Protein AF-A0A0T6LPV0-F1 (afdb_monomer_lite)

Radius of gyration: 32.97 Å; chains: 1; bounding box: 71×62×91 Å

Sequence (638 aa):
MTDLGGGRIRIDYGTTTAPSDNGLVYTMRQTTRDTAAGFVWESSDVTVRRIAARYLHGFGIVGQFSENITFDHNEFRTDPTTGRTTSAFADMIQLSGVRGKVTITNNVFDGPQDDPINIHGTYLQVTQRLAPDTLVLSYMHNETAGFPQYHPGDQVEFVEKRTMAAVAGGTATVLSVDGPSGQDHDKSLTTMTVTFDRPVPDVVTAGGYVAENTTYTPSARIAGNVFRNVPTRGILVTTRRPVVIENNVFDAMSMASVYISSDAYQWYESGPVRDVRIRHNTFLRPSGPVIFVDPTNQVLDPATPVHQGIHIEQNEFRIGNVELVSAKSVRGLTFVGNDVRRLDRDQLLAVRADDPCPTVGATTRLSAFAIKAPHSSSLFSLHGASDVLIRDNQYDNGLNLRADLDATQADQVTVEGDDIRFGQDNVLPVVQEPRFRSSEPRVLKVAPDGTATALAAGSAEVTAVVRTETGKLVSRPLTMTVGGDPASPACSRTTFVSDMPFTAESNGWGPVERDMSNGEQGGGDGNPLQIRGTRYDKGLGVHAPSSVSVLLDGRYERFVSQVGLDDEGGGNGSVAFEVVADGKVIATTPVMTGSDPARTIDVDVASVQELTLRVTDGGDGNSYDHADWADAHLVPTG

InterPro domains:
  IPR006626 Parallel beta-helix repeat [SM00710] (99-121)
  IPR006626 Parallel beta-helix repeat [SM00710] (217-239)
  IPR006626 Parallel beta-helix repeat [SM00710] (240-262)
  IPR006626 Parallel beta-helix repeat [SM00710] (273-314)
  IPR008979 Galactose-binding-like domain superfamily [SSF49785] (493-636)
  IPR011050 Pectin lyase fold/virulence factor [SSF51126] (34-340)
  IPR012334 Pectin lyase fold [G3DSA:2.160.20.10] (9-142)
  IPR012334 Pectin lyase fold [G3DSA:2.160.20.10] (205-428)
  IPR013222 Glycosyl hydrolase family 98, putative carbohydrate-binding module [PF08305] (494-634)
  IPR013222 Glycosyl hydrolase family 98, putative carbohydrate-binding module [SM00776] (491-636)
  IPR038637 NPCBM domain superfamily [G3DSA:2.60.120.1060] (481-638)
  IPR056441 GLAA-B, beta-barrel domain II [PF23764] (134-207)

Foldseek 3Di:
DADPDPPDDDDDDPDPDDDPQVPHDDDDADPDQPDECAEAECEEQEEDEDEEQQATRHEYYEYALYEHYEYYQYEQHHDVVVVDQAREAEENYAYELAAEEYEHAQYEAGHYQYEPAAHFYFWWFFAADPDQFKTKTWDPDPVPWQDDSDDQQWKKWKAFQQARDTDDVQIWGWHDKDAHHSPDDPGDRTIIMTGTPDGGDPVRDGPGMIMTGLNRFYEYEHESYEHYPHLYEHYEHAGQHAYEAAHYEHEEHAEEPYEYEAEDDHNRTHHAYAAYAHEHYEYYEYNEANYEYYYPRNDFDLVQFSHEHAEAEHYEYAYALYAPYEHARYEQYEHEAYEHHHNCLQAFKAKDWPFLAAEAQDKIFMDMDTLDAARDHEREEYHSYAQYEYEDYFYAASYWLEHEYHNHDPVRYHYYHDPRDYPDTDHGHNDDQKAKDKPCCCQWNADSNRMIHGHDFDKIWMWIWDAGRNGIRIHDTDIGGYNDDCPDPSGDQKDAPLNFDWPDKDAPFAGKAWQFARQGHDHPNGHFFDQPNDGFRGWIKGFPFIKTKGFPSQFFFKKKFWKAAGCVLVFAFKKKKFKAFPNRTPDIDQIHTSPDGTDMDMDTRGSTGMIMIGMHGNPPDGRSRTMIRGPTITGTDD

pLDDT: mean 93.87, std 6.68, range [49.66, 99.0]

Structure (mmCIF, N/CA/C/O backbone):
data_AF-A0A0T6LPV0-F1
#
_entry.id   AF-A0A0T6LPV0-F1
#
loop_
_atom_site.group_PDB
_atom_site.id
_atom_site.type_symbol
_atom_site.label_atom_id
_atom_site.label_alt_id
_atom_site.label_comp_id
_atom_site.label_asym_id
_atom_site.label_entity_id
_atom_site.label_seq_id
_atom_site.pdbx_PDB_ins_code
_atom_site.Cartn_x
_atom_site.Cartn_y
_atom_site.Cartn_z
_atom_site.occupancy
_atom_site.B_iso_or_equiv
_atom_site.auth_seq_id
_atom_site.auth_comp_id
_atom_site.auth_asym_id
_atom_site.auth_atom_id
_atom_site.pdbx_PDB_model_num
ATOM 1 N N . MET A 1 1 ? -3.264 33.518 -2.268 1.00 85.81 1 MET A N 1
ATOM 2 C CA . MET A 1 1 ? -3.902 33.258 -3.575 1.00 85.81 1 MET A CA 1
ATOM 3 C C . MET A 1 1 ? -4.170 34.594 -4.248 1.00 85.81 1 MET A C 1
ATOM 5 O O . MET A 1 1 ? -4.637 35.504 -3.571 1.00 85.81 1 MET A O 1
ATOM 9 N N . THR A 1 2 ? -3.867 34.722 -5.535 1.00 92.31 2 THR A N 1
ATOM 10 C CA . THR A 1 2 ? -4.060 35.942 -6.334 1.00 92.31 2 THR A CA 1
ATOM 11 C C . THR A 1 2 ? -4.819 35.584 -7.608 1.00 92.31 2 THR A C 1
ATOM 13 O O . THR A 1 2 ? -4.405 34.676 -8.323 1.00 92.31 2 THR A O 1
ATOM 16 N N . ASP A 1 3 ? -5.918 36.277 -7.900 1.00 93.50 3 ASP A N 1
ATOM 17 C CA . ASP A 1 3 ? -6.601 36.164 -9.194 1.00 93.50 3 ASP A CA 1
ATOM 18 C C . ASP A 1 3 ? -5.746 36.843 -10.275 1.00 93.50 3 ASP A C 1
ATOM 20 O O . ASP A 1 3 ? -5.387 38.014 -10.145 1.00 93.50 3 ASP A O 1
ATOM 24 N N . LEU A 1 4 ? -5.379 36.093 -11.315 1.00 94.94 4 LEU A N 1
ATOM 25 C CA . LEU A 1 4 ? -4.587 36.589 -12.444 1.00 94.94 4 LEU A CA 1
ATOM 26 C C . LEU A 1 4 ? -5.459 36.945 -13.661 1.00 94.94 4 LEU A C 1
ATOM 28 O O . LEU A 1 4 ? -4.930 37.330 -14.707 1.00 94.94 4 LEU A O 1
ATOM 32 N N . GLY A 1 5 ? -6.781 36.785 -13.558 1.00 95.00 5 GLY A N 1
ATOM 33 C CA . GLY A 1 5 ? -7.719 36.917 -14.664 1.00 95.00 5 GLY A CA 1
ATOM 34 C C . GLY A 1 5 ? -7.670 35.741 -15.650 1.00 95.00 5 GLY A C 1
ATOM 35 O O . GLY A 1 5 ? -6.761 34.904 -15.657 1.00 95.00 5 GLY A O 1
ATOM 36 N N . GLY A 1 6 ? -8.690 35.662 -16.511 1.00 93.94 6 GLY A N 1
ATOM 37 C CA . GLY A 1 6 ? -8.801 34.605 -17.527 1.00 93.94 6 GLY A CA 1
ATOM 38 C C . GLY A 1 6 ? -8.997 33.200 -16.946 1.00 93.94 6 GLY A C 1
ATOM 39 O O . GLY A 1 6 ? -8.542 32.232 -17.544 1.00 93.94 6 GLY A O 1
ATOM 40 N N . GLY A 1 7 ? -9.622 33.087 -15.767 1.00 91.50 7 GLY A N 1
ATOM 41 C CA . GLY A 1 7 ? -9.850 31.802 -15.095 1.00 91.50 7 GLY A CA 1
ATOM 42 C C . GLY A 1 7 ? -8.602 31.197 -14.444 1.00 91.50 7 GLY A C 1
ATOM 43 O O . GLY A 1 7 ? -8.586 30.002 -14.167 1.00 91.50 7 GLY A O 1
ATOM 44 N N . ARG A 1 8 ? -7.554 31.996 -14.207 1.00 92.00 8 ARG A N 1
ATOM 45 C CA . ARG A 1 8 ? -6.301 31.554 -13.585 1.00 92.00 8 ARG A CA 1
ATOM 46 C C . ARG A 1 8 ? -6.146 32.154 -12.196 1.00 92.00 8 ARG A C 1
ATOM 48 O O . ARG A 1 8 ? -6.307 33.357 -12.011 1.00 92.00 8 ARG A O 1
ATOM 55 N N . ILE A 1 9 ? -5.752 31.320 -11.244 1.00 91.19 9 ILE A N 1
ATOM 56 C CA . ILE A 1 9 ? -5.432 31.724 -9.876 1.00 91.19 9 ILE A CA 1
ATOM 57 C C . ILE A 1 9 ? -3.976 31.342 -9.615 1.00 91.19 9 ILE A C 1
ATOM 59 O O . ILE A 1 9 ? -3.575 30.216 -9.895 1.00 91.19 9 ILE A O 1
ATOM 63 N N . ARG A 1 10 ? -3.189 32.266 -9.061 1.00 87.44 10 ARG A N 1
ATOM 64 C CA . ARG A 1 10 ? -1.877 31.962 -8.484 1.00 87.44 10 ARG A CA 1
ATOM 65 C C . ARG A 1 10 ? -2.048 31.562 -7.029 1.00 87.44 10 ARG A C 1
ATOM 67 O O . ARG A 1 10 ? -2.673 32.288 -6.251 1.00 87.44 10 ARG A O 1
ATOM 74 N N . ILE A 1 11 ? -1.462 30.440 -6.644 1.00 85.06 11 ILE A N 1
ATOM 75 C CA . ILE A 1 11 ? -1.332 30.038 -5.247 1.00 85.06 11 ILE A CA 1
ATOM 76 C C . ILE A 1 11 ? 0.134 30.239 -4.870 1.00 85.06 11 ILE A C 1
ATOM 78 O O . ILE A 1 11 ? 1.011 29.593 -5.426 1.00 85.06 11 ILE A O 1
ATOM 82 N N . ASP A 1 12 ? 0.394 31.180 -3.964 1.00 83.19 12 ASP A N 1
ATOM 83 C CA . ASP A 1 12 ? 1.730 31.409 -3.420 1.00 83.19 12 ASP A CA 1
ATOM 84 C C . ASP A 1 12 ? 1.924 30.472 -2.219 1.00 83.19 12 ASP A C 1
ATOM 86 O O . ASP A 1 12 ? 1.180 30.557 -1.237 1.00 83.19 12 ASP A O 1
ATOM 90 N N . TYR A 1 13 ? 2.888 29.557 -2.316 1.00 77.88 13 TYR A N 1
ATOM 91 C CA . TYR A 1 13 ? 3.264 28.664 -1.222 1.00 77.88 13 TYR A CA 1
ATOM 92 C C . TYR A 1 13 ? 4.193 29.386 -0.239 1.00 77.88 13 TYR A C 1
ATOM 94 O O . TYR A 1 13 ? 4.912 30.313 -0.601 1.00 77.88 13 TYR A O 1
ATOM 102 N N . GLY A 1 14 ? 4.217 28.935 1.017 1.00 81.94 14 GLY A N 1
ATOM 103 C CA . GLY A 1 14 ? 5.153 29.445 2.029 1.00 81.94 14 GLY A CA 1
ATOM 104 C C . GLY A 1 14 ? 6.611 29.011 1.817 1.00 81.94 14 GLY A C 1
ATOM 105 O O . GLY A 1 14 ? 7.452 29.284 2.670 1.00 81.94 14 GLY A O 1
ATOM 106 N N . THR A 1 15 ? 6.911 28.309 0.722 1.00 79.19 15 THR A N 1
ATOM 107 C CA . THR A 1 15 ? 8.231 27.770 0.378 1.00 79.19 15 THR A CA 1
ATOM 108 C C . THR A 1 15 ? 8.784 28.465 -0.863 1.00 79.19 15 THR A C 1
ATOM 110 O O . THR A 1 15 ? 8.037 28.801 -1.777 1.00 79.19 15 THR A O 1
ATOM 113 N N . THR A 1 16 ? 10.104 28.652 -0.925 1.00 76.31 16 THR A N 1
ATOM 114 C CA . THR A 1 16 ? 10.784 29.257 -2.087 1.00 76.31 16 THR A CA 1
ATOM 115 C C . THR A 1 16 ? 10.974 28.284 -3.252 1.00 76.31 16 THR A C 1
ATOM 117 O O . THR A 1 16 ? 11.218 28.718 -4.374 1.00 76.31 16 THR A O 1
ATOM 120 N N . THR A 1 17 ? 10.858 26.979 -3.004 1.00 77.31 17 THR A N 1
ATOM 121 C CA . THR A 1 17 ? 10.898 25.944 -4.042 1.00 77.31 17 THR A CA 1
ATOM 122 C C . THR A 1 17 ? 9.515 25.800 -4.665 1.00 77.31 17 THR A C 1
ATOM 124 O O . THR A 1 17 ? 8.554 25.496 -3.954 1.00 77.31 17 THR A O 1
ATOM 127 N N . ALA A 1 18 ? 9.422 26.006 -5.981 1.00 71.38 18 ALA A N 1
ATOM 128 C CA . ALA A 1 18 ? 8.222 25.670 -6.738 1.00 71.38 18 ALA A CA 1
ATOM 129 C C . ALA A 1 18 ? 7.990 24.150 -6.657 1.00 71.38 18 ALA A C 1
ATOM 131 O O . ALA A 1 18 ? 8.943 23.392 -6.867 1.00 71.38 18 ALA A O 1
ATOM 132 N N . PRO A 1 19 ? 6.776 23.680 -6.331 1.00 72.81 19 PRO A N 1
ATOM 133 C CA . PRO A 1 19 ? 6.520 22.252 -6.315 1.00 72.81 19 PRO A CA 1
ATOM 134 C C . PRO A 1 19 ? 6.530 21.700 -7.751 1.00 72.81 19 PRO A C 1
ATOM 136 O O . PRO A 1 19 ? 6.236 22.405 -8.714 1.00 72.81 19 PRO A O 1
ATOM 139 N N . SER A 1 20 ? 6.910 20.431 -7.910 1.00 79.88 20 SER A N 1
ATOM 140 C CA . SER A 1 20 ? 6.875 19.747 -9.210 1.00 79.88 20 SER A CA 1
ATOM 141 C C . SER A 1 20 ? 5.468 19.198 -9.465 1.00 79.88 20 SER A C 1
ATOM 143 O O . SER A 1 20 ? 5.219 18.002 -9.328 1.00 79.88 20 SER A O 1
ATOM 145 N N . ASP A 1 21 ? 4.518 20.092 -9.736 1.00 77.19 21 ASP A N 1
ATOM 146 C CA . ASP A 1 21 ? 3.080 19.789 -9.788 1.00 77.19 21 ASP A CA 1
ATOM 147 C C . ASP A 1 21 ? 2.371 20.304 -11.052 1.00 77.19 21 ASP A C 1
ATOM 149 O O . ASP A 1 21 ? 1.139 20.281 -11.152 1.00 77.19 21 ASP A O 1
ATOM 153 N N . ASN A 1 22 ? 3.146 20.690 -12.069 1.00 81.75 22 ASN A N 1
ATOM 154 C CA . ASN A 1 22 ? 2.619 21.016 -13.390 1.00 81.75 22 ASN A CA 1
ATOM 155 C C . ASN A 1 22 ? 1.784 19.852 -13.951 1.00 81.75 22 ASN A C 1
ATOM 157 O O . ASN A 1 22 ? 2.263 18.729 -14.095 1.00 81.75 22 ASN A O 1
ATOM 161 N N . GLY A 1 23 ? 0.530 20.144 -14.306 1.00 83.12 23 GLY A N 1
ATOM 162 C CA . GLY A 1 23 ? -0.411 19.165 -14.857 1.00 83.12 23 GLY A CA 1
ATOM 163 C C . GLY A 1 23 ? -1.202 18.363 -13.816 1.00 83.12 23 GLY A C 1
ATOM 164 O O . GLY A 1 23 ? -2.026 17.538 -14.211 1.00 83.12 23 GLY A O 1
ATOM 165 N N . LEU A 1 24 ? -1.005 18.604 -12.513 1.00 84.19 24 LEU A N 1
ATOM 166 C CA . LEU A 1 24 ? -1.781 17.955 -11.453 1.00 84.19 24 LEU A CA 1
ATOM 167 C C . LEU A 1 24 ? -3.121 18.660 -11.182 1.00 84.19 24 LEU A C 1
ATOM 169 O O . LEU A 1 24 ? -3.305 19.849 -11.447 1.00 84.19 24 LEU A O 1
ATOM 173 N N . VAL A 1 25 ? -4.068 17.907 -10.614 1.00 83.81 25 VAL A N 1
ATOM 174 C CA . VAL A 1 25 ? -5.363 18.415 -10.140 1.00 83.81 25 VAL A CA 1
ATOM 175 C C . VAL A 1 25 ? -5.323 18.519 -8.620 1.00 83.81 25 VAL A C 1
ATOM 177 O O . VAL A 1 25 ? -5.174 17.509 -7.936 1.00 83.81 25 VAL A O 1
ATOM 180 N N . TYR A 1 26 ? -5.507 19.725 -8.081 1.00 84.06 26 TYR A N 1
ATOM 181 C CA . TYR A 1 26 ? -5.610 19.917 -6.634 1.00 84.06 26 TYR A CA 1
ATOM 182 C C . TYR A 1 26 ? -7.032 19.679 -6.151 1.00 84.06 26 TYR A C 1
ATOM 184 O O . TYR A 1 26 ? -7.989 20.285 -6.636 1.00 84.06 26 TYR A O 1
ATOM 192 N N . THR A 1 27 ? -7.152 18.853 -5.121 1.00 83.69 27 THR A N 1
ATOM 193 C CA . THR A 1 27 ? -8.388 18.659 -4.369 1.00 83.69 27 THR A CA 1
ATOM 194 C C . THR A 1 27 ? -8.273 19.375 -3.030 1.00 83.69 27 THR A C 1
ATOM 196 O O . THR A 1 27 ? -7.319 19.157 -2.287 1.00 83.69 27 THR A O 1
ATOM 199 N N . MET A 1 28 ? -9.246 20.223 -2.705 1.00 80.88 28 MET A N 1
ATOM 200 C CA . MET A 1 28 ? -9.310 20.931 -1.424 1.00 80.88 28 MET A CA 1
ATOM 201 C C . MET A 1 28 ? -10.507 20.408 -0.626 1.00 80.88 28 MET A C 1
ATOM 203 O O . MET A 1 28 ? -11.591 20.259 -1.193 1.00 80.88 28 MET A O 1
ATOM 207 N N . ARG A 1 29 ? -10.330 20.146 0.674 1.00 83.06 29 ARG A N 1
ATOM 208 C CA . ARG A 1 29 ? -11.433 19.837 1.601 1.00 83.06 29 ARG A CA 1
ATOM 209 C C . ARG A 1 29 ? -11.449 20.778 2.790 1.00 83.06 29 ARG A C 1
ATOM 211 O O . ARG A 1 29 ? -10.408 21.275 3.216 1.00 83.06 29 ARG A O 1
ATOM 218 N N . GLN A 1 30 ? -12.637 20.961 3.353 1.00 80.19 30 GLN A N 1
ATOM 219 C CA . GLN A 1 30 ? -12.765 21.378 4.744 1.00 80.19 30 GLN A CA 1
ATOM 220 C C . GLN A 1 30 ? -12.536 20.160 5.639 1.00 80.19 30 GLN A C 1
ATOM 222 O O . GLN A 1 30 ? -12.912 19.047 5.282 1.00 80.19 30 GLN A O 1
ATOM 227 N N . THR A 1 31 ? -11.893 20.363 6.785 1.00 81.62 31 THR A N 1
ATOM 228 C CA . THR A 1 31 ? -11.620 19.281 7.742 1.00 81.62 31 THR A CA 1
ATOM 229 C C . THR A 1 31 ? -12.745 19.091 8.755 1.00 81.62 31 THR A C 1
ATOM 231 O O . THR A 1 31 ? -12.775 18.074 9.434 1.00 81.62 31 THR A O 1
ATOM 234 N N . THR A 1 32 ? -13.673 20.045 8.868 1.00 86.62 32 THR A N 1
ATOM 235 C CA . THR A 1 32 ? -14.852 19.914 9.730 1.00 86.62 32 THR A CA 1
ATOM 236 C C . THR A 1 32 ? -15.828 18.906 9.131 1.00 86.62 32 THR A C 1
ATOM 238 O O . THR A 1 32 ? -16.256 19.065 7.991 1.00 86.62 32 THR A O 1
ATOM 241 N N . ARG A 1 33 ? -16.202 17.890 9.913 1.00 87.69 33 ARG A N 1
ATOM 242 C CA . ARG A 1 33 ? -17.160 16.843 9.533 1.00 87.69 33 ARG A CA 1
ATOM 243 C C . ARG A 1 33 ? -18.479 17.075 10.270 1.00 87.69 33 ARG A C 1
ATOM 245 O O . ARG A 1 33 ? -18.713 16.511 11.331 1.00 87.69 33 ARG A O 1
ATOM 252 N N . ASP A 1 34 ? -19.315 17.963 9.745 1.00 87.25 34 ASP A N 1
ATOM 253 C CA . ASP A 1 34 ? -20.549 18.397 10.419 1.00 87.25 34 ASP A CA 1
ATOM 254 C C . ASP A 1 34 ? -21.781 17.536 10.096 1.00 87.25 34 ASP A C 1
ATOM 256 O O . ASP A 1 34 ? -22.795 17.612 10.791 1.00 87.25 34 ASP A O 1
ATOM 260 N N . THR A 1 35 ? -21.703 16.708 9.053 1.00 85.44 35 THR A N 1
ATOM 261 C CA . THR A 1 35 ? -22.826 15.916 8.550 1.00 85.44 35 THR A CA 1
ATOM 262 C C . THR A 1 35 ? -22.364 14.570 7.992 1.00 85.44 35 THR A C 1
ATOM 264 O O . THR A 1 35 ? -21.449 14.492 7.170 1.00 85.44 35 THR A O 1
ATOM 267 N N . ALA A 1 36 ? -23.027 13.494 8.423 1.00 91.81 36 ALA A N 1
ATOM 268 C CA . ALA A 1 36 ? -22.947 12.188 7.773 1.00 91.81 36 ALA A CA 1
ATOM 269 C C . ALA A 1 36 ? -24.062 12.062 6.723 1.00 91.81 36 ALA A C 1
ATOM 271 O O . ALA A 1 36 ? -25.175 12.545 6.941 1.00 91.81 36 ALA A O 1
ATOM 272 N N . ALA A 1 37 ? -23.802 11.394 5.599 1.00 94.06 37 ALA A N 1
ATOM 273 C CA . ALA A 1 37 ? -24.830 11.152 4.583 1.00 94.06 37 ALA A CA 1
ATOM 274 C C . ALA A 1 37 ? -25.879 10.123 5.036 1.00 94.06 37 ALA A C 1
ATOM 276 O O . ALA A 1 37 ? -27.044 10.205 4.648 1.00 94.06 37 ALA A O 1
ATOM 277 N N . GLY A 1 38 ? -25.473 9.159 5.862 1.00 94.88 38 GLY A N 1
ATOM 278 C CA . GLY A 1 38 ? -26.367 8.226 6.536 1.00 94.88 38 GLY A CA 1
ATOM 279 C C . GLY A 1 38 ? -25.837 7.870 7.917 1.00 94.88 38 GLY A C 1
ATOM 280 O O . GLY A 1 38 ? -24.630 7.729 8.100 1.00 94.88 38 GLY A O 1
ATOM 281 N N . PHE A 1 39 ? -26.743 7.704 8.879 1.00 94.50 39 PHE A N 1
ATOM 282 C CA . PHE A 1 39 ? -26.403 7.289 10.235 1.00 94.50 39 PHE A CA 1
ATOM 283 C C . PHE A 1 39 ? -27.267 6.097 10.649 1.00 94.50 39 PHE A C 1
ATOM 285 O O . PHE A 1 39 ? -28.494 6.183 10.672 1.00 94.50 39 PHE A O 1
ATOM 292 N N . VAL A 1 40 ? -26.614 4.970 10.919 1.00 96.62 40 VAL A N 1
ATOM 293 C CA . VAL A 1 40 ? -27.212 3.714 11.369 1.00 96.62 40 VAL A CA 1
ATOM 294 C C . VAL A 1 40 ? -26.858 3.550 12.838 1.00 96.62 40 VAL A C 1
ATOM 296 O O . VAL A 1 40 ? -25.744 3.155 13.173 1.00 96.62 40 VAL A O 1
ATOM 299 N N . TRP A 1 41 ? -27.798 3.890 13.710 1.00 95.00 41 TRP A N 1
ATOM 300 C CA . TRP A 1 41 ? -27.596 3.884 15.153 1.00 95.00 41 TRP A CA 1
ATOM 301 C C . TRP A 1 41 ? -28.613 2.969 15.826 1.00 95.00 41 TRP A C 1
ATOM 303 O O . TRP A 1 41 ? -29.785 2.983 15.444 1.00 95.00 41 TRP A O 1
ATOM 313 N N . GLU A 1 42 ? -28.145 2.137 16.761 1.00 94.38 42 GLU A N 1
ATOM 314 C CA . GLU A 1 42 ? -28.968 1.189 17.536 1.00 94.38 42 GLU A CA 1
ATOM 315 C C . GLU A 1 42 ? -29.992 0.419 16.687 1.00 94.38 42 GLU A C 1
ATOM 317 O O . GLU A 1 42 ? -31.159 0.250 17.036 1.00 94.38 42 GLU A O 1
ATOM 322 N N . SER A 1 43 ? -29.539 -0.034 15.520 1.00 97.25 43 SER A N 1
ATOM 323 C CA . SER A 1 43 ? -30.363 -0.709 14.521 1.00 97.25 43 SER A CA 1
ATOM 324 C C . SER A 1 43 ? -29.848 -2.120 14.261 1.00 97.25 43 SER A C 1
ATOM 326 O O . SER A 1 43 ? -28.669 -2.408 14.466 1.00 97.25 43 SER A O 1
ATOM 328 N N . SER A 1 44 ? -30.710 -3.006 13.763 1.00 98.19 44 SER A N 1
ATOM 329 C CA . SER A 1 44 ? -30.314 -4.351 13.343 1.00 98.19 44 SER A CA 1
ATOM 330 C C . SER A 1 44 ? -30.744 -4.660 11.911 1.00 98.19 44 SER A C 1
ATOM 332 O O . SER A 1 44 ? -31.752 -4.144 11.429 1.00 98.19 44 SER A O 1
ATOM 334 N N . ASP A 1 45 ? -29.978 -5.523 11.243 1.00 98.50 45 ASP A N 1
ATOM 335 C CA . ASP A 1 45 ? -30.297 -6.098 9.929 1.00 98.50 45 ASP A CA 1
ATOM 336 C C . ASP A 1 45 ? -30.482 -5.040 8.828 1.00 98.50 45 ASP A C 1
ATOM 338 O O . ASP A 1 45 ? -31.423 -5.054 8.029 1.00 98.50 45 ASP A O 1
ATOM 342 N N . VAL A 1 46 ? -29.535 -4.103 8.770 1.00 98.69 46 VAL A N 1
ATOM 343 C CA . VAL A 1 46 ? -29.556 -2.976 7.835 1.00 98.69 46 VAL A CA 1
ATOM 344 C C . VAL A 1 46 ? -28.860 -3.348 6.530 1.00 98.69 46 VAL A C 1
ATOM 346 O O . VAL A 1 46 ? -27.745 -3.867 6.518 1.00 98.69 46 VAL A O 1
ATOM 349 N N . THR A 1 47 ? -29.508 -3.056 5.401 1.00 98.69 47 THR A N 1
ATOM 350 C CA . THR A 1 47 ? -28.941 -3.277 4.063 1.00 98.69 47 THR A CA 1
ATOM 351 C C . THR A 1 47 ? -28.976 -2.002 3.229 1.00 98.69 47 THR A C 1
ATOM 353 O O . THR A 1 47 ? -30.048 -1.472 2.942 1.00 98.69 47 THR A O 1
ATOM 356 N N . VAL A 1 48 ? -27.807 -1.576 2.755 1.00 98.44 48 VAL A N 1
ATOM 357 C CA . VAL A 1 48 ? -27.629 -0.515 1.760 1.00 98.44 48 VAL A CA 1
ATOM 358 C C . VAL A 1 48 ? -27.208 -1.166 0.451 1.00 98.44 48 VAL A C 1
ATOM 360 O O . VAL A 1 48 ? -26.154 -1.797 0.362 1.00 98.44 48 VAL A O 1
ATOM 363 N N . ARG A 1 49 ? -28.047 -1.056 -0.579 1.00 98.38 49 ARG A N 1
ATOM 364 C CA . ARG A 1 49 ? -27.793 -1.737 -1.849 1.00 98.38 49 ARG A CA 1
ATOM 365 C C . ARG A 1 49 ? -28.163 -0.902 -3.055 1.00 98.38 49 ARG A C 1
ATOM 367 O O . ARG A 1 49 ? -29.218 -0.267 -3.060 1.00 98.38 49 ARG A O 1
ATOM 374 N N . ARG A 1 50 ? -27.350 -1.010 -4.107 1.00 98.19 50 ARG A N 1
ATOM 375 C CA . ARG A 1 50 ? -27.592 -0.389 -5.419 1.00 98.19 50 ARG A CA 1
ATOM 376 C C . ARG A 1 50 ? -27.832 1.118 -5.351 1.00 98.19 50 ARG A C 1
ATOM 378 O O . ARG A 1 50 ? -28.618 1.648 -6.137 1.00 98.19 50 ARG A O 1
ATOM 385 N N . ILE A 1 51 ? -27.165 1.806 -4.424 1.00 96.94 51 ILE A N 1
ATOM 386 C CA . ILE A 1 51 ? -27.155 3.270 -4.407 1.00 96.94 51 ILE A CA 1
ATOM 387 C C . ILE A 1 51 ? -26.012 3.808 -5.265 1.00 96.94 51 ILE A C 1
ATOM 389 O O . ILE A 1 51 ? -24.962 3.179 -5.391 1.00 96.94 51 ILE A O 1
ATOM 393 N N . ALA A 1 52 ? -26.213 5.001 -5.816 1.00 96.31 52 ALA A N 1
ATOM 394 C CA . ALA A 1 52 ? -25.169 5.789 -6.454 1.00 96.31 52 ALA A CA 1
ATOM 395 C C . ALA A 1 52 ? -24.887 7.032 -5.597 1.00 96.31 52 ALA A C 1
ATOM 397 O O . ALA A 1 52 ? -25.548 8.062 -5.736 1.00 96.31 52 ALA A O 1
ATOM 398 N N . ALA A 1 53 ? -23.919 6.924 -4.69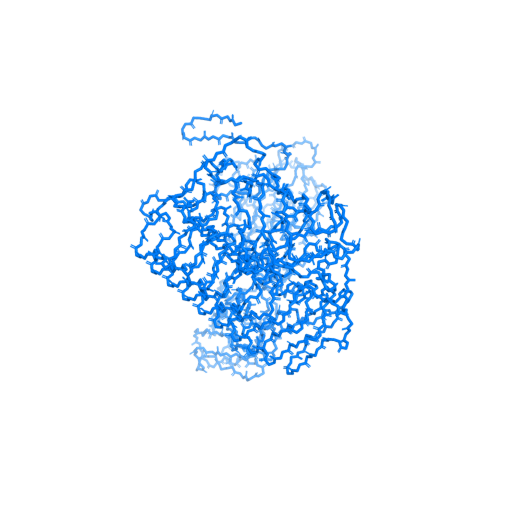0 1.00 95.44 53 ALA A N 1
ATOM 399 C CA . ALA A 1 53 ? -23.448 8.017 -3.852 1.00 95.44 53 ALA A CA 1
ATOM 400 C C . ALA A 1 53 ? -22.445 8.873 -4.644 1.00 95.44 53 ALA A C 1
ATOM 402 O O . ALA A 1 53 ? -21.267 8.537 -4.758 1.00 95.44 53 ALA A O 1
ATOM 403 N N . ARG A 1 54 ? -22.941 9.968 -5.238 1.00 95.25 54 ARG A N 1
ATOM 404 C CA . ARG A 1 54 ? -22.148 10.839 -6.128 1.00 95.25 54 ARG A CA 1
ATOM 405 C C . ARG A 1 54 ? -21.282 11.870 -5.408 1.00 95.25 54 ARG A C 1
ATOM 407 O O . ARG A 1 54 ? -20.311 12.344 -5.991 1.00 95.25 54 ARG A O 1
ATOM 414 N N . TYR A 1 55 ? -21.647 12.231 -4.182 1.00 93.31 55 TYR A N 1
ATOM 415 C CA . TYR A 1 55 ? -20.874 13.119 -3.320 1.00 93.31 55 TYR A CA 1
ATOM 416 C C . TYR A 1 55 ? -21.297 12.942 -1.856 1.00 93.31 55 TYR A C 1
ATOM 418 O O . TYR A 1 55 ? -22.494 12.867 -1.573 1.00 93.31 55 TYR A O 1
ATOM 426 N N . LEU A 1 56 ? -20.324 12.901 -0.947 1.00 92.94 56 LEU A N 1
ATOM 427 C CA . LEU A 1 56 ? -20.492 12.760 0.498 1.00 92.94 56 LEU A CA 1
ATOM 428 C C . LEU A 1 56 ? -19.700 13.884 1.190 1.00 92.94 56 LEU A C 1
ATOM 430 O O . LEU A 1 56 ? -18.472 13.919 1.112 1.00 92.94 56 LEU A O 1
ATOM 434 N N . HIS A 1 57 ? -20.405 14.847 1.798 1.00 89.00 57 HIS A N 1
ATOM 435 C CA . HIS A 1 57 ? -19.783 16.071 2.318 1.00 89.00 57 HIS A CA 1
ATOM 436 C C . HIS A 1 57 ? -18.873 15.828 3.524 1.00 89.00 57 HIS A C 1
ATOM 438 O O . HIS A 1 57 ? -17.768 16.343 3.537 1.00 89.00 57 HIS A O 1
ATOM 444 N N . GLY A 1 58 ? -19.322 15.066 4.518 1.00 88.19 58 GLY A N 1
ATOM 445 C CA . GLY A 1 58 ? -18.505 14.623 5.645 1.00 88.19 58 GLY A CA 1
ATOM 446 C C . GLY A 1 58 ? -18.303 13.118 5.565 1.00 88.19 58 GLY A C 1
ATOM 447 O O . GLY A 1 58 ? -17.846 12.601 4.541 1.00 88.19 58 GLY A O 1
ATOM 448 N N . PHE A 1 59 ? -18.682 12.412 6.629 1.00 91.00 59 PHE A N 1
ATOM 449 C CA . PHE A 1 59 ? -18.769 10.957 6.583 1.00 91.00 59 PHE A CA 1
ATOM 450 C C . PHE A 1 59 ? -19.841 10.505 5.591 1.00 91.00 59 PHE A C 1
ATOM 452 O O . PHE A 1 59 ? -20.880 11.147 5.416 1.00 91.00 59 PHE A O 1
ATOM 459 N N . GLY A 1 60 ? -19.593 9.375 4.940 1.00 94.75 60 GLY A N 1
ATOM 460 C CA . GLY A 1 60 ? -20.576 8.692 4.125 1.00 94.75 60 GLY A CA 1
ATOM 461 C C . GLY A 1 60 ? -21.653 8.070 5.000 1.00 94.75 60 GLY A C 1
ATOM 462 O O . GLY A 1 60 ? -22.549 8.757 5.491 1.00 94.75 60 GLY A O 1
ATOM 463 N N . ILE A 1 61 ? -21.589 6.757 5.176 1.00 96.69 61 ILE A N 1
ATOM 464 C CA . ILE A 1 61 ? -22.536 6.026 6.013 1.00 96.69 61 ILE A CA 1
ATOM 465 C C . ILE A 1 61 ? -21.820 5.583 7.283 1.00 96.69 61 ILE A C 1
ATOM 467 O O . ILE A 1 61 ? -20.899 4.769 7.235 1.00 96.69 61 ILE A O 1
ATOM 471 N N . VAL A 1 62 ? -22.276 6.124 8.410 1.00 96.00 62 VAL A N 1
ATOM 472 C CA . VAL A 1 62 ? -21.756 5.823 9.742 1.00 96.00 62 VAL A CA 1
ATOM 473 C C . VAL A 1 62 ? -22.665 4.804 10.416 1.00 96.00 62 VAL A C 1
ATOM 475 O O . VAL A 1 62 ? -23.875 5.005 10.477 1.00 96.00 62 VAL A O 1
ATOM 478 N N . GLY A 1 63 ? -22.101 3.713 10.922 1.00 95.62 63 GLY A N 1
ATOM 479 C CA . GLY A 1 63 ? -22.792 2.722 11.740 1.00 95.62 63 GLY A CA 1
ATOM 480 C C . GLY A 1 63 ? -22.242 2.707 13.158 1.00 95.62 63 GLY A C 1
ATOM 481 O O . GLY A 1 63 ? -21.034 2.575 13.335 1.00 95.62 63 GLY A O 1
ATOM 482 N N . GLN A 1 64 ? -23.115 2.819 14.158 1.00 94.31 64 GLN A N 1
ATOM 483 C CA . GLN A 1 64 ? -22.750 2.795 15.573 1.00 94.31 64 GLN A CA 1
ATOM 484 C C . GLN A 1 64 ? -23.735 1.970 16.397 1.00 94.31 64 GLN A C 1
ATOM 486 O O . GLN A 1 64 ? -24.946 2.036 16.176 1.00 94.31 64 GLN A O 1
ATOM 491 N N . PHE A 1 65 ? -23.217 1.168 17.332 1.00 94.38 65 PHE A N 1
ATOM 492 C CA . PHE A 1 65 ? -24.004 0.350 18.273 1.00 94.38 65 PHE A CA 1
ATOM 493 C C . PHE A 1 65 ? -25.105 -0.476 17.598 1.00 94.38 65 PHE A C 1
ATOM 495 O O . PHE A 1 65 ? -26.193 -0.671 18.127 1.00 94.38 65 PHE A O 1
ATOM 502 N N . SER A 1 66 ? -24.817 -0.944 16.387 1.00 97.00 66 SER A N 1
ATOM 503 C CA . SER A 1 66 ? -25.771 -1.612 15.505 1.00 97.00 66 SER A CA 1
ATOM 504 C C . SER A 1 66 ? -25.333 -3.045 15.210 1.00 97.00 66 SER A C 1
ATOM 506 O O . SER A 1 66 ? -24.186 -3.428 15.443 1.00 97.00 66 SER A O 1
ATOM 508 N N . GLU A 1 67 ? -26.244 -3.859 14.693 1.00 98.38 67 GLU A N 1
ATOM 509 C CA . GLU A 1 67 ? -26.038 -5.284 14.451 1.00 98.38 67 GLU A CA 1
ATOM 510 C C . GLU A 1 67 ? -26.346 -5.651 12.998 1.00 98.38 67 GLU A C 1
ATOM 512 O O . GLU A 1 67 ? -27.336 -5.200 12.437 1.00 98.38 67 GLU A O 1
ATOM 517 N N . ASN A 1 68 ? -25.522 -6.506 12.391 1.00 98.75 68 ASN A N 1
ATOM 518 C CA . ASN A 1 68 ? -25.736 -7.041 11.039 1.00 98.75 68 ASN A CA 1
ATOM 519 C C . ASN A 1 68 ? -25.944 -5.961 9.960 1.00 98.75 68 ASN A C 1
ATOM 521 O O . ASN A 1 68 ? -27.070 -5.602 9.616 1.00 98.75 68 ASN A O 1
ATOM 525 N N . ILE A 1 69 ? -24.849 -5.478 9.369 1.00 98.81 69 ILE A N 1
ATOM 526 C CA . ILE A 1 69 ? -24.895 -4.416 8.354 1.00 98.81 69 ILE A CA 1
ATOM 527 C C . ILE A 1 69 ? -24.338 -4.929 7.027 1.00 98.81 69 ILE A C 1
ATOM 529 O O . ILE A 1 69 ? -23.249 -5.505 6.968 1.00 98.81 69 ILE A O 1
ATOM 533 N N . THR A 1 70 ? -25.088 -4.710 5.947 1.00 98.88 70 THR A N 1
ATOM 534 C CA . THR A 1 70 ? -24.719 -5.126 4.591 1.00 98.88 70 THR A CA 1
ATOM 535 C C . THR A 1 70 ? -24.664 -3.943 3.628 1.00 98.88 70 THR A C 1
ATOM 537 O O . THR A 1 70 ? -25.627 -3.190 3.513 1.00 98.88 70 THR A O 1
ATOM 540 N N . PHE A 1 71 ? -23.569 -3.836 2.877 1.00 98.88 71 PHE A N 1
ATOM 541 C CA . PHE A 1 71 ? -23.388 -2.923 1.749 1.00 98.88 71 PHE A CA 1
ATOM 542 C C . PHE A 1 71 ? -23.127 -3.734 0.482 1.00 98.88 71 PHE A C 1
ATOM 544 O O . PHE A 1 71 ? -22.088 -4.383 0.383 1.00 98.88 71 PHE A O 1
ATOM 551 N N . ASP A 1 72 ? -24.047 -3.707 -0.483 1.00 98.88 72 ASP A N 1
ATOM 552 C CA . ASP A 1 72 ? -23.940 -4.539 -1.685 1.00 98.88 72 ASP A CA 1
ATOM 553 C C . ASP A 1 72 ? -24.257 -3.798 -2.996 1.00 98.88 72 ASP A C 1
ATOM 555 O O . ASP A 1 72 ? -25.311 -3.173 -3.137 1.00 98.88 72 ASP A O 1
ATOM 559 N N . HIS A 1 73 ? -23.376 -3.919 -3.994 1.00 98.81 73 HIS A N 1
ATOM 560 C CA . HIS A 1 73 ? -23.548 -3.322 -5.329 1.00 98.81 73 HIS A CA 1
ATOM 561 C C . HIS A 1 73 ? -23.743 -1.793 -5.330 1.00 98.81 73 HIS A C 1
ATOM 563 O O . HIS A 1 73 ? -24.522 -1.271 -6.129 1.00 98.81 73 HIS A O 1
ATOM 569 N N . ASN A 1 74 ? -23.085 -1.060 -4.432 1.00 98.69 74 ASN A N 1
ATOM 570 C CA . ASN A 1 74 ? -23.160 0.402 -4.388 1.00 98.69 74 ASN A CA 1
ATOM 571 C C . ASN A 1 74 ? -22.029 1.060 -5.193 1.00 98.69 74 ASN A C 1
ATOM 573 O O . ASN A 1 74 ? -20.931 0.519 -5.316 1.00 98.69 74 ASN A O 1
ATOM 577 N N . GLU A 1 75 ? -22.283 2.263 -5.701 1.00 97.94 75 GLU A N 1
ATOM 578 C CA . GLU A 1 75 ? -21.278 3.113 -6.338 1.00 97.94 75 GLU A CA 1
ATOM 579 C C . GLU A 1 75 ? -21.006 4.356 -5.483 1.00 97.94 75 GLU A C 1
ATOM 581 O O . GLU A 1 75 ? -21.814 5.284 -5.468 1.00 97.94 75 GLU A O 1
ATOM 586 N N . PHE A 1 76 ? -19.851 4.401 -4.824 1.00 97.94 76 PHE A N 1
ATOM 587 C CA . PHE A 1 76 ? -19.312 5.572 -4.135 1.00 97.94 76 PHE A CA 1
ATOM 588 C C . PHE A 1 76 ? -18.267 6.241 -5.032 1.00 97.94 76 PHE A C 1
ATOM 590 O O . PHE A 1 76 ? -17.069 5.982 -4.935 1.00 97.94 76 PHE A O 1
ATOM 597 N N . ARG A 1 77 ? -18.738 7.051 -5.981 1.00 96.50 77 ARG A N 1
ATOM 598 C CA . ARG A 1 77 ? -17.891 7.735 -6.968 1.00 96.50 77 ARG A CA 1
ATOM 599 C C . ARG A 1 77 ? -18.593 8.956 -7.526 1.00 96.50 77 ARG A C 1
ATOM 601 O O 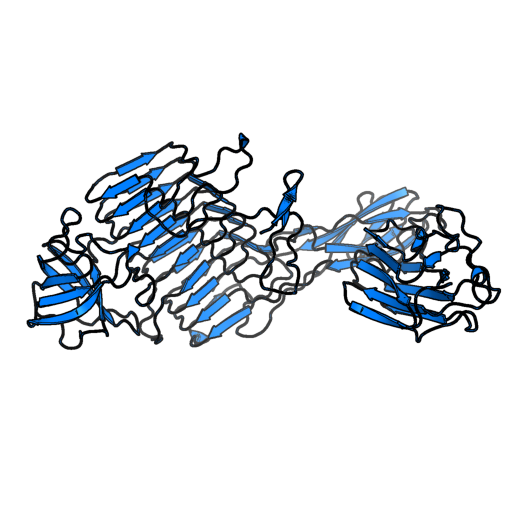. ARG A 1 77 ? -19.821 8.959 -7.632 1.00 96.50 77 ARG A O 1
ATOM 608 N N . THR A 1 78 ? -17.821 9.938 -7.974 1.00 95.25 78 THR A N 1
ATOM 609 C CA . THR A 1 78 ? -18.361 11.092 -8.698 1.00 95.25 78 THR A CA 1
ATOM 610 C C . THR A 1 78 ? -19.091 10.663 -9.968 1.00 95.25 78 THR A C 1
ATOM 612 O O . THR A 1 78 ? -18.915 9.556 -10.480 1.00 95.25 78 THR A O 1
ATOM 615 N N . ASP A 1 79 ? -19.950 11.542 -10.481 1.00 92.94 79 ASP A N 1
ATOM 616 C CA . ASP A 1 79 ? -20.515 11.349 -11.811 1.00 92.94 79 ASP A CA 1
ATOM 617 C C . ASP A 1 79 ? -19.408 11.570 -12.863 1.00 92.94 79 ASP A C 1
ATOM 619 O O . ASP A 1 79 ? -18.904 12.700 -12.967 1.00 92.94 79 ASP A O 1
ATOM 623 N N . PRO A 1 80 ? -19.029 10.539 -13.649 1.00 85.38 80 PRO A N 1
ATOM 624 C CA . PRO A 1 80 ? -17.946 10.646 -14.622 1.00 85.38 80 PRO A CA 1
ATOM 625 C C . PRO A 1 80 ? -18.164 11.745 -15.667 1.00 85.38 80 PRO A C 1
ATOM 627 O O . PRO A 1 80 ? -17.193 12.250 -16.225 1.00 85.38 80 PRO A O 1
ATOM 630 N N . THR A 1 81 ? -19.411 12.162 -15.925 1.00 92.06 81 THR A N 1
ATOM 631 C CA . THR A 1 81 ? -19.698 13.220 -16.908 1.00 92.06 81 THR A CA 1
ATOM 632 C C . THR A 1 81 ? -19.360 14.621 -16.401 1.00 92.06 81 THR A C 1
ATOM 634 O O . THR A 1 81 ? -19.388 15.574 -17.174 1.00 92.06 81 THR A O 1
ATOM 637 N N . THR A 1 82 ? -19.081 14.778 -15.104 1.00 91.88 82 THR A N 1
ATOM 638 C CA . THR A 1 82 ? -18.851 16.091 -14.477 1.00 91.88 82 THR A CA 1
ATOM 639 C C . THR A 1 82 ? -17.384 16.504 -14.438 1.00 91.88 82 THR A C 1
ATOM 641 O O . THR A 1 82 ? -17.096 17.661 -14.141 1.00 91.88 82 THR A O 1
ATOM 644 N N . GLY A 1 83 ? -16.456 15.570 -14.674 1.00 88.31 83 GLY A N 1
ATOM 645 C CA . GLY A 1 83 ? -15.015 15.794 -14.506 1.00 88.31 83 GLY A CA 1
ATOM 646 C C . GLY A 1 83 ? -14.557 15.979 -13.051 1.00 88.31 83 GLY A C 1
ATOM 647 O O . GLY A 1 83 ? -13.388 16.271 -12.817 1.00 88.31 83 GLY A O 1
ATOM 648 N N . ARG A 1 84 ? -15.447 15.821 -12.059 1.00 91.00 84 ARG A N 1
ATOM 649 C CA . ARG A 1 84 ? -15.091 15.896 -10.632 1.00 91.00 84 ARG A CA 1
ATOM 650 C C . ARG A 1 84 ? -14.357 14.632 -10.196 1.00 91.00 84 ARG A C 1
ATOM 652 O O . ARG A 1 84 ? -14.750 13.534 -10.580 1.00 91.00 84 ARG A O 1
ATOM 659 N N . THR A 1 85 ? -13.363 14.784 -9.328 1.00 90.25 85 THR A N 1
ATOM 660 C CA . THR A 1 85 ? -12.519 13.677 -8.841 1.00 90.25 85 THR A CA 1
ATOM 661 C C . THR A 1 85 ? -12.746 13.322 -7.371 1.00 90.25 85 THR A C 1
ATOM 663 O O . THR A 1 85 ? -12.364 12.238 -6.956 1.00 90.25 85 THR A O 1
ATOM 666 N N . THR A 1 86 ? -13.385 14.192 -6.580 1.00 92.38 86 THR A N 1
ATOM 667 C CA . THR A 1 86 ? -13.666 13.938 -5.157 1.00 92.38 86 THR A CA 1
ATOM 668 C C . THR A 1 86 ? -15.117 13.529 -4.929 1.00 92.38 86 THR A C 1
ATOM 670 O O . THR A 1 86 ? -16.032 14.319 -5.174 1.00 92.38 86 THR A O 1
ATOM 673 N N . SER A 1 87 ? -15.324 12.321 -4.412 1.00 94.12 87 SER A N 1
ATOM 674 C CA . SER A 1 87 ? -16.641 11.757 -4.100 1.00 94.12 87 SER A CA 1
ATOM 675 C C . SER A 1 87 ? -16.968 11.750 -2.604 1.00 94.12 87 SER A C 1
ATOM 677 O O . SER A 1 87 ? -18.146 11.702 -2.261 1.00 94.12 87 SER A O 1
ATOM 679 N N . ALA A 1 88 ? -15.974 11.851 -1.716 1.00 94.06 88 ALA A N 1
ATOM 680 C CA . ALA A 1 88 ? -16.178 11.963 -0.270 1.00 94.06 88 ALA A CA 1
ATOM 681 C C . ALA A 1 88 ? -15.068 12.796 0.391 1.00 94.06 88 ALA A C 1
ATOM 683 O O . ALA A 1 88 ? -13.924 12.722 -0.056 1.00 94.06 88 ALA A O 1
ATOM 684 N N . PHE A 1 89 ? -15.367 13.576 1.438 1.00 92.88 89 PHE A N 1
ATOM 685 C CA . PHE A 1 89 ? -14.314 14.248 2.227 1.00 92.88 89 PHE A CA 1
ATOM 686 C C . PHE A 1 89 ? -13.843 13.456 3.448 1.00 92.88 89 PHE A C 1
ATOM 688 O O . PHE A 1 89 ? -12.732 13.715 3.913 1.00 92.88 89 PHE A O 1
ATOM 695 N N . ALA A 1 90 ? -14.651 12.527 3.953 1.00 92.81 90 ALA A N 1
ATOM 696 C CA . ALA A 1 90 ? -14.280 11.585 5.003 1.00 92.81 90 ALA A CA 1
ATOM 697 C C . ALA A 1 90 ? -14.589 10.144 4.557 1.00 92.81 90 ALA A C 1
ATOM 699 O O . ALA A 1 90 ? -14.786 9.891 3.363 1.00 92.81 90 ALA A O 1
ATOM 700 N N . ASP A 1 91 ? -14.616 9.216 5.509 1.00 95.62 91 ASP A N 1
ATOM 701 C CA . ASP A 1 91 ? -14.778 7.795 5.252 1.00 95.62 91 ASP A CA 1
ATOM 702 C C . ASP A 1 91 ? -16.101 7.517 4.525 1.00 95.62 91 ASP A C 1
ATOM 704 O O . ASP A 1 91 ? -17.140 8.090 4.865 1.00 95.62 91 ASP A O 1
ATOM 708 N N . MET A 1 92 ? -16.107 6.632 3.525 1.00 97.75 92 MET A N 1
ATOM 709 C CA . MET A 1 92 ? -17.348 6.309 2.800 1.00 97.75 92 MET A CA 1
ATOM 710 C C . MET A 1 92 ? -18.252 5.376 3.611 1.00 97.75 92 MET A C 1
ATOM 712 O O . MET A 1 92 ? -19.472 5.557 3.635 1.00 97.75 92 MET A O 1
ATOM 716 N N . ILE A 1 93 ? -17.657 4.393 4.285 1.00 98.44 93 ILE A N 1
ATOM 717 C CA . ILE A 1 93 ? -18.320 3.502 5.235 1.00 98.44 93 ILE A CA 1
ATOM 718 C C . ILE A 1 93 ? -17.486 3.496 6.513 1.00 98.44 93 ILE A C 1
ATOM 720 O O . ILE A 1 93 ? -16.373 2.974 6.502 1.00 98.44 93 ILE A O 1
ATOM 724 N N . GLN A 1 94 ? -18.042 4.004 7.613 1.00 97.38 94 GLN A N 1
ATOM 725 C CA . GLN A 1 94 ? -17.401 3.926 8.925 1.00 97.38 94 GLN A CA 1
ATOM 726 C C . GLN A 1 94 ? -18.294 3.219 9.933 1.00 97.38 94 GLN A C 1
ATOM 728 O O . GLN A 1 94 ? -19.405 3.657 10.211 1.00 97.38 94 GLN A O 1
ATOM 733 N N . LEU A 1 95 ? -17.819 2.110 10.487 1.00 97.94 95 LEU A N 1
ATOM 734 C CA . LEU A 1 95 ? -18.561 1.269 11.416 1.00 97.94 95 LEU A CA 1
ATOM 735 C C . LEU A 1 95 ? -17.805 1.199 12.746 1.00 97.94 95 LEU A C 1
ATOM 737 O O . LEU A 1 95 ? -16.838 0.450 12.868 1.00 97.94 95 LEU A O 1
ATOM 741 N N . SER A 1 96 ? -18.266 1.963 13.736 1.00 94.94 96 SER A N 1
ATOM 742 C CA . SER A 1 96 ? -17.673 2.031 15.074 1.00 94.94 96 SER A CA 1
ATOM 743 C C . SER A 1 96 ? -18.572 1.337 16.094 1.00 94.94 96 SER A C 1
ATOM 745 O O . SER A 1 96 ? -19.710 1.745 16.307 1.00 94.94 96 SER A O 1
ATOM 747 N N . GLY A 1 97 ? -18.088 0.273 16.733 1.00 93.75 97 GLY A N 1
ATOM 748 C CA . GLY A 1 97 ? -18.854 -0.444 17.753 1.00 93.75 97 GLY A CA 1
ATOM 749 C C . GLY A 1 97 ? -20.107 -1.115 17.186 1.00 93.75 97 GLY A C 1
ATOM 750 O O . GLY A 1 97 ? -21.199 -0.952 17.720 1.00 93.75 97 GLY A O 1
ATOM 751 N N . VAL A 1 98 ? -19.966 -1.882 16.103 1.00 97.06 98 VAL A N 1
ATOM 752 C CA . VAL A 1 98 ? -21.043 -2.727 15.552 1.00 97.06 98 VAL A CA 1
ATOM 753 C C . VAL A 1 98 ? -20.842 -4.196 15.938 1.00 97.06 98 VAL A C 1
ATOM 755 O O . VAL A 1 98 ? -19.731 -4.621 16.232 1.00 97.06 98 VAL A O 1
ATOM 758 N N . ARG A 1 99 ? -21.899 -5.011 15.943 1.00 97.62 99 ARG A N 1
ATOM 759 C CA . ARG A 1 99 ? -21.827 -6.443 16.289 1.00 97.62 99 ARG A CA 1
ATOM 760 C C . ARG A 1 99 ? -22.420 -7.348 15.215 1.00 97.62 99 ARG A C 1
ATOM 762 O O . ARG A 1 99 ? -23.012 -6.896 14.236 1.00 97.62 99 ARG A O 1
ATOM 769 N N . GLY A 1 100 ? -22.259 -8.653 15.407 1.00 98.38 100 GLY A N 1
ATOM 770 C CA . GLY A 1 100 ? -22.768 -9.655 14.476 1.00 98.38 100 GLY A CA 1
ATOM 771 C C . GLY A 1 100 ? -21.912 -9.728 13.212 1.00 98.38 100 GLY A C 1
ATOM 772 O O . GLY A 1 100 ? -20.706 -9.996 13.286 1.00 98.38 100 GLY A O 1
ATOM 773 N N . LYS A 1 101 ? -22.530 -9.536 12.044 1.00 98.56 101 LYS A N 1
ATOM 774 C CA . LYS A 1 101 ? -21.860 -9.678 10.744 1.00 98.56 101 LYS A CA 1
ATOM 775 C C . LYS A 1 101 ? -21.901 -8.399 9.912 1.00 98.56 101 LYS A C 1
ATOM 777 O O . LYS A 1 101 ? -22.968 -7.925 9.541 1.00 98.56 101 LYS A O 1
ATOM 782 N N . VAL A 1 102 ? -20.733 -7.916 9.506 1.00 98.88 102 VAL A N 1
ATOM 783 C CA . VAL A 1 102 ? -20.586 -6.875 8.485 1.00 98.88 102 VAL A CA 1
ATOM 784 C C . VAL A 1 102 ? -20.265 -7.523 7.139 1.00 98.88 102 VAL A C 1
ATOM 786 O O . VAL A 1 102 ? -19.354 -8.345 7.034 1.00 98.88 102 VAL A O 1
ATOM 789 N N . THR A 1 103 ? -21.013 -7.171 6.094 1.00 98.94 103 THR A N 1
ATOM 790 C CA . THR A 1 103 ? -20.772 -7.650 4.722 1.00 98.94 103 THR A CA 1
ATOM 791 C C . THR A 1 103 ? -20.683 -6.465 3.766 1.00 98.94 103 THR A C 1
ATOM 793 O O . THR A 1 103 ? -21.656 -5.742 3.608 1.00 98.94 103 THR A O 1
ATOM 796 N N . ILE A 1 104 ? -19.536 -6.267 3.117 1.00 98.94 104 ILE A N 1
ATOM 797 C CA . ILE A 1 104 ? -19.304 -5.175 2.160 1.00 98.94 104 ILE A CA 1
ATOM 798 C C . ILE A 1 104 ? -18.860 -5.790 0.836 1.00 98.94 104 ILE A C 1
ATOM 800 O O . ILE A 1 104 ? -17.717 -6.234 0.697 1.00 98.94 104 ILE A O 1
ATOM 804 N N . THR A 1 105 ? -19.777 -5.886 -0.126 1.00 98.94 105 THR A N 1
ATOM 805 C CA . THR A 1 105 ? -19.563 -6.651 -1.355 1.00 98.94 105 THR A CA 1
ATOM 806 C C . THR A 1 105 ? -19.912 -5.924 -2.639 1.00 98.94 105 THR A C 1
ATOM 808 O O . THR A 1 105 ? -20.909 -5.215 -2.719 1.00 98.94 105 THR A O 1
ATOM 811 N N . ASN A 1 106 ? -19.133 -6.174 -3.691 1.00 98.88 106 ASN A N 1
ATOM 812 C CA . ASN A 1 106 ? -19.441 -5.723 -5.053 1.00 98.88 106 ASN A CA 1
ATOM 813 C C . ASN A 1 106 ? -19.603 -4.196 -5.189 1.00 98.88 106 ASN A C 1
ATOM 815 O O . ASN A 1 106 ? -20.340 -3.730 -6.056 1.00 98.88 106 ASN A O 1
ATOM 819 N N . ASN A 1 107 ? -18.966 -3.408 -4.318 1.00 98.94 107 ASN A N 1
ATOM 820 C CA . ASN A 1 107 ? -19.051 -1.950 -4.347 1.00 98.94 107 ASN A CA 1
ATOM 821 C C . ASN A 1 107 ? -17.897 -1.341 -5.154 1.00 98.94 107 ASN A C 1
ATOM 823 O O . ASN A 1 107 ? -16.822 -1.930 -5.285 1.00 98.94 107 ASN A O 1
ATOM 827 N N . VAL A 1 108 ? -18.111 -0.126 -5.652 1.00 98.75 108 VAL A N 1
ATOM 828 C CA . VAL A 1 108 ? -17.061 0.720 -6.229 1.00 98.75 108 VAL A CA 1
ATOM 829 C C . VAL A 1 108 ? -16.800 1.882 -5.282 1.00 98.75 108 VAL A C 1
ATOM 831 O O . VAL A 1 108 ? -17.736 2.601 -4.944 1.00 98.75 108 VAL A O 1
ATOM 834 N N . PHE A 1 109 ? -15.541 2.083 -4.911 1.00 98.69 109 PHE A N 1
ATOM 835 C CA . PHE A 1 109 ? -15.053 3.213 -4.130 1.00 98.69 109 PHE A CA 1
ATOM 836 C C . PHE A 1 109 ? -14.026 3.976 -4.971 1.00 98.69 109 PHE A C 1
ATOM 838 O O . PHE A 1 109 ? -13.007 3.409 -5.365 1.00 98.69 109 PHE A O 1
ATOM 845 N N . ASP A 1 110 ? -14.302 5.236 -5.296 1.00 97.19 110 ASP A N 1
ATOM 846 C CA . ASP A 1 110 ? -13.458 6.032 -6.193 1.00 97.19 110 ASP A CA 1
ATOM 847 C C . ASP A 1 110 ? -13.398 7.492 -5.743 1.00 97.19 110 ASP A C 1
ATOM 849 O O . ASP A 1 110 ? -14.431 8.164 -5.678 1.00 97.19 110 ASP A O 1
ATOM 853 N N . GLY A 1 111 ? -12.197 7.976 -5.433 1.00 94.56 111 GLY A N 1
ATOM 854 C CA . GLY A 1 111 ? -11.937 9.372 -5.075 1.00 94.56 111 GLY A CA 1
ATOM 855 C C . GLY A 1 111 ? -12.450 9.870 -3.709 1.00 94.56 111 GLY A C 1
ATOM 856 O O . GLY A 1 111 ? -12.892 11.025 -3.649 1.00 94.56 111 GLY A O 1
ATOM 857 N N . PRO A 1 112 ? -12.446 9.087 -2.608 1.00 94.44 112 PRO A N 1
ATOM 858 C CA . PRO A 1 112 ? -12.605 9.673 -1.277 1.00 94.44 112 PRO A CA 1
ATOM 859 C C . PRO A 1 112 ? -11.360 10.488 -0.886 1.00 94.44 112 PRO A C 1
ATOM 861 O O . PRO A 1 112 ? -10.287 10.291 -1.443 1.00 94.44 112 PRO A O 1
ATOM 864 N N . GLN A 1 113 ? -11.474 11.386 0.091 1.00 93.25 113 GLN A N 1
ATOM 865 C CA . GLN A 1 113 ? -10.321 12.025 0.752 1.00 93.25 113 GLN A CA 1
ATOM 866 C C . GLN A 1 113 ? -9.989 11.398 2.114 1.00 93.25 113 GLN A C 1
ATOM 868 O O . GLN A 1 113 ? -9.240 11.978 2.899 1.00 93.25 113 GLN A O 1
ATOM 873 N N . ASP A 1 114 ? -10.570 10.236 2.387 1.00 94.12 114 ASP A N 1
ATOM 874 C CA . ASP A 1 114 ? -10.313 9.396 3.550 1.00 94.12 114 ASP A CA 1
ATOM 875 C C . ASP A 1 114 ? -10.641 7.940 3.196 1.00 94.12 114 ASP A C 1
ATOM 877 O O . ASP A 1 114 ? -10.806 7.610 2.018 1.00 94.12 114 ASP A O 1
ATOM 881 N N . ASP A 1 115 ? -10.705 7.056 4.182 1.00 96.75 115 ASP A N 1
ATOM 882 C CA . ASP A 1 115 ? -10.834 5.628 3.914 1.00 96.75 115 ASP A CA 1
ATOM 883 C C . ASP A 1 115 ? -12.180 5.258 3.267 1.00 96.75 115 ASP A C 1
ATOM 885 O O . ASP A 1 115 ? -13.254 5.586 3.771 1.00 96.75 115 ASP A O 1
ATOM 889 N N . PRO A 1 116 ? -12.185 4.480 2.178 1.00 98.38 116 PRO A N 1
ATOM 890 C CA . PRO A 1 116 ? -13.394 3.822 1.705 1.00 98.38 116 PRO A CA 1
ATOM 891 C C . PRO A 1 116 ? -14.132 3.030 2.797 1.00 98.38 116 PRO A C 1
ATOM 893 O O . PRO A 1 116 ? -15.362 3.071 2.868 1.00 98.38 116 PRO A O 1
ATOM 896 N N . ILE A 1 117 ? -13.394 2.287 3.626 1.00 98.81 117 ILE A N 1
ATOM 897 C CA . ILE A 1 117 ? -13.947 1.418 4.668 1.00 98.81 117 ILE A CA 1
ATOM 898 C C . ILE A 1 117 ? -13.120 1.568 5.940 1.00 98.81 117 ILE A C 1
ATOM 900 O O . ILE A 1 117 ? -11.920 1.307 5.910 1.00 98.81 117 ILE A O 1
ATOM 904 N N . ASN A 1 118 ? -13.787 1.865 7.053 1.00 98.62 118 ASN A N 1
ATOM 905 C CA . ASN A 1 118 ? -13.219 1.844 8.394 1.00 98.62 118 ASN A CA 1
ATOM 906 C C . ASN A 1 118 ? -14.137 1.057 9.352 1.00 98.62 118 ASN A C 1
ATOM 908 O O . ASN A 1 118 ? -15.321 1.369 9.479 1.00 98.62 118 ASN A O 1
ATOM 912 N N . ILE A 1 119 ? -13.632 -0.004 9.988 1.00 98.69 119 ILE A N 1
ATOM 913 C CA . ILE A 1 119 ? -14.391 -0.857 10.920 1.00 98.69 119 ILE A CA 1
ATOM 914 C C . ILE A 1 119 ? -13.586 -1.032 12.203 1.00 98.69 119 ILE A C 1
ATOM 916 O O . ILE A 1 119 ? -12.537 -1.673 12.173 1.00 98.69 119 ILE A O 1
ATOM 920 N N . HIS A 1 120 ? -14.108 -0.552 13.328 1.00 98.25 120 HIS A N 1
ATOM 921 C CA . HIS A 1 120 ? -13.391 -0.571 14.602 1.00 98.25 120 HIS A CA 1
ATOM 922 C C . HIS A 1 120 ? -14.331 -0.614 15.817 1.00 98.25 120 HIS A C 1
ATOM 924 O O . HIS A 1 120 ? -15.543 -0.427 15.705 1.00 98.25 120 HIS A O 1
ATOM 930 N N . GLY A 1 121 ? -13.775 -0.880 17.000 1.00 96.88 121 GLY A N 1
ATOM 931 C CA . GLY A 1 121 ? -14.415 -0.559 18.279 1.00 96.88 121 GLY A CA 1
ATOM 932 C C . GLY A 1 121 ? -13.954 0.805 18.805 1.00 96.88 121 GLY A C 1
ATOM 933 O O . GLY A 1 121 ? -13.188 1.515 18.157 1.00 96.88 121 GLY A O 1
ATOM 934 N N . THR A 1 122 ? -14.355 1.180 20.019 1.00 96.50 122 THR A N 1
ATOM 935 C CA . THR A 1 122 ? -13.806 2.369 20.694 1.00 96.50 122 THR A CA 1
ATOM 936 C C . THR A 1 122 ? -13.207 2.002 22.047 1.00 96.50 122 THR A C 1
ATOM 938 O O . THR A 1 122 ? -13.807 1.256 22.824 1.00 96.50 122 THR A O 1
ATOM 941 N N . TYR A 1 123 ? -12.014 2.523 22.327 1.00 97.75 123 TYR A N 1
ATOM 942 C CA . TYR A 1 123 ? -11.412 2.527 23.653 1.00 97.75 123 TYR A CA 1
ATOM 943 C C . TYR A 1 123 ? -11.871 3.757 24.432 1.00 97.75 123 TYR A C 1
ATOM 945 O O . TYR A 1 123 ? -11.712 4.888 23.977 1.00 97.75 123 TYR A O 1
ATOM 953 N N . LEU A 1 124 ? -12.351 3.554 25.658 1.00 98.00 124 LEU A N 1
ATOM 954 C CA . LEU A 1 124 ? -12.530 4.645 26.616 1.00 98.00 124 LEU A CA 1
ATOM 955 C C . LEU A 1 124 ? -11.463 4.557 27.695 1.00 98.00 124 LEU A C 1
ATOM 957 O O . LEU A 1 124 ? -11.235 3.496 28.270 1.00 98.00 124 LEU A O 1
ATOM 961 N N . GLN A 1 125 ? -10.814 5.675 27.997 1.00 98.56 125 GLN A N 1
ATOM 962 C CA . GLN A 1 125 ? -9.772 5.711 29.014 1.00 98.56 125 GLN A CA 1
ATOM 963 C C . GLN A 1 125 ? -10.379 5.672 30.414 1.00 98.56 125 GLN A C 1
ATOM 965 O O . GLN A 1 125 ? -11.323 6.402 30.708 1.00 98.56 125 GLN A O 1
ATOM 970 N N . VAL A 1 126 ? -9.794 4.869 31.303 1.00 98.69 126 VAL A N 1
ATOM 971 C CA . VAL A 1 126 ? -10.100 4.918 32.735 1.00 98.69 126 VAL A CA 1
ATOM 972 C C . VAL A 1 126 ? -9.545 6.226 33.290 1.00 98.69 126 VAL A C 1
ATOM 974 O O . VAL A 1 126 ? -8.335 6.451 33.253 1.00 98.69 126 VAL A O 1
ATOM 977 N N . THR A 1 127 ? -10.401 7.105 33.804 1.00 98.56 127 THR A N 1
ATOM 978 C CA . THR A 1 127 ? -9.989 8.411 34.353 1.00 98.56 127 THR A CA 1
ATOM 979 C C . THR A 1 127 ? -10.161 8.498 35.860 1.00 98.56 127 THR A C 1
ATOM 981 O O . THR A 1 127 ? -9.436 9.246 36.513 1.00 98.56 127 THR A O 1
ATOM 984 N N . GLN A 1 128 ? -11.046 7.686 36.439 1.00 98.50 128 GLN A N 1
ATOM 985 C CA . GLN A 1 128 ? -11.233 7.621 37.884 1.00 98.50 128 GLN A CA 1
ATOM 986 C C . GLN A 1 128 ? -11.773 6.253 38.313 1.00 98.50 128 GLN A C 1
ATOM 988 O O . GLN A 1 128 ? -12.530 5.616 37.585 1.00 98.50 128 GLN A O 1
ATOM 993 N N . ARG A 1 129 ? -11.422 5.818 39.527 1.00 98.38 129 ARG A N 1
ATOM 994 C CA . ARG A 1 129 ? -12.050 4.684 40.218 1.00 98.38 129 ARG A CA 1
ATOM 995 C C . ARG A 1 129 ? -12.874 5.219 41.385 1.00 98.38 129 ARG A C 1
ATOM 997 O O . ARG A 1 129 ? -12.320 5.889 42.252 1.00 98.38 129 ARG A O 1
ATOM 1004 N N . LEU A 1 130 ? -14.177 4.949 41.387 1.00 98.38 130 LEU A N 1
ATOM 1005 C CA . LEU A 1 130 ? -15.105 5.409 42.431 1.00 98.38 130 LEU A CA 1
ATOM 1006 C C . LEU A 1 130 ? -15.342 4.334 43.495 1.00 98.38 130 LEU A C 1
ATOM 1008 O O . LEU A 1 130 ? -15.468 4.648 44.675 1.00 98.38 130 LEU A O 1
ATOM 1012 N N . ALA A 1 131 ? -15.369 3.071 43.074 1.00 98.44 131 ALA A N 1
ATOM 1013 C CA . ALA A 1 131 ? -15.510 1.895 43.926 1.00 98.44 131 ALA A CA 1
ATOM 1014 C C . ALA A 1 131 ? -14.722 0.717 43.312 1.00 98.44 131 ALA A C 1
ATOM 1016 O O . ALA A 1 131 ? -14.243 0.839 42.179 1.00 98.44 131 ALA A O 1
ATOM 1017 N N . PRO A 1 132 ? -14.561 -0.426 44.009 1.00 98.44 132 PRO A N 1
ATOM 1018 C CA . PRO A 1 132 ? -13.865 -1.590 43.452 1.00 98.44 132 PRO A CA 1
ATOM 1019 C C . PRO A 1 132 ? -14.414 -2.054 42.094 1.00 98.44 132 PRO A C 1
ATOM 1021 O O . PRO A 1 132 ? -13.646 -2.510 41.255 1.00 98.44 132 PRO A O 1
ATOM 1024 N N . ASP A 1 133 ? -15.712 -1.891 41.862 1.00 98.56 133 ASP A N 1
ATOM 1025 C CA . ASP A 1 133 ? -16.470 -2.315 40.680 1.00 98.56 133 ASP A CA 1
ATOM 1026 C C . ASP A 1 133 ? -17.018 -1.140 39.851 1.00 98.56 133 ASP A C 1
ATOM 1028 O O . ASP A 1 133 ? -17.821 -1.355 38.952 1.00 98.56 133 ASP A O 1
ATOM 1032 N N . THR A 1 134 ? -16.634 0.106 40.151 1.00 98.75 134 THR A N 1
ATOM 1033 C CA . THR A 1 134 ? -17.218 1.294 39.508 1.00 98.75 134 THR A CA 1
ATOM 1034 C C . THR A 1 134 ? -16.135 2.275 39.071 1.00 98.75 134 THR A C 1
ATOM 1036 O O . THR A 1 134 ? -15.362 2.776 39.897 1.00 98.75 134 THR A O 1
ATOM 1039 N N . LEU A 1 135 ? -16.098 2.577 37.771 1.00 98.81 135 LEU A N 1
ATOM 1040 C CA . LEU A 1 135 ? -15.102 3.442 37.133 1.00 98.81 135 LEU A CA 1
ATOM 1041 C C . LEU A 1 135 ? -15.756 4.610 36.393 1.00 98.81 135 LEU A C 1
ATOM 1043 O O . LEU A 1 135 ? -16.852 4.475 35.859 1.00 98.81 135 LEU A O 1
ATOM 1047 N N . VAL A 1 136 ? -15.039 5.728 36.293 1.00 98.62 136 VAL A N 1
ATOM 1048 C CA . VAL A 1 136 ? -15.314 6.771 35.299 1.00 98.62 136 VAL A CA 1
ATOM 1049 C C . VAL A 1 136 ? -14.453 6.490 34.074 1.00 98.62 136 VAL A C 1
ATOM 1051 O O . VAL A 1 136 ? -13.226 6.372 34.173 1.00 98.62 136 VAL A O 1
ATOM 1054 N N . LEU A 1 137 ? -15.115 6.365 32.930 1.00 98.56 137 LEU A N 1
ATOM 1055 C CA . LEU A 1 137 ? -14.527 6.123 31.621 1.00 98.56 137 LEU A CA 1
ATOM 1056 C C . LEU A 1 137 ? -14.731 7.352 30.734 1.00 98.56 137 LEU A C 1
ATOM 1058 O O . LEU A 1 137 ? -15.769 8.015 30.816 1.00 98.56 137 LEU A O 1
ATOM 1062 N N . SER A 1 138 ? -13.752 7.669 29.889 1.00 97.81 138 SER A N 1
ATOM 1063 C CA . SER A 1 138 ? -13.780 8.882 29.070 1.00 97.81 138 SER A CA 1
ATOM 1064 C C . SER A 1 138 ? -13.441 8.628 27.605 1.00 97.81 138 SER A C 1
ATOM 1066 O O . SER A 1 138 ? -12.455 7.956 27.298 1.00 97.81 138 SER A O 1
ATOM 1068 N N . TYR A 1 139 ? -14.237 9.215 26.709 1.00 97.12 139 TYR A N 1
ATOM 1069 C CA . TYR A 1 139 ? -13.859 9.421 25.316 1.00 97.12 139 TYR A CA 1
ATOM 1070 C C . TYR A 1 139 ? -12.703 10.416 25.269 1.00 97.12 139 TYR A C 1
ATOM 1072 O O . TYR A 1 139 ? -12.789 11.506 25.837 1.00 97.12 139 TYR A O 1
ATOM 1080 N N . MET A 1 140 ? -11.623 10.034 24.595 1.00 95.94 140 MET A N 1
ATOM 1081 C CA . MET A 1 140 ? -10.428 10.872 24.483 1.00 95.94 140 MET A CA 1
ATOM 1082 C C . MET A 1 140 ? -10.342 11.602 23.140 1.00 95.94 140 MET A C 1
ATOM 1084 O O . MET A 1 140 ? -9.688 12.639 23.063 1.00 95.94 140 MET A O 1
ATOM 1088 N N . HIS A 1 141 ? -11.033 11.099 22.114 1.00 93.38 141 HIS A N 1
ATOM 1089 C CA . HIS A 1 141 ? -11.185 11.762 20.825 1.00 93.38 141 HIS A CA 1
ATOM 1090 C C . HIS A 1 141 ? -12.555 12.452 20.739 1.00 93.38 141 HIS A C 1
ATOM 1092 O O . HIS A 1 141 ? -13.581 11.881 21.116 1.00 93.38 141 HIS A O 1
ATOM 1098 N N . ASN A 1 142 ? -12.583 13.699 20.267 1.00 85.81 142 ASN A N 1
ATOM 1099 C CA . ASN A 1 142 ? -13.784 14.540 20.256 1.00 85.81 142 ASN A CA 1
ATOM 1100 C C . ASN A 1 142 ? -14.816 14.116 19.199 1.00 85.81 142 ASN A C 1
ATOM 1102 O O . ASN A 1 142 ? -16.007 14.290 19.436 1.00 85.81 142 ASN A O 1
ATOM 1106 N N . GLU A 1 143 ? -14.387 13.537 18.073 1.00 88.62 143 GLU A N 1
ATOM 1107 C CA . GLU A 1 143 ? -15.298 13.070 17.006 1.00 88.62 143 GLU A CA 1
ATOM 1108 C C . GLU A 1 143 ? -16.010 11.741 17.331 1.00 88.62 143 GLU A C 1
ATOM 1110 O O . GLU A 1 143 ? -16.860 11.297 16.568 1.00 88.62 143 GLU A O 1
ATOM 1115 N N . THR A 1 144 ? -15.694 11.106 18.465 1.00 84.50 144 THR A N 1
ATOM 1116 C CA . THR A 1 144 ? -16.269 9.808 18.878 1.00 84.50 144 THR A CA 1
ATOM 1117 C C . THR A 1 144 ? -17.242 9.937 20.057 1.00 84.50 144 THR A C 1
ATOM 1119 O O . THR A 1 144 ? -17.928 8.983 20.413 1.00 84.50 144 THR A O 1
ATOM 1122 N N . ALA A 1 145 ? -17.292 11.109 20.692 1.00 90.31 145 ALA A N 1
ATOM 1123 C CA . ALA A 1 145 ? -18.029 11.346 21.928 1.00 90.31 145 ALA A CA 1
ATOM 1124 C C . ALA A 1 145 ? -19.540 11.567 21.704 1.00 90.31 145 ALA A C 1
ATOM 1126 O O . ALA A 1 145 ? -19.996 11.832 20.597 1.00 90.31 145 ALA A O 1
ATOM 1127 N N . GLY A 1 146 ? -20.317 11.521 22.789 1.00 89.06 146 GLY A N 1
ATOM 1128 C CA . GLY A 1 146 ? -21.738 11.891 22.801 1.00 89.06 146 GLY A CA 1
ATOM 1129 C C . GLY A 1 146 ? -22.730 10.731 22.722 1.00 89.06 146 GLY A C 1
ATOM 1130 O O . GLY A 1 146 ? -23.909 10.955 22.975 1.00 89.06 146 GLY A O 1
ATOM 1131 N N . PHE A 1 147 ? -22.274 9.503 22.465 1.00 89.94 147 PHE A N 1
ATOM 1132 C CA . PHE A 1 147 ? -23.121 8.306 22.383 1.00 89.94 147 PHE A CA 1
ATOM 1133 C C . PHE A 1 147 ? -22.897 7.347 23.566 1.00 89.94 147 PHE A C 1
ATOM 1135 O O . PHE A 1 147 ? -21.801 7.338 24.147 1.00 89.94 147 PHE A O 1
ATOM 1142 N N . PRO A 1 148 ? -23.894 6.517 23.931 1.00 90.19 148 PRO A N 1
ATOM 1143 C CA . PRO A 1 148 ? -23.734 5.515 24.977 1.00 90.19 148 PRO A CA 1
ATOM 1144 C C . PRO A 1 148 ? -22.785 4.405 24.501 1.00 90.19 148 PRO A C 1
ATOM 1146 O O . PRO A 1 148 ? -23.143 3.588 23.661 1.00 90.19 148 PRO A O 1
ATOM 1149 N N . GLN A 1 149 ? -21.566 4.350 25.052 1.00 94.81 149 GLN A N 1
ATOM 1150 C CA . GLN A 1 149 ? -20.578 3.325 24.669 1.00 94.81 149 GLN A CA 1
ATOM 1151 C C . GLN A 1 149 ? -20.937 1.920 25.174 1.00 94.81 149 GLN A C 1
ATOM 1153 O O . GLN A 1 149 ? -20.497 0.912 24.613 1.00 94.81 149 GLN A O 1
ATOM 1158 N N . TYR A 1 150 ? -21.671 1.851 26.282 1.00 96.38 150 TYR A N 1
ATOM 1159 C CA . TYR A 1 150 ? -21.951 0.625 27.017 1.00 96.38 150 TYR A CA 1
ATOM 1160 C C . TYR A 1 150 ? -23.424 0.562 27.405 1.00 96.38 150 TYR A C 1
ATOM 1162 O O . TYR A 1 150 ? -24.024 1.575 27.765 1.00 96.38 150 TYR A O 1
ATOM 1170 N N . HIS A 1 151 ? -23.958 -0.653 27.424 1.00 95.81 151 HIS A N 1
ATOM 1171 C CA . HIS A 1 151 ? -25.293 -0.980 27.906 1.00 95.81 151 HIS A CA 1
ATOM 1172 C C . HIS A 1 151 ? -25.229 -2.061 28.993 1.00 95.81 151 HIS A C 1
ATOM 1174 O O . HIS A 1 151 ? -24.306 -2.881 28.989 1.00 95.81 151 HIS A O 1
ATOM 1180 N N . PRO A 1 152 ? -26.200 -2.114 29.927 1.00 98.06 152 PRO A N 1
ATOM 1181 C CA . PRO A 1 152 ? -26.319 -3.237 30.853 1.00 98.06 152 PRO A CA 1
ATOM 1182 C C . PRO A 1 152 ? -26.303 -4.585 30.116 1.00 98.06 152 PRO A C 1
ATOM 1184 O O . PRO A 1 152 ? -27.066 -4.797 29.175 1.00 98.06 152 PRO A O 1
ATOM 1187 N N . GLY A 1 153 ? -25.433 -5.495 30.552 1.00 98.38 153 GLY A N 1
ATOM 1188 C CA . GLY A 1 153 ? -25.186 -6.793 29.921 1.00 98.38 153 GLY A CA 1
ATOM 1189 C C . GLY A 1 153 ? -23.980 -6.833 28.975 1.00 98.38 153 GLY A C 1
ATOM 1190 O O . GLY A 1 153 ? -23.518 -7.931 28.650 1.00 98.38 153 GLY A O 1
ATOM 1191 N N . ASP A 1 154 ? -23.427 -5.685 28.573 1.00 98.50 154 ASP A N 1
ATOM 1192 C CA . ASP A 1 154 ? -22.250 -5.653 27.704 1.00 98.50 154 ASP A CA 1
ATOM 1193 C C . ASP A 1 154 ? -21.006 -6.238 28.380 1.00 98.50 154 ASP A C 1
ATOM 1195 O O . ASP A 1 154 ? -20.789 -6.073 29.581 1.00 98.50 154 ASP A O 1
ATOM 1199 N N . GLN A 1 155 ? -20.175 -6.914 27.589 1.00 98.50 155 GLN A N 1
ATOM 1200 C CA . GLN A 1 155 ? -18.901 -7.482 28.008 1.00 98.50 155 GLN A CA 1
ATOM 1201 C C . GLN A 1 155 ? -17.775 -6.490 27.738 1.00 98.50 155 GLN A C 1
ATOM 1203 O O . GLN A 1 155 ? -17.599 -6.026 26.609 1.00 98.50 155 GLN A O 1
ATOM 1208 N N . VAL A 1 156 ? -16.963 -6.217 28.754 1.00 98.38 156 VAL A N 1
ATOM 1209 C CA . VAL A 1 156 ? -15.853 -5.260 28.692 1.00 98.38 156 VAL A CA 1
ATOM 1210 C C . VAL A 1 156 ? -14.532 -5.965 28.946 1.00 98.38 156 VAL A C 1
ATOM 1212 O O . VAL A 1 156 ? -14.453 -6.834 29.812 1.00 98.38 156 VAL A O 1
ATOM 1215 N N . GLU A 1 157 ? -13.498 -5.563 28.213 1.00 98.12 157 GLU A N 1
ATOM 1216 C CA . GLU A 1 157 ? -12.106 -5.946 28.460 1.00 98.12 157 GLU A CA 1
ATOM 1217 C C . GLU A 1 157 ? -11.277 -4.694 28.768 1.00 98.12 157 GLU A C 1
ATOM 1219 O O . GLU A 1 157 ? -11.330 -3.703 28.035 1.00 98.12 157 GLU A O 1
ATOM 1224 N N . PHE A 1 158 ? -10.518 -4.735 29.864 1.00 98.62 158 PHE A N 1
ATOM 1225 C CA . PHE A 1 158 ? -9.544 -3.708 30.218 1.00 98.62 158 PHE A CA 1
ATOM 1226 C C . PHE A 1 158 ? -8.191 -4.024 29.589 1.00 98.62 158 PHE A C 1
ATOM 1228 O O . PHE A 1 158 ? -7.711 -5.156 29.648 1.00 98.62 158 PHE A O 1
ATOM 1235 N N . VAL A 1 159 ? -7.559 -2.998 29.032 1.00 98.06 159 VAL A N 1
ATOM 1236 C CA . VAL A 1 159 ? -6.308 -3.088 28.280 1.00 98.06 159 VAL A CA 1
ATOM 1237 C C . VAL A 1 159 ? -5.319 -2.062 28.829 1.00 98.06 159 VAL A C 1
ATOM 1239 O O . VAL A 1 159 ? -5.676 -0.906 29.079 1.00 98.06 159 VAL A O 1
ATOM 1242 N N . GLU A 1 160 ? -4.070 -2.474 29.041 1.00 97.62 160 GLU A N 1
ATOM 1243 C CA . GLU A 1 160 ? -2.988 -1.549 29.391 1.00 97.62 160 GLU A CA 1
ATOM 1244 C C . GLU A 1 160 ? -2.584 -0.752 28.145 1.00 97.62 160 GLU A C 1
ATOM 1246 O O . GLU A 1 160 ? -2.203 -1.328 27.131 1.00 97.62 160 GLU A O 1
ATOM 1251 N N . LYS A 1 161 ? -2.609 0.585 28.202 1.00 95.94 161 LYS A N 1
ATOM 1252 C CA . LYS A 1 161 ? -2.389 1.425 27.010 1.00 95.94 161 LYS A CA 1
ATOM 1253 C C . LYS A 1 161 ? -1.024 1.218 26.353 1.00 95.94 161 LYS A C 1
ATOM 1255 O O . LYS A 1 161 ? -0.918 1.211 25.133 1.00 95.94 161 LYS A O 1
ATOM 1260 N N . ARG A 1 162 ? 0.031 1.075 27.161 1.00 96.88 162 ARG A N 1
ATOM 1261 C CA . ARG A 1 162 ? 1.420 1.071 26.673 1.00 96.88 162 ARG A CA 1
ATOM 1262 C C . ARG A 1 162 ? 1.750 -0.173 25.864 1.00 96.88 162 ARG A C 1
ATOM 1264 O O . ARG A 1 162 ? 2.445 -0.062 24.862 1.00 96.88 162 ARG A O 1
ATOM 1271 N N . THR A 1 163 ? 1.279 -1.327 26.312 1.00 95.88 163 THR A N 1
ATOM 1272 C CA . THR A 1 163 ? 1.508 -2.627 25.670 1.00 95.88 163 THR A CA 1
ATOM 1273 C C . THR A 1 163 ? 0.362 -3.005 24.737 1.00 95.88 163 THR A C 1
ATOM 1275 O O . THR A 1 163 ? 0.556 -3.793 23.821 1.00 95.88 163 THR A O 1
ATOM 1278 N N . MET A 1 164 ? -0.822 -2.424 24.956 1.00 96.06 164 MET A N 1
ATOM 1279 C CA . MET A 1 164 ? -2.098 -2.840 24.373 1.00 96.06 164 MET A CA 1
ATOM 1280 C C . MET A 1 164 ? -2.464 -4.299 24.680 1.00 96.06 164 MET A C 1
ATOM 1282 O O . MET A 1 164 ? -3.272 -4.914 23.981 1.00 96.06 164 MET A O 1
ATOM 1286 N N . ALA A 1 165 ? -1.904 -4.846 25.761 1.00 94.62 165 ALA A N 1
ATOM 1287 C CA . ALA A 1 165 ? -2.225 -6.172 26.254 1.00 94.62 165 ALA A CA 1
ATOM 1288 C C . ALA A 1 165 ? -3.479 -6.145 27.140 1.00 94.62 165 ALA A C 1
ATOM 1290 O O . ALA A 1 165 ? -3.695 -5.224 27.937 1.00 94.62 165 ALA A O 1
ATOM 1291 N N . ALA A 1 166 ? -4.298 -7.191 27.023 1.00 95.31 166 ALA A N 1
ATOM 1292 C CA . ALA A 1 166 ? -5.440 -7.399 27.902 1.00 95.31 166 ALA A CA 1
ATOM 1293 C C . ALA A 1 166 ? -4.974 -7.641 29.345 1.00 95.31 166 ALA A C 1
ATOM 1295 O O . ALA A 1 166 ? -4.037 -8.402 29.601 1.00 95.31 166 ALA A O 1
ATOM 1296 N N . VAL A 1 167 ? -5.656 -7.021 30.304 1.00 96.88 167 VAL A N 1
ATOM 1297 C CA . VAL A 1 167 ? -5.369 -7.192 31.729 1.00 96.88 167 VAL A CA 1
ATOM 1298 C C . VAL A 1 167 ? -5.845 -8.569 32.183 1.00 96.88 167 VAL A C 1
ATOM 1300 O O . VAL A 1 167 ? -7.002 -8.940 31.982 1.00 96.88 167 VAL A O 1
ATOM 1303 N N . ALA A 1 168 ? -4.976 -9.331 32.848 1.00 95.38 168 ALA A N 1
ATOM 1304 C CA . ALA A 1 168 ? -5.341 -10.626 33.415 1.00 95.38 168 ALA A CA 1
ATOM 1305 C C . ALA A 1 168 ? -6.504 -10.482 34.417 1.00 95.38 168 ALA A C 1
ATOM 1307 O O . ALA A 1 168 ? -6.430 -9.704 35.367 1.00 95.38 168 ALA A O 1
ATOM 1308 N N . GLY A 1 169 ? -7.598 -11.218 34.190 1.00 95.38 169 GLY A N 1
ATOM 1309 C CA . GLY A 1 169 ? -8.830 -11.084 34.979 1.00 95.38 169 GLY A CA 1
ATOM 1310 C C . GLY A 1 169 ? -9.581 -9.760 34.767 1.00 95.38 169 GLY A C 1
ATOM 1311 O O . GLY A 1 169 ? -10.550 -9.495 35.468 1.00 95.38 169 GLY A O 1
ATOM 1312 N N . GLY A 1 170 ? -9.160 -8.935 33.806 1.00 96.62 170 GLY A N 1
ATOM 1313 C CA . GLY A 1 170 ? -9.743 -7.638 33.472 1.00 96.62 170 GLY A CA 1
ATOM 1314 C C . GLY A 1 170 ? -10.936 -7.727 32.525 1.00 96.62 170 GLY A C 1
ATOM 1315 O O . GLY A 1 170 ? -11.077 -6.868 31.663 1.00 96.62 170 GLY A O 1
ATOM 1316 N N . THR A 1 171 ? -11.773 -8.755 32.657 1.00 98.12 171 THR A N 1
ATOM 1317 C CA . THR A 1 171 ? -13.052 -8.839 31.938 1.00 98.12 171 THR A CA 1
ATOM 1318 C C . THR A 1 171 ? -14.211 -8.735 32.915 1.00 98.12 171 THR A C 1
ATOM 1320 O O . THR A 1 171 ? -14.149 -9.286 34.018 1.00 98.12 171 THR A O 1
ATOM 1323 N N . ALA A 1 172 ? -15.262 -8.016 32.530 1.00 98.50 172 ALA A N 1
ATOM 1324 C CA . ALA A 1 172 ? -16.436 -7.816 33.371 1.00 98.50 172 ALA A CA 1
ATOM 1325 C C . ALA A 1 172 ? -17.702 -7.571 32.542 1.00 98.50 172 ALA A C 1
ATOM 1327 O O . ALA A 1 172 ? -17.631 -7.198 31.370 1.00 98.50 172 ALA A O 1
ATOM 1328 N N . THR A 1 173 ? -18.860 -7.755 33.173 1.00 98.81 173 THR A N 1
ATOM 1329 C CA . THR A 1 173 ? -20.163 -7.406 32.595 1.00 98.81 173 THR A CA 1
ATOM 1330 C C . THR A 1 173 ? -20.614 -6.055 33.128 1.00 98.81 173 THR A C 1
ATOM 1332 O O . THR A 1 173 ? -20.528 -5.804 34.328 1.00 98.81 173 THR A O 1
ATOM 1335 N N . VAL A 1 174 ? -21.127 -5.189 32.262 1.00 98.81 174 VAL A N 1
ATOM 1336 C CA . VAL A 1 174 ? -21.711 -3.900 32.652 1.00 98.81 174 VAL A CA 1
ATOM 1337 C C . VAL A 1 174 ? -23.048 -4.129 33.359 1.00 98.81 174 VAL A C 1
ATOM 1339 O O . VAL A 1 174 ? -23.930 -4.791 32.817 1.00 98.81 174 VAL A O 1
ATOM 1342 N N . LEU A 1 175 ? -23.226 -3.562 34.553 1.00 98.56 175 LEU A N 1
ATOM 1343 C CA . LEU A 1 175 ? -24.499 -3.569 35.285 1.00 98.56 175 LEU A CA 1
ATOM 1344 C C . LEU A 1 175 ? -25.291 -2.280 35.078 1.00 98.56 175 LEU A C 1
ATOM 1346 O O . LEU A 1 175 ? -26.504 -2.322 34.879 1.00 98.56 175 LEU A O 1
ATOM 1350 N N . SER A 1 176 ? -24.616 -1.133 35.125 1.00 98.19 176 SER A N 1
ATOM 1351 C CA . SER A 1 176 ? -25.246 0.171 34.928 1.00 98.19 176 SER A CA 1
ATOM 1352 C C . SER A 1 176 ? -24.263 1.188 34.372 1.00 98.19 176 SER A C 1
ATOM 1354 O O . SER A 1 176 ? -23.065 1.126 34.654 1.00 98.19 176 SER A O 1
ATOM 1356 N N . VAL A 1 177 ? -24.798 2.144 33.617 1.00 96.81 177 VAL A N 1
ATOM 1357 C CA . VAL A 1 177 ? -24.049 3.242 33.007 1.00 96.81 177 VAL A CA 1
ATOM 1358 C C . VAL A 1 177 ? -24.776 4.545 33.300 1.00 96.81 177 VAL A C 1
ATOM 1360 O O . VAL A 1 177 ? -25.982 4.652 33.080 1.00 96.81 177 VAL A O 1
ATOM 1363 N N . ASP A 1 178 ? -24.035 5.534 33.778 1.00 95.75 178 ASP A N 1
ATOM 1364 C CA . ASP A 1 178 ? -24.476 6.917 33.901 1.00 95.75 178 ASP A CA 1
ATOM 1365 C C . ASP A 1 178 ? -23.577 7.809 33.036 1.00 95.75 178 ASP A C 1
ATOM 1367 O O . ASP A 1 178 ? -22.436 8.095 33.394 1.00 95.75 178 ASP A O 1
ATOM 1371 N N . GLY A 1 179 ? -24.065 8.198 31.859 1.00 94.62 179 GLY A N 1
ATOM 1372 C CA . GLY A 1 179 ? -23.298 8.925 30.850 1.00 94.62 179 GLY A CA 1
ATOM 1373 C C . GLY A 1 179 ? -24.183 9.443 29.715 1.00 94.62 179 GLY A C 1
ATOM 1374 O O . GLY A 1 179 ? -25.407 9.456 29.876 1.00 94.62 179 GLY A O 1
ATOM 1375 N N . PRO A 1 180 ? -23.592 9.876 28.589 1.00 93.12 180 PRO A N 1
ATOM 1376 C CA . PRO A 1 180 ? -24.345 10.436 27.474 1.00 93.12 180 PRO A CA 1
ATOM 1377 C C . PRO A 1 180 ? -25.280 9.397 26.848 1.00 93.12 180 PRO A C 1
ATOM 1379 O O . PRO A 1 180 ? -24.916 8.230 26.709 1.00 93.12 180 PRO A O 1
ATOM 1382 N N . SER A 1 181 ? -26.475 9.838 26.455 1.00 89.25 181 SER A N 1
ATOM 1383 C CA . SER A 1 181 ? -27.514 8.986 25.859 1.00 89.25 181 SER A CA 1
ATOM 1384 C C . SER A 1 181 ? -27.553 9.023 24.330 1.00 89.25 181 SER A C 1
ATOM 1386 O O . SER A 1 181 ? -28.304 8.265 23.724 1.00 89.25 181 SER A O 1
ATOM 1388 N N . GLY A 1 182 ? -26.794 9.919 23.690 1.00 88.69 182 GLY A N 1
ATOM 1389 C CA . GLY A 1 182 ? -26.922 10.206 22.257 1.00 88.69 182 GLY A CA 1
ATOM 1390 C C . GLY A 1 182 ? -28.107 11.109 21.894 1.00 88.69 182 GLY A C 1
ATOM 1391 O O . GLY A 1 182 ? -28.202 11.535 20.747 1.00 88.69 182 GLY A O 1
ATOM 1392 N N . GLN A 1 183 ? -28.999 11.423 22.842 1.00 87.56 183 GLN A N 1
ATOM 1393 C CA . GLN A 1 183 ? -30.208 12.228 22.599 1.00 87.56 183 GLN A CA 1
ATOM 1394 C C . GLN A 1 183 ? -30.325 13.458 23.508 1.00 87.56 183 GLN A C 1
ATOM 1396 O O . GLN A 1 183 ? -31.055 14.390 23.175 1.00 87.56 183 GLN A O 1
ATOM 1401 N N . ASP A 1 184 ? -29.624 13.472 24.643 1.00 83.75 184 ASP A N 1
ATOM 1402 C CA . ASP A 1 184 ? -29.592 14.593 25.583 1.00 83.75 184 ASP A CA 1
ATOM 1403 C C . ASP A 1 184 ? -28.172 15.136 25.800 1.00 83.75 184 ASP A C 1
ATOM 1405 O O . ASP A 1 184 ? -27.169 14.486 25.495 1.00 83.75 184 ASP A O 1
ATOM 1409 N N . HIS A 1 185 ? -28.110 16.363 26.320 1.00 86.75 185 HIS A N 1
ATOM 1410 C CA . HIS A 1 185 ? -26.869 17.085 26.615 1.00 86.75 185 HIS A CA 1
ATOM 1411 C C . HIS A 1 185 ? -26.776 17.503 28.091 1.00 86.75 185 HIS A C 1
ATOM 1413 O O . HIS A 1 185 ? -25.957 18.352 28.443 1.00 86.75 185 HIS A O 1
ATOM 1419 N N . ASP A 1 186 ? -27.614 16.925 28.957 1.00 88.88 186 ASP A N 1
ATOM 1420 C CA . ASP A 1 186 ? -27.649 17.261 30.388 1.00 88.88 186 ASP A CA 1
ATOM 1421 C C . ASP A 1 186 ? -26.501 16.587 31.155 1.00 88.88 186 ASP A C 1
ATOM 1423 O O . ASP A 1 186 ? -26.161 16.972 32.278 1.00 88.88 186 ASP A O 1
ATOM 1427 N N . LYS A 1 187 ? -25.883 15.580 30.533 1.00 90.31 187 LYS A N 1
ATOM 1428 C CA . LYS A 1 187 ? -24.699 14.877 31.019 1.00 90.31 187 LYS A CA 1
ATOM 1429 C C . LYS A 1 187 ? -23.481 15.232 30.177 1.00 90.31 187 LYS A C 1
ATOM 1431 O O . LYS A 1 187 ? -23.574 15.719 29.053 1.00 90.31 187 LYS A O 1
ATOM 1436 N N . SER A 1 188 ? -22.305 14.952 30.730 1.00 93.69 188 SER A N 1
ATOM 1437 C CA . SER A 1 188 ? -21.054 15.062 29.982 1.00 93.69 188 SER A CA 1
ATOM 1438 C C . SER A 1 188 ? -21.095 14.183 28.731 1.00 93.69 188 SER A C 1
ATOM 1440 O O . SER A 1 188 ? -21.356 12.986 28.820 1.00 93.69 188 SER A O 1
ATOM 1442 N N . LEU A 1 189 ? -20.776 14.762 27.572 1.00 93.88 189 LEU A N 1
ATOM 1443 C CA . LEU A 1 189 ? -20.699 14.026 26.305 1.00 93.88 189 LEU A CA 1
ATOM 1444 C C . LEU A 1 189 ? -19.462 13.127 26.221 1.00 93.88 189 LEU A C 1
ATOM 1446 O O . LEU A 1 189 ? -19.419 12.201 25.416 1.00 93.88 189 LEU A O 1
ATOM 1450 N N . THR A 1 190 ? -18.452 13.385 27.051 1.00 94.94 190 THR A N 1
ATOM 1451 C CA . THR A 1 190 ? -17.149 12.721 26.974 1.00 94.94 190 THR A CA 1
ATOM 1452 C C . THR A 1 190 ? -16.899 11.749 28.115 1.00 94.94 190 THR A C 1
ATOM 1454 O O . THR A 1 190 ? -15.908 11.028 28.065 1.00 94.94 190 THR A O 1
ATOM 1457 N N . THR A 1 191 ? -17.752 11.687 29.142 1.00 95.94 191 THR A N 1
ATOM 1458 C CA . THR A 1 191 ? -17.506 10.849 30.326 1.00 95.94 191 THR A CA 1
ATOM 1459 C C . THR A 1 191 ? -18.729 10.052 30.742 1.00 95.94 191 THR A C 1
ATOM 1461 O O . THR A 1 191 ? -19.843 10.568 30.711 1.00 95.94 191 THR A O 1
ATOM 1464 N N . MET A 1 192 ? -18.506 8.837 31.234 1.00 96.81 192 MET A N 1
ATOM 1465 C CA . MET A 1 192 ? -19.545 7.973 31.791 1.00 96.81 192 MET A CA 1
ATOM 1466 C C . MET A 1 192 ? -19.048 7.228 33.027 1.00 96.81 192 MET A C 1
ATOM 1468 O O . MET A 1 192 ? -17.906 6.773 33.070 1.00 96.81 192 MET A O 1
ATOM 1472 N N . THR A 1 193 ? -19.915 7.082 34.022 1.00 98.19 193 THR A N 1
ATOM 1473 C CA . THR A 1 193 ? -19.691 6.220 35.183 1.00 98.19 193 THR A CA 1
ATOM 1474 C C . THR A 1 193 ? -20.269 4.845 34.887 1.00 98.19 193 THR A C 1
ATOM 1476 O O . THR A 1 193 ? -21.451 4.730 34.576 1.00 98.19 193 THR A O 1
ATOM 1479 N N . VAL A 1 194 ? -19.448 3.802 34.975 1.00 98.62 194 VAL A N 1
ATOM 1480 C CA . VAL A 1 194 ? -19.834 2.421 34.668 1.00 98.62 194 VAL A CA 1
ATOM 1481 C C . VAL A 1 194 ? -19.609 1.548 35.893 1.00 98.62 194 VAL A C 1
ATOM 1483 O O . VAL A 1 194 ? -18.506 1.530 36.444 1.00 98.62 194 VAL A O 1
ATOM 1486 N N . THR A 1 195 ? -20.648 0.820 36.297 1.00 98.81 195 THR A N 1
ATOM 1487 C CA . THR A 1 195 ? -20.590 -0.201 37.352 1.00 98.81 195 THR A CA 1
ATOM 1488 C C . THR A 1 195 ? -20.601 -1.585 36.720 1.00 98.81 195 THR A C 1
ATOM 1490 O O . THR A 1 195 ? -21.387 -1.854 35.808 1.00 98.81 195 THR A O 1
ATOM 1493 N N . PHE A 1 196 ? -19.738 -2.463 37.218 1.00 98.81 196 PHE A N 1
ATOM 1494 C CA . PHE A 1 196 ? -19.492 -3.803 36.700 1.00 98.81 196 PHE A CA 1
ATOM 1495 C C . PHE A 1 196 ? -20.014 -4.893 37.646 1.00 98.81 196 PHE A C 1
ATOM 1497 O O . PHE A 1 196 ? -20.251 -4.654 38.825 1.00 98.81 196 PHE A O 1
ATOM 1504 N N . ASP A 1 197 ? -20.169 -6.115 37.137 1.00 98.69 197 ASP A N 1
ATOM 1505 C CA . ASP A 1 197 ? -20.667 -7.282 37.887 1.00 98.69 197 ASP A CA 1
ATOM 1506 C C . ASP A 1 197 ? -19.693 -7.826 38.942 1.00 98.69 197 ASP A C 1
ATOM 1508 O O . ASP A 1 197 ? -20.035 -8.726 39.712 1.00 98.69 197 ASP A O 1
ATOM 1512 N N . ARG A 1 198 ? -18.465 -7.309 38.959 1.00 98.31 198 ARG A N 1
ATOM 1513 C CA . ARG A 1 198 ? -17.376 -7.734 39.834 1.00 98.31 198 ARG A CA 1
ATOM 1514 C C . ARG A 1 198 ? -16.358 -6.606 40.022 1.00 98.31 198 ARG A C 1
ATOM 1516 O O . ARG A 1 198 ? -16.289 -5.704 39.185 1.00 98.31 198 ARG A O 1
ATOM 1523 N N . PRO A 1 199 ? -15.508 -6.682 41.061 1.00 98.44 199 PRO A N 1
ATOM 1524 C CA . PRO A 1 199 ? -14.383 -5.768 41.203 1.00 98.44 199 PRO A CA 1
ATOM 1525 C C . PRO A 1 199 ? -13.454 -5.800 39.981 1.00 98.44 199 PRO A C 1
ATOM 1527 O O . PRO A 1 199 ? -13.044 -6.870 39.530 1.00 98.44 199 PRO A O 1
ATOM 1530 N N . VAL A 1 200 ? -13.089 -4.623 39.474 1.00 98.44 200 VAL A N 1
ATOM 1531 C CA . VAL A 1 200 ? -12.077 -4.463 38.423 1.00 98.44 200 VAL A CA 1
ATOM 1532 C C . VAL A 1 200 ? -10.689 -4.628 39.050 1.00 98.44 200 VAL A C 1
ATOM 1534 O O . VAL A 1 200 ? -10.443 -3.962 40.062 1.00 98.44 200 VAL A O 1
ATOM 1537 N N . PRO A 1 201 ? -9.762 -5.417 38.462 1.00 98.44 201 PRO A N 1
ATOM 1538 C CA . PRO A 1 201 ? -8.430 -5.645 39.025 1.00 98.44 201 PRO A CA 1
ATOM 1539 C C . PRO A 1 201 ? -7.721 -4.358 39.461 1.00 98.44 201 PRO A C 1
ATOM 1541 O O . PRO A 1 201 ? -7.752 -3.359 38.740 1.00 98.44 201 PRO A O 1
ATOM 1544 N N . ASP A 1 202 ? -7.048 -4.388 40.615 1.00 97.50 202 ASP A N 1
ATOM 1545 C CA . ASP A 1 202 ? -6.417 -3.205 41.230 1.00 97.50 202 ASP A CA 1
ATOM 1546 C C . ASP A 1 202 ? -5.341 -2.555 40.349 1.00 97.50 202 ASP A C 1
ATOM 1548 O O . ASP A 1 202 ? -5.079 -1.359 40.460 1.00 97.50 202 ASP A O 1
ATOM 1552 N N . VAL A 1 203 ? -4.745 -3.330 39.435 1.00 98.12 203 VAL A N 1
ATOM 1553 C CA . VAL A 1 203 ? -3.752 -2.834 38.474 1.00 98.12 203 VAL A CA 1
ATOM 1554 C C . VAL A 1 203 ? -4.348 -1.796 37.510 1.00 98.12 203 VAL A C 1
ATOM 1556 O O . VAL A 1 203 ? -3.639 -0.890 37.072 1.00 98.12 203 VAL A O 1
ATOM 1559 N N . VAL A 1 204 ? -5.657 -1.883 37.224 1.00 98.50 204 VAL A N 1
ATOM 1560 C CA . VAL A 1 204 ? -6.379 -0.950 36.351 1.00 98.50 204 VAL A CA 1
ATOM 1561 C C . VAL A 1 204 ? -6.522 0.391 37.067 1.00 98.50 204 VAL A C 1
ATOM 1563 O O . VAL A 1 204 ? -7.347 0.567 37.969 1.00 98.50 204 VAL A O 1
ATOM 1566 N N . THR A 1 205 ? -5.698 1.347 36.657 1.00 97.44 205 THR A N 1
ATOM 1567 C CA . THR A 1 205 ? -5.569 2.673 37.271 1.00 97.44 205 THR A CA 1
ATOM 1568 C C . THR A 1 205 ? -5.867 3.788 36.272 1.00 97.44 205 THR A C 1
ATOM 1570 O O . THR A 1 205 ? -5.850 3.593 35.055 1.00 97.44 205 THR A O 1
ATOM 1573 N N . ALA A 1 206 ? -6.170 4.979 36.790 1.00 98.06 206 ALA A N 1
ATOM 1574 C CA . ALA A 1 206 ? -6.475 6.138 35.962 1.00 98.06 206 ALA A CA 1
ATOM 1575 C C . ALA A 1 206 ? -5.298 6.508 35.039 1.00 98.06 206 ALA A C 1
ATOM 1577 O O . ALA A 1 206 ? -4.143 6.523 35.460 1.00 98.06 206 ALA A O 1
ATOM 1578 N N . GLY A 1 207 ? -5.592 6.814 33.776 1.00 97.12 207 GLY A N 1
ATOM 1579 C CA . GLY A 1 207 ? -4.626 7.265 32.772 1.00 97.12 207 GLY A CA 1
ATOM 1580 C C . GLY A 1 207 ? -3.816 6.158 32.092 1.00 97.12 207 GLY A C 1
ATOM 1581 O O . GLY A 1 207 ? -3.440 6.321 30.933 1.00 97.12 207 GLY A O 1
ATOM 1582 N N . GLY A 1 208 ? -3.571 5.033 32.770 1.00 97.81 208 GLY A N 1
ATOM 1583 C CA . GLY A 1 208 ? -2.762 3.925 32.243 1.00 97.81 208 GLY A CA 1
ATOM 1584 C C . GLY A 1 208 ? -3.535 2.874 31.442 1.00 97.81 208 GLY A C 1
ATOM 1585 O O . GLY A 1 208 ? -2.919 2.074 30.740 1.00 97.81 208 GLY A O 1
ATOM 1586 N N . TYR A 1 209 ? -4.867 2.873 31.538 1.00 98.69 209 TYR A N 1
ATOM 1587 C CA . TYR A 1 209 ? -5.718 1.793 31.037 1.00 98.69 209 TYR A CA 1
ATOM 1588 C C . TYR A 1 209 ? -6.898 2.322 30.234 1.00 98.69 209 TYR A C 1
ATOM 1590 O O . TYR A 1 209 ? -7.418 3.411 30.494 1.00 98.69 209 TYR A O 1
ATOM 1598 N N . VAL A 1 210 ? -7.331 1.516 29.274 1.00 98.56 210 VAL A N 1
ATOM 1599 C CA . VAL A 1 210 ? -8.534 1.730 28.473 1.00 98.56 210 VAL A CA 1
ATOM 1600 C C . VAL A 1 210 ? -9.468 0.530 28.607 1.00 98.56 210 VAL A C 1
ATOM 1602 O O . VAL A 1 210 ? -9.037 -0.576 28.922 1.00 98.56 210 VAL A O 1
ATOM 1605 N N . ALA A 1 211 ? -10.754 0.766 28.404 1.00 98.44 211 ALA A N 1
ATOM 1606 C CA . ALA A 1 211 ? -11.806 -0.233 28.380 1.00 98.44 211 ALA A CA 1
ATOM 1607 C C . ALA A 1 211 ? -12.370 -0.328 26.961 1.00 98.44 211 ALA A C 1
ATOM 1609 O O . ALA A 1 211 ? -12.615 0.699 26.324 1.00 98.44 211 ALA A O 1
ATOM 1610 N N . GLU A 1 212 ? -12.570 -1.549 26.476 1.00 97.50 212 GLU A N 1
ATOM 1611 C CA . GLU A 1 212 ? -13.213 -1.822 25.192 1.00 97.50 212 GLU A CA 1
ATOM 1612 C C . GLU A 1 212 ? -14.508 -2.605 25.390 1.00 97.50 212 GLU A C 1
ATOM 1614 O O . GLU A 1 212 ? -14.545 -3.590 26.130 1.00 97.50 212 GLU A O 1
ATOM 1619 N N . ASN A 1 213 ? -15.558 -2.212 24.666 1.00 97.75 213 ASN A N 1
ATOM 1620 C CA . ASN A 1 213 ? -16.797 -2.977 24.590 1.00 97.75 213 ASN A CA 1
ATOM 1621 C C . ASN A 1 213 ? -16.634 -4.164 23.626 1.00 97.75 213 ASN A C 1
ATOM 1623 O O . ASN A 1 213 ? -16.699 -4.016 22.408 1.00 97.75 213 ASN A O 1
ATOM 1627 N N . THR A 1 214 ? -16.429 -5.359 24.171 1.00 97.25 214 THR A N 1
ATOM 1628 C CA . THR A 1 214 ? -16.197 -6.582 23.387 1.00 97.25 214 THR A CA 1
ATOM 1629 C C . THR A 1 214 ? -17.485 -7.218 22.849 1.00 97.25 214 THR A C 1
ATOM 1631 O O . THR A 1 214 ? -17.413 -8.026 21.917 1.00 97.25 214 THR A O 1
ATOM 1634 N N . THR A 1 215 ? -18.663 -6.830 23.365 1.00 97.75 215 THR A N 1
ATOM 1635 C CA . THR A 1 215 ? -19.963 -7.225 22.787 1.00 97.75 215 THR A CA 1
ATOM 1636 C C . THR A 1 215 ? -20.100 -6.700 21.361 1.00 97.75 215 THR A C 1
ATOM 1638 O O . THR A 1 215 ? -20.568 -7.416 20.473 1.00 97.75 215 THR A O 1
ATOM 1641 N N . TYR A 1 216 ? -19.658 -5.462 21.134 1.00 97.00 216 TYR A N 1
ATOM 1642 C CA . TYR A 1 216 ? -19.739 -4.776 19.849 1.00 97.00 216 TYR A CA 1
ATOM 1643 C C . TYR A 1 216 ? -18.483 -4.978 19.001 1.00 97.00 216 TYR A C 1
ATOM 1645 O O . TYR A 1 216 ? -17.783 -4.036 18.640 1.00 97.00 216 TYR A O 1
ATOM 1653 N N . THR A 1 217 ? -18.210 -6.249 18.690 1.00 96.25 217 THR A N 1
ATOM 1654 C CA . THR A 1 217 ? -17.135 -6.669 17.782 1.00 96.25 217 THR A CA 1
ATOM 1655 C C . THR A 1 217 ? -17.707 -7.506 16.628 1.00 96.25 217 THR A C 1
ATOM 1657 O O . THR A 1 217 ? -18.229 -8.604 16.861 1.00 96.25 217 THR A O 1
ATOM 1660 N N . PRO A 1 218 ? -17.652 -7.035 15.367 1.00 98.19 218 PRO A N 1
ATOM 1661 C CA . PRO A 1 218 ? -18.266 -7.743 14.250 1.00 98.19 218 PRO A CA 1
ATOM 1662 C C . PRO A 1 218 ? -17.281 -8.705 13.585 1.00 98.19 218 PRO A C 1
ATOM 1664 O O . PRO A 1 218 ? -16.094 -8.405 13.472 1.00 98.19 218 PRO A O 1
ATOM 1667 N N . SER A 1 219 ? -17.780 -9.821 13.052 1.00 98.75 219 SER A N 1
ATOM 1668 C CA . SER A 1 219 ? -17.086 -10.484 11.934 1.00 98.75 219 SER A CA 1
ATOM 1669 C C . SER A 1 219 ? -17.273 -9.657 10.661 1.00 98.75 219 SER A C 1
ATOM 1671 O O . SER A 1 219 ? -18.330 -9.044 10.491 1.00 98.75 219 SER A O 1
ATOM 1673 N N . ALA A 1 220 ? -16.292 -9.648 9.758 1.00 98.81 220 ALA A N 1
ATOM 1674 C CA . ALA A 1 220 ? -16.364 -8.847 8.537 1.00 98.81 220 ALA A CA 1
ATOM 1675 C C . ALA A 1 220 ? -16.027 -9.663 7.285 1.00 98.81 220 ALA A C 1
ATOM 1677 O O . ALA A 1 220 ? -15.058 -10.419 7.250 1.00 98.81 220 ALA A O 1
ATOM 1678 N N . ARG A 1 221 ? -16.817 -9.479 6.224 1.00 98.88 221 ARG A N 1
ATOM 1679 C CA . ARG A 1 221 ? -16.498 -9.969 4.881 1.00 98.88 221 ARG A CA 1
ATOM 1680 C C . ARG A 1 221 ? -16.500 -8.811 3.892 1.00 98.88 221 ARG A C 1
ATOM 1682 O O . ARG A 1 221 ? -17.559 -8.250 3.619 1.00 98.88 221 ARG A O 1
ATOM 1689 N N . ILE A 1 222 ? -15.337 -8.510 3.326 1.00 98.94 222 ILE A N 1
ATOM 1690 C CA . ILE A 1 222 ? -15.112 -7.428 2.367 1.00 98.94 222 ILE A CA 1
ATOM 1691 C C . ILE A 1 222 ? -14.657 -8.058 1.050 1.00 98.94 222 ILE A C 1
ATOM 1693 O O . ILE A 1 222 ? -13.520 -8.520 0.947 1.00 98.94 222 ILE A O 1
ATOM 1697 N N . ALA A 1 223 ? -15.548 -8.155 0.059 1.00 98.94 223 ALA A N 1
ATOM 1698 C CA . ALA A 1 223 ? -15.240 -8.939 -1.135 1.00 98.94 223 ALA A CA 1
ATOM 1699 C C . ALA A 1 223 ? -15.815 -8.438 -2.459 1.00 98.94 223 ALA A C 1
ATOM 1701 O O . ALA A 1 223 ? -16.960 -7.997 -2.521 1.00 98.94 223 ALA A O 1
ATOM 1702 N N . GLY A 1 224 ? -15.062 -8.611 -3.546 1.00 98.88 224 GLY A N 1
ATOM 1703 C CA . GLY A 1 224 ? -15.517 -8.223 -4.885 1.00 98.88 224 GLY A CA 1
ATOM 1704 C C . GLY A 1 224 ? -15.585 -6.709 -5.098 1.00 98.88 224 GLY A C 1
ATOM 1705 O O . GLY A 1 224 ? -16.260 -6.263 -6.021 1.00 98.88 224 GLY A O 1
ATOM 1706 N N . ASN A 1 225 ? -14.965 -5.909 -4.227 1.00 98.94 225 ASN A N 1
ATOM 1707 C CA . ASN A 1 225 ? -14.996 -4.453 -4.323 1.00 98.94 225 ASN A CA 1
ATOM 1708 C C . ASN A 1 225 ? -13.856 -3.925 -5.199 1.00 98.94 225 ASN A C 1
ATOM 1710 O O . ASN A 1 225 ? -12.822 -4.573 -5.375 1.00 98.94 225 ASN A O 1
ATOM 1714 N N . VAL A 1 226 ? -14.036 -2.712 -5.714 1.00 98.94 226 VAL A N 1
ATOM 1715 C CA . VAL A 1 226 ? -13.025 -1.991 -6.490 1.00 98.94 226 VAL A CA 1
ATOM 1716 C C . VAL A 1 226 ? -12.728 -0.660 -5.811 1.00 98.94 226 VAL A C 1
ATOM 1718 O O . VAL A 1 226 ? -13.642 0.138 -5.623 1.00 98.94 226 VAL A O 1
ATOM 1721 N N . PHE A 1 227 ? -11.461 -0.416 -5.490 1.00 98.88 227 PHE A N 1
ATOM 1722 C CA . PHE A 1 227 ? -10.952 0.810 -4.878 1.00 98.88 227 PHE A CA 1
ATOM 1723 C C . PHE A 1 227 ? -10.061 1.546 -5.879 1.00 98.88 227 PHE A C 1
ATOM 1725 O O . PHE A 1 227 ? -9.148 0.940 -6.446 1.00 98.88 227 PHE A O 1
ATOM 1732 N N . ARG A 1 228 ? -10.320 2.835 -6.118 1.00 97.12 228 ARG A N 1
ATOM 1733 C CA . ARG A 1 228 ? -9.584 3.658 -7.089 1.00 97.12 228 ARG A CA 1
ATOM 1734 C C . ARG A 1 228 ? -9.303 5.055 -6.565 1.00 97.12 228 ARG A C 1
ATOM 1736 O O . ARG A 1 228 ? -10.148 5.645 -5.897 1.00 97.12 228 ARG A O 1
ATOM 1743 N N . ASN A 1 229 ? -8.145 5.595 -6.941 1.00 93.12 229 ASN A N 1
ATOM 1744 C CA . ASN A 1 229 ? -7.787 6.997 -6.706 1.00 93.12 229 ASN A CA 1
ATOM 1745 C C . ASN A 1 229 ? -7.964 7.410 -5.232 1.00 93.12 229 ASN A C 1
ATOM 1747 O O . ASN A 1 229 ? -8.532 8.462 -4.941 1.00 93.12 229 ASN A O 1
ATOM 1751 N N . VAL A 1 230 ? -7.534 6.551 -4.304 1.00 95.25 230 VAL A N 1
ATOM 1752 C CA . VAL A 1 230 ? -7.672 6.787 -2.862 1.00 95.25 230 VAL A CA 1
ATOM 1753 C C . VAL A 1 230 ? -6.357 7.391 -2.357 1.00 95.25 230 VAL A C 1
ATOM 1755 O O . VAL A 1 230 ? -5.341 6.692 -2.333 1.00 95.25 230 VAL A O 1
ATOM 1758 N N . PRO A 1 231 ? -6.340 8.675 -1.955 1.00 93.06 231 PRO A N 1
ATOM 1759 C CA . PRO A 1 231 ? -5.141 9.351 -1.472 1.00 93.06 231 PRO A CA 1
ATOM 1760 C C . PRO A 1 231 ? -4.749 8.923 -0.045 1.00 93.06 231 PRO A C 1
ATOM 1762 O O . PRO A 1 231 ? -3.693 9.326 0.439 1.00 93.06 231 PRO A O 1
ATOM 1765 N N . THR A 1 232 ? -5.584 8.124 0.621 1.00 94.25 232 THR A N 1
ATOM 1766 C CA . THR A 1 232 ? -5.389 7.598 1.978 1.00 94.25 232 THR A CA 1
ATOM 1767 C C . THR A 1 232 ? -5.323 6.064 1.971 1.00 94.25 232 THR A C 1
ATOM 1769 O O . THR A 1 232 ? -4.749 5.478 1.045 1.00 94.25 232 THR A O 1
ATOM 1772 N N . ARG A 1 233 ? -5.837 5.399 3.019 1.00 97.81 233 ARG A N 1
ATOM 1773 C CA . ARG A 1 233 ? -5.854 3.938 3.144 1.00 97.81 233 ARG A CA 1
ATOM 1774 C C . ARG A 1 233 ? -7.085 3.375 2.433 1.00 97.81 233 ARG A C 1
ATOM 1776 O O . ARG A 1 233 ? -8.100 4.051 2.334 1.00 97.81 233 ARG A O 1
ATOM 1783 N N . GLY A 1 234 ? -7.014 2.138 1.943 1.00 98.38 234 GLY A N 1
ATOM 1784 C CA . GLY A 1 234 ? -8.150 1.476 1.286 1.00 98.38 234 GLY A CA 1
ATOM 1785 C C . GLY A 1 234 ? -9.170 0.905 2.279 1.00 98.38 234 GLY A C 1
ATOM 1786 O O . GLY A 1 234 ? -10.349 1.251 2.253 1.00 98.38 234 GLY A O 1
ATOM 1787 N N . ILE A 1 235 ? -8.711 0.012 3.153 1.00 98.88 235 ILE A N 1
ATOM 1788 C CA . ILE A 1 235 ? -9.511 -0.587 4.227 1.00 98.88 235 ILE A CA 1
ATOM 1789 C C . ILE A 1 235 ? -8.766 -0.396 5.542 1.00 98.88 235 ILE A C 1
ATOM 1791 O O . ILE A 1 235 ? -7.667 -0.923 5.674 1.00 98.88 235 ILE A O 1
ATOM 1795 N N . LEU A 1 236 ? -9.382 0.258 6.522 1.00 98.75 236 LEU A N 1
ATOM 1796 C CA . LEU A 1 236 ? -9.006 0.167 7.928 1.00 98.75 236 LEU A CA 1
ATOM 1797 C C . LEU A 1 236 ? -9.946 -0.815 8.636 1.00 98.75 236 LEU A C 1
ATOM 1799 O O . LEU A 1 236 ? -11.164 -0.652 8.624 1.00 98.75 236 LEU A O 1
ATOM 1803 N N . VAL A 1 237 ? -9.404 -1.890 9.210 1.00 98.31 237 VAL A N 1
ATOM 1804 C CA . VAL A 1 237 ? -10.225 -2.885 9.916 1.00 98.31 237 VAL A CA 1
ATOM 1805 C C . VAL A 1 237 ? -9.538 -3.426 11.164 1.00 98.31 237 VAL A C 1
ATOM 1807 O O . VAL A 1 237 ? -8.478 -4.047 11.102 1.00 98.31 237 VAL A O 1
ATOM 1810 N N . THR A 1 238 ? -10.186 -3.218 12.308 1.00 95.62 238 THR A N 1
ATOM 1811 C CA . THR A 1 238 ? -9.691 -3.565 13.642 1.00 95.62 238 THR A CA 1
ATOM 1812 C C . THR A 1 238 ? -10.824 -4.201 14.449 1.00 95.62 238 THR A C 1
ATOM 1814 O O . THR A 1 238 ? -11.608 -3.557 15.141 1.00 95.62 238 THR A O 1
ATOM 1817 N N . THR A 1 239 ? -10.970 -5.520 14.328 1.00 96.50 239 THR A N 1
ATOM 1818 C CA . THR A 1 239 ? -11.974 -6.289 15.078 1.00 96.50 239 THR A CA 1
ATOM 1819 C C . THR A 1 239 ? -11.423 -7.644 15.496 1.00 96.50 239 THR A C 1
ATOM 1821 O O . THR A 1 239 ? -10.664 -8.281 14.769 1.00 96.50 239 THR A O 1
ATOM 1824 N N . ARG A 1 240 ? -11.836 -8.108 16.680 1.00 94.75 240 ARG A N 1
ATOM 1825 C CA . ARG A 1 240 ? -11.405 -9.392 17.253 1.00 94.75 240 ARG A CA 1
ATOM 1826 C C . ARG A 1 240 ? -11.968 -10.610 16.527 1.00 94.75 240 ARG A C 1
ATOM 1828 O O . ARG A 1 240 ? -11.427 -11.705 16.663 1.00 94.75 240 ARG A O 1
ATOM 1835 N N . ARG A 1 241 ? -13.107 -10.461 15.849 1.00 97.81 241 ARG A N 1
ATOM 1836 C CA . ARG A 1 241 ? -13.779 -11.571 15.158 1.00 97.81 241 ARG A CA 1
ATOM 1837 C C . ARG A 1 241 ? -13.184 -11.765 13.758 1.00 97.81 241 ARG A C 1
ATOM 1839 O O . ARG A 1 241 ? -12.557 -10.843 13.248 1.00 97.81 241 ARG A O 1
ATOM 1846 N N . PRO A 1 242 ? -13.406 -12.929 13.119 1.00 98.75 242 PRO A N 1
ATOM 1847 C CA . PRO A 1 242 ? -12.820 -13.214 11.815 1.00 98.75 242 PRO A CA 1
ATOM 1848 C C . PRO A 1 242 ? -13.138 -12.155 10.754 1.00 98.75 242 PRO A C 1
ATOM 1850 O O . PRO A 1 242 ? -14.297 -11.749 10.595 1.00 98.75 242 PRO A O 1
ATOM 1853 N N . VAL A 1 243 ? -12.109 -11.765 10.004 1.00 98.94 243 VAL A N 1
ATOM 1854 C CA . VAL A 1 243 ? -12.179 -10.839 8.870 1.00 98.94 243 VAL A CA 1
ATOM 1855 C C . VAL A 1 243 ? -11.713 -11.551 7.605 1.00 98.94 243 VAL A C 1
ATOM 1857 O O . VAL A 1 243 ? -10.653 -12.170 7.582 1.00 98.94 243 VAL A O 1
ATOM 1860 N N . VAL A 1 244 ? -12.486 -11.443 6.526 1.00 98.94 244 VAL A N 1
ATOM 1861 C CA . VAL A 1 244 ? -12.107 -11.948 5.200 1.00 98.94 244 VAL A CA 1
ATOM 1862 C C . VAL A 1 244 ? -12.140 -10.803 4.194 1.00 98.94 244 VAL A C 1
ATOM 1864 O O . VAL A 1 244 ? -13.204 -10.241 3.937 1.00 98.94 244 VAL A O 1
ATOM 1867 N N . ILE A 1 245 ? -10.985 -10.490 3.609 1.00 98.94 245 ILE A N 1
ATOM 1868 C CA . ILE A 1 245 ? -10.785 -9.523 2.527 1.00 98.94 245 ILE A CA 1
ATOM 1869 C C . ILE A 1 245 ? -10.410 -10.317 1.276 1.00 98.94 245 ILE A C 1
ATOM 1871 O O . ILE A 1 245 ? -9.285 -10.810 1.169 1.00 98.94 245 ILE A O 1
ATOM 1875 N N . GLU A 1 246 ? -11.348 -10.493 0.345 1.00 98.94 246 GLU A N 1
ATOM 1876 C CA . GLU A 1 246 ? -11.124 -11.379 -0.802 1.00 98.94 246 GLU A CA 1
ATOM 1877 C C . GLU A 1 246 ? -11.649 -10.872 -2.144 1.00 98.94 246 GLU A C 1
ATOM 1879 O O . GLU A 1 246 ? -12.726 -10.288 -2.223 1.00 98.94 246 GLU A O 1
ATOM 1884 N N . ASN A 1 247 ? -10.941 -11.181 -3.231 1.00 98.94 247 ASN A N 1
ATOM 1885 C CA . ASN A 1 247 ? -11.374 -10.848 -4.594 1.00 98.94 247 ASN A CA 1
ATOM 1886 C C . ASN A 1 247 ? -11.623 -9.344 -4.815 1.00 98.94 247 ASN A C 1
ATOM 1888 O O . ASN A 1 247 ? -12.516 -8.974 -5.576 1.00 98.94 247 ASN A O 1
ATOM 1892 N N . ASN A 1 248 ? -10.890 -8.469 -4.123 1.00 99.00 248 ASN A N 1
ATOM 1893 C CA . ASN A 1 248 ? -10.968 -7.025 -4.330 1.00 99.00 248 ASN A CA 1
ATOM 1894 C C . ASN A 1 248 ? -9.854 -6.538 -5.267 1.00 99.00 248 ASN A C 1
ATOM 1896 O O . ASN A 1 248 ? -8.784 -7.142 -5.340 1.00 99.00 248 ASN A O 1
ATOM 1900 N N . VAL A 1 249 ? -10.089 -5.409 -5.935 1.00 98.94 249 VAL A N 1
ATOM 1901 C CA . VAL A 1 249 ? -9.076 -4.704 -6.733 1.00 98.94 249 VAL A CA 1
ATOM 1902 C C . VAL A 1 249 ? -8.771 -3.366 -6.077 1.00 98.94 249 VAL A C 1
ATOM 1904 O O . VAL A 1 249 ? -9.664 -2.533 -5.945 1.00 98.94 249 VAL A O 1
ATOM 1907 N N . PHE A 1 250 ? -7.514 -3.150 -5.708 1.00 98.88 250 PHE A N 1
ATOM 1908 C CA . PHE A 1 250 ? -7.000 -1.877 -5.210 1.00 98.88 250 PHE A CA 1
ATOM 1909 C C . PHE A 1 250 ? -6.127 -1.257 -6.293 1.00 98.88 250 PHE A C 1
ATOM 1911 O O . PHE A 1 250 ? -5.135 -1.865 -6.681 1.00 98.88 250 PHE A O 1
ATOM 1918 N N . ASP A 1 251 ? -6.482 -0.080 -6.800 1.00 98.44 251 ASP A N 1
ATOM 1919 C CA . ASP A 1 251 ? -5.722 0.595 -7.853 1.00 98.44 251 ASP A CA 1
ATOM 1920 C C . ASP A 1 251 ? -5.394 2.038 -7.474 1.00 98.44 251 ASP A C 1
ATOM 1922 O O . ASP A 1 251 ? -6.290 2.852 -7.242 1.00 98.44 251 ASP A O 1
ATOM 1926 N N . ALA A 1 252 ? -4.095 2.343 -7.438 1.00 96.38 252 ALA A N 1
ATOM 1927 C CA . ALA A 1 252 ? -3.550 3.647 -7.072 1.00 96.38 252 ALA A CA 1
ATOM 1928 C C . ALA A 1 252 ? -3.962 4.091 -5.655 1.00 96.38 252 ALA A C 1
ATOM 1930 O O . ALA A 1 252 ? -4.562 5.150 -5.465 1.00 96.38 252 ALA A O 1
ATOM 1931 N N . MET A 1 253 ? -3.647 3.254 -4.658 1.00 97.56 253 MET A N 1
ATOM 1932 C CA . MET A 1 253 ? -3.693 3.652 -3.245 1.00 97.56 253 MET A CA 1
ATOM 1933 C C . MET A 1 253 ? -2.427 4.448 -2.908 1.00 97.56 253 MET A C 1
ATOM 1935 O O . MET A 1 253 ? -1.313 3.968 -3.152 1.00 97.56 253 MET A O 1
ATOM 1939 N N . SER A 1 254 ? -2.585 5.648 -2.349 1.00 94.75 254 SER A N 1
ATOM 1940 C CA . SER A 1 254 ? -1.438 6.482 -1.963 1.00 94.75 254 SER A CA 1
ATOM 1941 C C . SER A 1 254 ? -0.872 6.128 -0.584 1.00 94.75 254 SER A C 1
ATOM 1943 O O . SER A 1 254 ? 0.316 6.339 -0.356 1.00 94.75 254 SER A O 1
ATOM 1945 N N . MET A 1 255 ? -1.686 5.565 0.319 1.00 96.81 255 MET A N 1
ATOM 1946 C CA . MET A 1 255 ? -1.222 4.927 1.561 1.00 96.81 255 MET A CA 1
ATOM 1947 C C . MET A 1 255 ? -1.434 3.401 1.485 1.00 96.81 255 MET A C 1
ATOM 1949 O O . MET A 1 255 ? -1.403 2.814 0.401 1.00 96.81 255 MET A O 1
ATOM 1953 N N . ALA A 1 256 ? -1.629 2.738 2.630 1.00 98.38 256 ALA A N 1
ATOM 1954 C CA . ALA A 1 256 ? -1.825 1.295 2.693 1.00 98.38 256 ALA A CA 1
ATOM 1955 C C . ALA A 1 256 ? -3.138 0.850 2.037 1.00 98.38 256 ALA A C 1
ATOM 1957 O O . ALA A 1 256 ? -4.197 1.429 2.269 1.00 98.38 256 ALA A O 1
ATOM 1958 N N . SER A 1 257 ? -3.098 -0.228 1.255 1.00 98.75 257 SER A N 1
ATOM 1959 C CA . SER A 1 257 ? -4.321 -0.807 0.680 1.00 98.75 257 SER A CA 1
ATOM 1960 C C . SER A 1 257 ? -5.180 -1.457 1.765 1.00 98.75 257 SER A C 1
ATOM 1962 O O . SER A 1 257 ? -6.399 -1.291 1.775 1.00 98.75 257 SER A O 1
ATOM 1964 N N . VAL A 1 258 ? -4.535 -2.138 2.715 1.00 98.88 258 VAL A N 1
ATOM 1965 C CA . VAL A 1 258 ? -5.160 -2.631 3.946 1.00 98.88 258 VAL A CA 1
ATOM 1966 C C . VAL A 1 258 ? -4.341 -2.146 5.134 1.00 98.88 258 VAL A C 1
ATOM 1968 O O . VAL A 1 258 ? -3.140 -2.402 5.208 1.00 98.88 258 VAL A O 1
ATOM 1971 N N . TYR A 1 259 ? -5.005 -1.467 6.061 1.00 98.88 259 TYR A N 1
ATOM 1972 C CA . TYR A 1 259 ? -4.458 -1.010 7.324 1.00 98.88 259 TYR A CA 1
ATOM 1973 C C . TYR A 1 259 ? -5.130 -1.749 8.485 1.00 98.88 259 TYR A C 1
ATOM 1975 O O . TYR A 1 259 ? -6.355 -1.788 8.607 1.00 98.88 259 TYR A O 1
ATOM 1983 N N . ILE A 1 260 ? -4.314 -2.352 9.340 1.00 98.81 260 ILE A N 1
ATOM 1984 C CA . ILE A 1 260 ? -4.739 -2.990 10.581 1.00 98.81 260 ILE A CA 1
ATOM 1985 C C . ILE A 1 260 ? -4.061 -2.225 11.710 1.00 98.81 260 ILE A C 1
ATOM 1987 O O . ILE A 1 260 ? -2.837 -2.200 11.808 1.00 98.81 260 ILE A O 1
ATOM 1991 N N . SER A 1 261 ? -4.856 -1.591 12.558 1.00 97.38 261 SER A N 1
ATOM 1992 C CA . SER A 1 261 ? -4.359 -0.835 13.701 1.00 97.38 261 SER A CA 1
ATOM 1993 C C . SER A 1 261 ? -4.915 -1.377 15.016 1.00 97.38 261 SER A C 1
ATOM 1995 O O . SER A 1 261 ? -5.689 -2.331 15.078 1.00 97.38 261 SER A O 1
ATOM 1997 N N . SER A 1 262 ? -4.519 -0.727 16.093 1.00 97.25 262 SER A N 1
ATOM 1998 C CA . SER A 1 262 ? -5.250 -0.646 17.342 1.00 97.25 262 SER A CA 1
ATOM 1999 C C . SER A 1 262 ? -4.710 0.604 18.018 1.00 97.25 262 SER A C 1
ATOM 2001 O O . SER A 1 262 ? -3.502 0.723 18.242 1.00 97.25 262 SER A O 1
ATOM 2003 N N . ASP A 1 263 ? -5.574 1.562 18.314 1.00 97.56 263 ASP A N 1
ATOM 2004 C CA . ASP A 1 263 ? -5.159 2.897 18.714 1.00 97.56 263 ASP A CA 1
ATOM 2005 C C . ASP A 1 263 ? -5.670 3.239 20.110 1.00 97.56 263 ASP A C 1
ATOM 2007 O O . ASP A 1 263 ? -6.871 3.289 20.316 1.00 97.56 263 ASP A O 1
ATOM 2011 N N . ALA A 1 264 ? -4.778 3.500 21.067 1.00 97.25 264 ALA A N 1
ATOM 2012 C CA . ALA A 1 264 ? -5.126 3.987 22.406 1.00 97.25 264 ALA A CA 1
ATOM 2013 C C . ALA A 1 264 ? -4.514 5.367 22.728 1.00 97.25 264 ALA A C 1
ATOM 2015 O O . ALA A 1 264 ? -4.457 5.761 23.898 1.00 97.25 264 ALA A O 1
ATOM 2016 N N . TYR A 1 265 ? -4.017 6.098 21.727 1.00 96.94 265 TYR A N 1
ATOM 2017 C CA . TYR A 1 265 ? -3.278 7.349 21.915 1.00 96.94 265 TYR A CA 1
ATOM 2018 C C . TYR A 1 265 ? -3.731 8.501 21.018 1.00 96.94 265 TYR A C 1
ATOM 2020 O O . TYR A 1 265 ? -3.664 9.642 21.480 1.00 96.94 265 TYR A O 1
ATOM 2028 N N . GLN A 1 266 ? -4.187 8.238 19.793 1.00 94.81 266 GLN A N 1
ATOM 2029 C CA . GLN A 1 266 ? -4.642 9.263 18.853 1.00 94.81 266 GLN A CA 1
ATOM 2030 C C . GLN A 1 266 ? -6.158 9.170 18.651 1.00 94.81 266 GLN A C 1
ATOM 2032 O O . GLN A 1 266 ? -6.892 9.976 19.221 1.00 94.81 266 GLN A O 1
ATOM 2037 N N . TRP A 1 267 ? -6.630 8.165 17.914 1.00 95.94 267 TRP A N 1
ATOM 2038 C CA . TRP A 1 267 ? -8.038 7.998 17.542 1.00 95.94 267 TRP A CA 1
ATOM 2039 C C . TRP A 1 267 ? -8.856 7.204 18.560 1.00 95.94 267 TRP A C 1
ATOM 2041 O O . TRP A 1 267 ? -10.080 7.302 18.574 1.00 95.94 267 TRP A O 1
ATOM 2051 N N . TYR A 1 268 ? -8.193 6.456 19.450 1.00 97.50 268 TYR A N 1
ATOM 2052 C CA . TYR A 1 268 ? -8.860 5.587 20.428 1.00 97.50 268 TYR A CA 1
ATOM 2053 C C . TYR A 1 268 ? -9.747 4.507 19.769 1.00 97.50 268 TYR A C 1
ATOM 2055 O O . TYR A 1 268 ? -10.751 4.068 20.335 1.00 97.50 268 TYR A O 1
ATOM 2063 N N . GLU A 1 269 ? -9.368 4.064 18.569 1.00 97.44 269 GLU A N 1
ATOM 2064 C CA . GLU A 1 269 ? -10.034 3.007 17.807 1.00 97.44 269 GLU A CA 1
ATOM 2065 C C . GLU A 1 269 ? -9.523 1.631 18.251 1.00 97.44 269 GLU A C 1
ATOM 2067 O O . GLU A 1 269 ? -8.353 1.277 18.096 1.00 97.44 269 GLU A O 1
ATOM 2072 N N . SER A 1 270 ? -10.408 0.846 18.858 1.00 97.12 270 SER A N 1
ATOM 2073 C CA . SER A 1 270 ? -10.063 -0.434 19.473 1.00 97.12 270 SER A CA 1
ATOM 2074 C C . SER A 1 270 ? -10.293 -1.624 18.539 1.00 97.12 270 SER A C 1
ATOM 2076 O O . SER A 1 270 ? -10.783 -1.477 17.417 1.00 97.12 270 SER A O 1
ATOM 2078 N N . GLY A 1 271 ? -9.920 -2.818 19.008 1.00 93.88 271 GLY A N 1
ATOM 2079 C CA . GLY A 1 271 ? -10.159 -4.071 18.292 1.00 93.88 271 GLY A CA 1
ATOM 2080 C C . GLY A 1 271 ? -8.892 -4.720 17.733 1.00 93.88 271 GLY A C 1
ATOM 2081 O O . GLY A 1 271 ? -8.695 -4.739 16.519 1.00 93.88 271 GLY A O 1
ATOM 2082 N N . PRO A 1 272 ? -8.037 -5.323 18.580 1.00 96.44 272 PRO A N 1
ATOM 2083 C CA . PRO A 1 272 ? -6.930 -6.134 18.085 1.00 96.44 272 PRO A CA 1
ATOM 2084 C C . PRO A 1 272 ? -7.449 -7.306 17.243 1.00 96.44 272 PRO A C 1
ATOM 2086 O O . PRO A 1 272 ? -8.279 -8.092 17.709 1.00 96.44 272 PRO A O 1
ATOM 2089 N N . VAL A 1 273 ? -6.934 -7.463 16.022 1.00 98.44 273 VAL A N 1
ATOM 2090 C CA . VAL A 1 273 ? -7.308 -8.598 15.166 1.00 98.44 273 VAL A CA 1
ATOM 2091 C C . VAL A 1 273 ? -6.759 -9.933 15.670 1.00 98.44 273 VAL A C 1
ATOM 2093 O O . VAL A 1 273 ? -5.677 -9.988 16.261 1.00 98.44 273 VAL A O 1
ATOM 2096 N N . ARG A 1 274 ? -7.524 -11.006 15.438 1.00 97.69 274 ARG A N 1
ATOM 2097 C CA . ARG A 1 274 ? -7.182 -12.386 15.843 1.00 97.69 274 ARG A CA 1
ATOM 2098 C C . ARG A 1 274 ? -7.217 -13.411 14.705 1.00 97.69 274 ARG A C 1
ATOM 2100 O O . ARG A 1 274 ? -6.648 -14.486 14.862 1.00 97.69 274 ARG A O 1
ATOM 2107 N N . ASP A 1 275 ? -7.920 -13.100 13.618 1.00 98.50 275 ASP A N 1
ATOM 2108 C CA . ASP A 1 275 ? -8.030 -13.929 12.412 1.00 98.50 275 ASP A CA 1
ATOM 2109 C C . ASP A 1 275 ? -8.423 -13.026 11.233 1.00 98.50 275 ASP A C 1
ATOM 2111 O O . ASP A 1 275 ? -9.581 -12.618 11.107 1.00 98.50 275 ASP A O 1
ATOM 2115 N N . VAL A 1 276 ? -7.451 -12.665 10.398 1.00 98.88 276 VAL A N 1
ATOM 2116 C CA . VAL A 1 276 ? -7.656 -11.894 9.167 1.00 98.88 276 VAL A CA 1
ATOM 2117 C C . VAL A 1 276 ? -7.137 -12.704 7.996 1.00 98.88 276 VAL A C 1
ATOM 2119 O O . VAL A 1 276 ? -5.978 -13.103 7.983 1.00 98.88 276 VAL A O 1
ATOM 2122 N N . ARG A 1 277 ? -7.971 -12.900 6.974 1.00 98.94 277 ARG A N 1
ATOM 2123 C CA . ARG A 1 277 ? -7.568 -13.511 5.703 1.00 98.94 277 ARG A CA 1
ATOM 2124 C C . ARG A 1 277 ? -7.659 -12.497 4.578 1.00 98.94 277 ARG A C 1
ATOM 2126 O O . ARG A 1 277 ? -8.744 -12.001 4.287 1.00 98.94 277 ARG A O 1
ATOM 2133 N N . ILE A 1 278 ? -6.533 -12.230 3.933 1.00 98.94 278 ILE A N 1
ATOM 2134 C CA . ILE A 1 278 ? -6.377 -11.336 2.788 1.00 98.94 278 ILE A CA 1
ATOM 2135 C C . ILE A 1 278 ? -5.976 -12.208 1.604 1.00 98.94 278 ILE A C 1
ATOM 2137 O O . ILE A 1 278 ? -4.823 -12.629 1.512 1.00 98.94 278 ILE A O 1
ATOM 2141 N N . ARG A 1 279 ? -6.928 -12.533 0.725 1.00 98.94 279 ARG A N 1
ATOM 2142 C CA . ARG A 1 279 ? -6.681 -13.502 -0.351 1.00 98.94 279 ARG A CA 1
ATOM 2143 C C . ARG A 1 279 ? -7.310 -13.172 -1.688 1.00 98.94 279 ARG A C 1
ATOM 2145 O O . ARG A 1 279 ? -8.383 -12.582 -1.736 1.00 98.94 279 ARG A O 1
ATOM 2152 N N . HIS A 1 280 ? -6.687 -13.611 -2.777 1.00 98.88 280 HIS A N 1
ATOM 2153 C CA . HIS A 1 280 ? -7.213 -13.420 -4.139 1.00 98.88 280 HIS A CA 1
ATOM 2154 C C . HIS A 1 280 ? -7.486 -11.953 -4.496 1.00 98.88 280 HIS A C 1
ATOM 2156 O O . HIS A 1 280 ? -8.319 -11.672 -5.351 1.00 98.88 280 HIS A O 1
ATOM 2162 N N . ASN A 1 281 ? -6.831 -11.003 -3.824 1.00 98.94 281 ASN A N 1
ATOM 2163 C CA . ASN A 1 281 ? -6.936 -9.588 -4.157 1.00 98.94 281 ASN A CA 1
ATOM 2164 C C . ASN A 1 281 ? -5.881 -9.214 -5.202 1.00 98.94 281 ASN A C 1
ATOM 2166 O O . ASN A 1 281 ? -4.827 -9.846 -5.296 1.00 98.94 281 ASN A O 1
ATOM 2170 N N . THR A 1 282 ? -6.153 -8.150 -5.950 1.00 98.94 282 THR A N 1
ATOM 2171 C CA . THR A 1 282 ? -5.204 -7.548 -6.885 1.00 98.94 282 THR A CA 1
ATOM 2172 C C . THR A 1 282 ? -4.835 -6.154 -6.394 1.00 98.94 282 THR A C 1
ATOM 2174 O O . THR A 1 282 ? -5.701 -5.285 -6.288 1.00 98.94 282 THR A O 1
ATOM 2177 N N . PHE A 1 283 ? -3.553 -5.929 -6.124 1.00 98.88 283 PHE A N 1
ATOM 2178 C CA . PHE A 1 283 ? -3.004 -4.642 -5.705 1.00 98.88 283 PHE A CA 1
ATOM 2179 C C . PHE A 1 283 ? -2.205 -4.027 -6.856 1.00 98.88 283 PHE A C 1
ATOM 2181 O O . PHE A 1 283 ? -1.170 -4.555 -7.260 1.00 98.88 283 PHE A O 1
ATOM 2188 N N . LEU A 1 284 ? -2.689 -2.915 -7.401 1.00 98.56 284 LEU A N 1
ATOM 2189 C CA . LEU A 1 284 ? -2.135 -2.230 -8.562 1.00 98.56 284 LEU A CA 1
ATOM 2190 C C . LEU A 1 284 ? -1.607 -0.858 -8.150 1.00 98.56 284 LEU A C 1
ATOM 2192 O O . LEU A 1 284 ? -2.355 -0.020 -7.648 1.00 98.56 284 LEU A O 1
ATOM 2196 N N . ARG A 1 285 ? -0.324 -0.604 -8.424 1.00 97.25 285 ARG A N 1
ATOM 2197 C CA . ARG A 1 285 ? 0.300 0.721 -8.253 1.00 97.25 285 ARG A CA 1
ATOM 2198 C C . ARG A 1 285 ? 0.174 1.318 -6.837 1.00 97.25 285 ARG A C 1
ATOM 2200 O O . ARG A 1 285 ? -0.152 2.500 -6.722 1.00 97.25 285 ARG A O 1
ATOM 2207 N N . PRO A 1 286 ? 0.402 0.548 -5.757 1.00 97.38 286 PRO A N 1
ATOM 2208 C CA . PRO A 1 286 ? 0.470 1.126 -4.420 1.00 97.38 286 PRO A CA 1
ATOM 2209 C C . PRO A 1 286 ? 1.674 2.071 -4.305 1.00 97.38 286 PRO A C 1
ATOM 2211 O O . PRO A 1 286 ? 2.720 1.818 -4.910 1.00 97.38 286 PRO A O 1
ATOM 2214 N N . SER A 1 287 ? 1.525 3.141 -3.521 1.00 95.12 287 SER A N 1
ATOM 2215 C CA . SER A 1 287 ? 2.595 4.128 -3.275 1.00 95.12 287 SER A CA 1
ATOM 2216 C C . SER A 1 287 ? 3.226 4.034 -1.879 1.00 95.12 287 SER A C 1
ATOM 2218 O O . SER A 1 287 ? 4.199 4.729 -1.602 1.00 95.12 287 SER A O 1
ATOM 2220 N N . GLY A 1 288 ? 2.704 3.165 -1.011 1.00 93.62 288 GLY A N 1
ATOM 2221 C CA . GLY A 1 288 ? 3.251 2.856 0.312 1.00 93.62 288 GLY A CA 1
ATOM 2222 C C . GLY A 1 288 ? 3.195 1.351 0.596 1.00 93.62 288 GLY A C 1
ATOM 2223 O O . GLY A 1 288 ? 2.887 0.583 -0.323 1.00 93.62 288 GLY A O 1
ATOM 2224 N N . PRO A 1 289 ? 3.459 0.924 1.846 1.00 97.75 289 PRO A N 1
ATOM 2225 C CA . PRO A 1 289 ? 3.322 -0.473 2.241 1.00 97.75 289 PRO A CA 1
ATOM 2226 C C . PRO A 1 289 ? 1.935 -0.993 1.872 1.00 97.75 289 PRO A C 1
ATOM 2228 O O . PRO A 1 289 ? 0.932 -0.388 2.250 1.00 97.75 289 PRO A O 1
ATOM 2231 N N . VAL A 1 290 ? 1.853 -2.084 1.108 1.00 98.81 290 VAL A N 1
ATOM 2232 C CA . VAL A 1 290 ? 0.554 -2.552 0.593 1.00 98.81 290 VAL A CA 1
ATOM 2233 C C . VAL A 1 290 ? -0.363 -2.987 1.734 1.00 98.81 290 VAL A C 1
ATOM 2235 O O . VAL A 1 290 ? -1.523 -2.569 1.795 1.00 98.81 290 VAL A O 1
ATOM 2238 N N . ILE A 1 291 ? 0.179 -3.788 2.649 1.00 98.94 291 ILE A N 1
ATOM 2239 C CA . ILE A 1 291 ? -0.453 -4.194 3.900 1.00 98.94 291 ILE A CA 1
ATOM 2240 C C . ILE A 1 291 ? 0.338 -3.571 5.047 1.00 98.94 291 ILE A C 1
ATOM 2242 O O . ILE A 1 291 ? 1.539 -3.810 5.184 1.00 98.94 291 ILE A O 1
ATOM 2246 N N . PHE A 1 292 ? -0.334 -2.783 5.878 1.00 98.88 292 PHE A N 1
ATOM 2247 C CA . PHE A 1 292 ? 0.290 -2.113 7.011 1.00 98.88 292 PHE A CA 1
ATOM 2248 C C . PHE A 1 292 ? -0.386 -2.544 8.309 1.00 98.88 292 PHE A C 1
ATOM 2250 O O . PHE A 1 292 ? -1.607 -2.459 8.435 1.00 98.88 292 PHE A O 1
ATOM 2257 N N . VAL A 1 293 ? 0.402 -3.035 9.262 1.00 98.88 293 VAL A N 1
ATOM 2258 C CA . VAL A 1 293 ? -0.064 -3.427 10.592 1.00 98.88 293 VAL A CA 1
ATOM 2259 C C . VAL A 1 293 ? 0.681 -2.593 11.623 1.00 98.88 293 VAL A C 1
ATOM 2261 O O . VAL A 1 293 ? 1.868 -2.821 11.843 1.00 98.88 293 VAL A O 1
ATOM 2264 N N . ASP A 1 294 ? -0.001 -1.626 12.231 1.00 98.19 294 ASP A N 1
ATOM 2265 C CA . ASP A 1 294 ? 0.621 -0.671 13.156 1.00 98.19 294 ASP A CA 1
ATOM 2266 C C . ASP A 1 294 ? -0.307 -0.327 14.328 1.00 98.19 294 ASP A C 1
ATOM 2268 O O . ASP A 1 294 ? -1.070 0.645 14.296 1.00 98.19 294 ASP A O 1
ATOM 2272 N N . PRO A 1 295 ? -0.291 -1.151 15.387 1.00 98.12 295 PRO A N 1
ATOM 2273 C CA . PRO A 1 295 ? -0.878 -0.769 16.655 1.00 98.12 295 PRO A CA 1
ATOM 2274 C C . PRO A 1 295 ? -0.041 0.327 17.325 1.00 98.12 295 PRO A C 1
ATOM 2276 O O . PRO A 1 295 ? 1.191 0.355 17.270 1.00 98.12 295 PRO A O 1
ATOM 2279 N N . THR A 1 296 ? -0.711 1.213 18.052 1.00 97.81 296 THR A N 1
ATOM 2280 C CA . THR A 1 296 ? -0.091 2.371 18.725 1.00 97.81 296 THR A CA 1
ATOM 2281 C C . THR A 1 296 ? 0.641 2.028 20.025 1.00 97.81 296 THR A C 1
ATOM 2283 O O . THR A 1 296 ? 1.056 2.928 20.760 1.00 97.81 296 THR A O 1
ATOM 2286 N N . ASN A 1 297 ? 0.824 0.739 20.334 1.00 97.38 297 ASN A N 1
ATOM 2287 C CA . ASN A 1 297 ? 1.538 0.312 21.529 1.00 97.38 297 ASN A CA 1
ATOM 2288 C C . ASN A 1 297 ? 2.947 0.937 21.565 1.00 97.38 297 ASN A C 1
ATOM 2290 O O . ASN A 1 297 ? 3.689 0.943 20.579 1.00 97.38 297 ASN A O 1
ATOM 2294 N N . GLN A 1 298 ? 3.301 1.490 22.721 1.00 96.56 298 GLN A N 1
ATOM 2295 C CA . GLN A 1 298 ? 4.572 2.173 22.979 1.00 96.56 298 GLN A CA 1
ATOM 2296 C C . GLN A 1 298 ? 5.649 1.219 23.498 1.00 96.56 298 GLN A C 1
ATOM 2298 O O . GLN A 1 298 ? 6.836 1.533 23.456 1.00 96.56 298 GLN A O 1
ATOM 2303 N N . VAL A 1 299 ? 5.230 0.078 24.040 1.00 96.62 299 VAL A N 1
ATOM 2304 C CA . VAL A 1 299 ? 6.100 -0.975 24.552 1.00 96.62 299 VAL A CA 1
ATOM 2305 C C . VAL A 1 299 ? 5.784 -2.245 23.783 1.00 96.62 299 VAL A C 1
ATOM 2307 O O . VAL A 1 299 ? 4.626 -2.655 23.693 1.00 96.62 299 VAL A O 1
ATOM 2310 N N . LEU A 1 300 ? 6.822 -2.853 23.218 1.00 94.88 300 LEU A N 1
ATOM 2311 C CA . LEU A 1 300 ? 6.719 -4.160 22.591 1.00 94.88 300 LEU A CA 1
ATOM 2312 C C . LEU A 1 300 ? 6.842 -5.254 23.641 1.00 94.88 300 LEU A C 1
ATOM 2314 O O . LEU A 1 300 ? 7.764 -5.240 24.455 1.00 94.88 300 LEU A O 1
ATOM 2318 N N . ASP A 1 301 ? 5.941 -6.223 23.555 1.00 87.19 301 ASP A N 1
ATOM 2319 C CA . ASP A 1 301 ? 6.066 -7.501 24.236 1.00 87.19 301 ASP A CA 1
ATOM 2320 C C . ASP A 1 301 ? 5.968 -8.628 23.195 1.00 87.19 301 ASP A C 1
ATOM 2322 O O . ASP A 1 301 ? 4.865 -8.979 22.767 1.00 87.19 301 ASP A O 1
ATOM 2326 N N . PRO A 1 302 ? 7.106 -9.204 22.763 1.00 77.38 302 PRO A N 1
ATOM 2327 C CA . PRO A 1 302 ? 7.114 -10.320 21.820 1.00 77.38 302 PRO A CA 1
ATOM 2328 C C . PRO A 1 302 ? 6.361 -11.565 22.319 1.00 77.38 302 PRO A C 1
ATOM 2330 O O . PRO A 1 302 ? 5.956 -12.393 21.501 1.00 77.38 302 PRO A O 1
ATOM 2333 N N . ALA A 1 303 ? 6.152 -11.709 23.636 1.00 83.50 303 ALA A N 1
ATOM 2334 C CA . ALA A 1 303 ? 5.373 -12.806 24.210 1.00 83.50 303 ALA A CA 1
ATOM 2335 C C . ALA A 1 303 ? 3.859 -12.568 24.105 1.00 83.50 303 ALA A C 1
ATOM 2337 O O . ALA A 1 303 ? 3.086 -13.529 24.058 1.00 83.50 303 ALA A O 1
ATOM 2338 N N . THR A 1 304 ? 3.425 -11.305 24.037 1.00 89.94 304 THR A N 1
ATOM 2339 C CA . THR A 1 304 ? 2.014 -10.935 23.880 1.00 89.94 304 THR A CA 1
ATOM 2340 C C . THR A 1 304 ? 1.783 -9.878 22.789 1.00 89.94 304 THR A C 1
ATOM 2342 O O . THR A 1 304 ? 1.285 -8.789 23.071 1.00 89.94 304 THR A O 1
ATOM 2345 N N . PRO A 1 305 ? 2.067 -10.184 21.505 1.00 95.81 305 PRO A N 1
ATOM 2346 C CA . PRO A 1 305 ? 1.825 -9.224 20.434 1.00 95.81 305 PRO A CA 1
ATOM 2347 C C . PRO A 1 305 ? 0.345 -8.834 20.331 1.00 95.81 305 PRO A C 1
ATOM 2349 O O . PRO A 1 305 ? -0.544 -9.672 20.551 1.00 95.81 305 PRO A O 1
ATOM 2352 N N . VAL A 1 306 ? 0.095 -7.567 19.984 1.00 97.94 306 VAL A N 1
ATOM 2353 C CA . VAL A 1 306 ? -1.249 -6.965 19.934 1.00 97.94 306 VAL A CA 1
ATOM 2354 C C . VAL A 1 306 ? -2.144 -7.705 18.946 1.00 97.94 306 VAL A C 1
ATOM 2356 O O . VAL A 1 306 ? -3.276 -8.071 19.272 1.00 97.94 306 VAL A O 1
ATOM 2359 N N . HIS A 1 307 ? -1.628 -7.952 17.744 1.00 98.50 307 HIS A N 1
ATOM 2360 C CA . HIS A 1 307 ? -2.350 -8.600 16.657 1.00 98.50 307 HIS A CA 1
ATOM 2361 C C . HIS A 1 307 ? -1.925 -10.048 16.4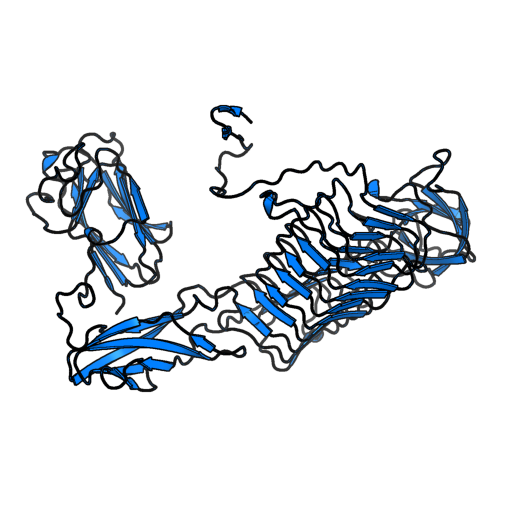80 1.00 98.50 307 HIS A C 1
ATOM 2363 O O . HIS A 1 307 ? -0.779 -10.421 16.733 1.00 98.50 307 HIS A O 1
ATOM 2369 N N . GLN A 1 308 ? -2.865 -10.885 16.043 1.00 98.00 308 GLN A N 1
ATOM 2370 C CA . GLN A 1 308 ? -2.631 -12.314 15.861 1.00 98.00 308 GLN A CA 1
ATOM 2371 C C . GLN A 1 308 ? -3.354 -12.834 14.617 1.00 98.00 308 GLN A C 1
ATOM 2373 O O . GLN A 1 308 ? -4.426 -12.332 14.285 1.00 98.00 308 GLN A O 1
ATOM 2378 N N . GLY A 1 309 ? -2.779 -13.847 13.963 1.00 98.44 309 GLY A N 1
ATOM 2379 C CA . GLY A 1 309 ? -3.440 -14.611 12.900 1.00 98.44 309 GLY A CA 1
ATOM 2380 C C . GLY A 1 309 ? -3.766 -13.774 11.664 1.00 98.44 309 GLY A C 1
ATOM 2381 O O . GLY A 1 309 ? -4.934 -13.562 11.350 1.00 98.44 309 GLY A O 1
ATOM 2382 N N . ILE A 1 310 ? -2.740 -13.276 10.969 1.00 98.94 310 ILE A N 1
ATOM 2383 C CA . ILE A 1 310 ? -2.909 -12.510 9.725 1.00 98.94 310 ILE A CA 1
ATOM 2384 C C . ILE A 1 310 ? -2.396 -13.352 8.558 1.00 98.94 310 ILE A C 1
ATOM 2386 O O . ILE A 1 310 ? -1.211 -13.660 8.468 1.00 98.94 310 ILE A O 1
ATOM 2390 N N . HIS A 1 311 ? -3.288 -13.718 7.646 1.00 98.94 311 HIS A N 1
ATOM 2391 C CA . HIS A 1 311 ? -3.008 -14.619 6.536 1.00 98.94 311 HIS A CA 1
ATOM 2392 C C . HIS A 1 311 ? -3.136 -13.894 5.199 1.00 98.94 311 HIS A C 1
ATOM 2394 O O . HIS A 1 311 ? -4.229 -13.469 4.830 1.00 98.94 311 HIS A O 1
ATOM 2400 N N . ILE A 1 312 ? -2.022 -13.741 4.483 1.00 98.94 312 ILE A N 1
ATOM 2401 C CA . ILE A 1 312 ? -1.922 -13.038 3.201 1.00 98.94 312 ILE A CA 1
ATOM 2402 C C . ILE A 1 312 ? -1.595 -14.071 2.124 1.00 98.94 312 ILE A C 1
ATOM 2404 O O . ILE A 1 312 ? -0.448 -14.496 1.972 1.00 98.94 312 ILE A O 1
ATOM 2408 N N . GLU A 1 313 ? -2.619 -14.512 1.401 1.00 98.81 313 GLU A N 1
ATOM 2409 C CA . GLU A 1 313 ? -2.544 -15.729 0.594 1.00 98.81 313 GLU A CA 1
ATOM 2410 C C . GLU A 1 313 ? -3.021 -15.508 -0.840 1.00 98.81 313 GLU A C 1
ATOM 2412 O O . GLU A 1 313 ? -4.125 -15.017 -1.060 1.00 98.81 313 GLU A O 1
ATOM 2417 N N . GLN A 1 314 ? -2.255 -15.956 -1.834 1.00 98.88 314 GLN A N 1
ATOM 2418 C CA . GLN A 1 314 ? -2.738 -16.036 -3.222 1.00 98.88 314 GLN A CA 1
ATOM 2419 C C . GLN A 1 314 ? -3.249 -14.697 -3.791 1.00 98.88 314 GLN A C 1
ATOM 2421 O O . GLN A 1 314 ? -4.261 -14.659 -4.493 1.00 98.88 314 GLN A O 1
ATOM 2426 N N . ASN A 1 315 ? -2.579 -13.590 -3.469 1.00 98.94 315 ASN A N 1
ATOM 2427 C CA . ASN A 1 315 ? -2.857 -12.269 -4.038 1.00 98.94 315 ASN A CA 1
ATOM 2428 C C . ASN A 1 315 ? -1.915 -11.965 -5.218 1.00 98.94 315 ASN A C 1
ATOM 2430 O O . ASN A 1 315 ? -0.810 -12.505 -5.287 1.00 98.94 315 ASN A O 1
ATOM 2434 N N . GLU A 1 316 ? -2.334 -11.068 -6.115 1.00 98.88 316 GLU A N 1
ATOM 2435 C CA . GLU A 1 316 ? -1.469 -10.479 -7.148 1.00 98.88 316 GLU A CA 1
ATOM 2436 C C . GLU A 1 316 ? -1.049 -9.067 -6.725 1.00 98.88 316 GLU A C 1
ATOM 2438 O O . GLU A 1 316 ? -1.890 -8.198 -6.482 1.00 98.88 316 GLU A O 1
ATOM 2443 N N . PHE A 1 317 ? 0.255 -8.819 -6.692 1.00 98.88 317 PHE A N 1
ATOM 2444 C CA . PHE A 1 317 ? 0.850 -7.521 -6.405 1.00 98.88 317 PHE A CA 1
ATOM 2445 C C . PHE A 1 317 ? 1.553 -6.995 -7.657 1.00 98.88 317 PHE A C 1
ATOM 2447 O O . PHE A 1 317 ? 2.418 -7.662 -8.212 1.00 98.88 317 PHE A O 1
ATOM 2454 N N . ARG A 1 318 ? 1.215 -5.782 -8.102 1.00 98.25 318 ARG A N 1
ATOM 2455 C CA . ARG A 1 318 ? 1.915 -5.050 -9.170 1.00 98.25 318 ARG A CA 1
ATOM 2456 C C . ARG A 1 318 ? 2.441 -3.739 -8.608 1.00 98.25 318 ARG A C 1
ATOM 2458 O O . ARG A 1 318 ? 1.717 -2.740 -8.564 1.00 98.25 318 ARG A O 1
ATOM 2465 N N . ILE A 1 319 ? 3.688 -3.770 -8.151 1.00 98.00 319 ILE A N 1
ATOM 2466 C CA . ILE A 1 319 ? 4.253 -2.769 -7.241 1.00 98.00 319 ILE A CA 1
ATOM 2467 C C . ILE A 1 319 ? 5.378 -1.955 -7.877 1.00 98.00 319 ILE A C 1
ATOM 2469 O O . ILE A 1 319 ? 6.089 -2.433 -8.758 1.00 98.00 319 ILE A O 1
ATOM 2473 N N . GLY A 1 320 ? 5.517 -0.706 -7.430 1.00 96.50 320 GLY A N 1
ATOM 2474 C CA . GLY A 1 320 ? 6.743 0.068 -7.618 1.00 96.50 320 GLY A CA 1
ATOM 2475 C C . GLY A 1 320 ? 7.776 -0.260 -6.535 1.00 96.50 320 GLY A C 1
ATOM 2476 O O . GLY A 1 320 ? 7.771 -1.347 -5.962 1.00 96.50 320 GLY A O 1
ATOM 2477 N N . ASN A 1 321 ? 8.632 0.709 -6.208 1.00 96.25 321 ASN A N 1
ATOM 2478 C CA . ASN A 1 321 ? 9.667 0.566 -5.179 1.00 96.25 321 ASN A CA 1
ATOM 2479 C C . ASN A 1 321 ? 9.101 0.726 -3.749 1.00 96.25 321 ASN A C 1
ATOM 2481 O O . ASN A 1 321 ? 9.461 1.665 -3.039 1.00 96.25 321 ASN A O 1
ATOM 2485 N N . VAL A 1 322 ? 8.186 -0.158 -3.343 1.00 97.69 322 VAL A N 1
ATOM 2486 C CA . VAL A 1 322 ? 7.466 -0.109 -2.055 1.00 97.69 322 VAL A CA 1
ATOM 2487 C C . VAL A 1 322 ? 7.514 -1.454 -1.328 1.00 97.69 322 VAL A C 1
ATOM 2489 O O . VAL A 1 322 ? 7.745 -2.490 -1.948 1.00 97.69 322 VAL A O 1
ATOM 2492 N N . GLU A 1 323 ? 7.253 -1.436 -0.022 1.00 98.44 323 GLU A N 1
ATOM 2493 C CA . GLU A 1 323 ? 7.100 -2.645 0.793 1.00 98.44 323 GLU A CA 1
ATOM 2494 C C . GLU A 1 323 ? 5.770 -3.360 0.489 1.00 98.44 323 GLU A C 1
ATOM 2496 O O . GLU A 1 323 ? 4.742 -2.727 0.231 1.00 98.44 323 GLU A O 1
ATOM 2501 N N . LEU A 1 324 ? 5.755 -4.692 0.571 1.00 98.75 324 LEU A N 1
ATOM 2502 C CA . LEU A 1 324 ? 4.517 -5.477 0.538 1.00 98.75 324 LEU A CA 1
ATOM 2503 C C . LEU A 1 324 ? 3.827 -5.451 1.897 1.00 98.75 324 LEU A C 1
ATOM 2505 O O . LEU A 1 324 ? 2.618 -5.232 1.977 1.00 98.75 324 LEU A O 1
ATOM 2509 N N . VAL A 1 325 ? 4.603 -5.690 2.956 1.00 98.94 325 VAL A N 1
ATOM 2510 C CA . VAL A 1 325 ? 4.103 -5.796 4.326 1.00 98.94 325 VAL A CA 1
ATOM 2511 C C . VAL A 1 325 ? 5.030 -5.046 5.272 1.00 98.94 325 VAL A C 1
ATOM 2513 O O . VAL A 1 325 ? 6.201 -5.394 5.399 1.00 98.94 325 VAL A O 1
ATOM 2516 N N . SER A 1 326 ? 4.478 -4.082 6.000 1.00 98.81 326 SER A N 1
ATOM 2517 C CA . SER A 1 326 ? 5.104 -3.539 7.205 1.00 98.81 326 SER A CA 1
ATOM 2518 C C . SER A 1 326 ? 4.233 -3.913 8.395 1.00 98.81 326 SER A C 1
ATOM 2520 O O . SER A 1 326 ? 3.060 -3.539 8.438 1.00 98.81 326 SER A O 1
ATOM 2522 N N . ALA A 1 327 ? 4.768 -4.695 9.330 1.00 98.75 327 ALA A N 1
ATOM 2523 C CA . ALA A 1 327 ? 3.993 -5.252 10.428 1.00 98.75 327 ALA A CA 1
ATOM 2524 C C . ALA A 1 327 ? 4.685 -5.095 11.779 1.00 98.75 327 ALA A C 1
ATOM 2526 O O . ALA A 1 327 ? 5.802 -5.568 11.989 1.00 98.75 327 ALA A O 1
ATOM 2527 N N . LYS A 1 328 ? 3.962 -4.493 12.723 1.00 98.50 328 LYS A N 1
ATOM 2528 C CA . LYS A 1 328 ? 4.378 -4.293 14.106 1.00 98.50 328 LYS A CA 1
ATOM 2529 C C . LYS A 1 328 ? 3.494 -5.084 15.069 1.00 98.50 328 LYS A C 1
ATOM 2531 O O . LYS A 1 328 ? 2.273 -5.098 14.937 1.00 98.50 328 LYS A O 1
ATOM 2536 N N . SER A 1 329 ? 4.119 -5.694 16.079 1.00 98.31 329 SER A N 1
ATOM 2537 C CA . SER A 1 329 ? 3.457 -6.404 17.183 1.00 98.31 329 SER A CA 1
ATOM 2538 C C . SER A 1 329 ? 2.407 -7.416 16.707 1.00 98.31 329 SER A C 1
ATOM 2540 O O . SER A 1 329 ? 1.222 -7.357 17.047 1.00 98.31 329 SER A O 1
ATOM 2542 N N . VAL A 1 330 ? 2.879 -8.379 15.917 1.00 98.06 330 VAL A N 1
ATOM 2543 C CA . VAL A 1 330 ? 2.066 -9.408 15.268 1.00 98.06 330 VAL A CA 1
ATOM 2544 C C . VAL A 1 330 ? 2.581 -10.803 15.606 1.00 98.06 330 VAL A C 1
ATOM 2546 O O . VAL A 1 330 ? 3.778 -11.051 15.522 1.00 98.06 330 VAL A O 1
ATOM 2549 N N . ARG A 1 331 ? 1.676 -11.734 15.916 1.00 98.19 331 ARG A N 1
ATOM 2550 C CA . ARG A 1 331 ? 1.985 -13.169 16.015 1.00 98.19 331 ARG A CA 1
ATOM 2551 C C . ARG A 1 331 ? 1.243 -13.979 14.960 1.00 98.19 331 ARG A C 1
ATOM 2553 O O . ARG A 1 331 ? 0.036 -13.804 14.798 1.00 98.19 331 ARG A O 1
ATOM 2560 N N . GLY A 1 332 ? 1.912 -14.922 14.304 1.00 98.31 332 GLY A N 1
ATOM 2561 C CA . GLY A 1 332 ? 1.251 -15.823 13.357 1.00 98.31 332 GLY A CA 1
ATOM 2562 C C . GLY A 1 332 ? 0.865 -15.127 12.052 1.00 98.31 332 GLY A C 1
ATOM 2563 O O . GLY A 1 332 ? -0.272 -15.270 11.597 1.00 98.31 332 GLY A O 1
ATOM 2564 N N . LEU A 1 333 ? 1.772 -14.324 11.486 1.00 98.88 333 LEU A N 1
ATOM 2565 C CA . LEU A 1 333 ? 1.591 -13.744 10.154 1.00 98.88 333 LEU A CA 1
ATOM 2566 C C . LEU A 1 333 ? 2.083 -14.711 9.087 1.00 98.88 333 LEU A C 1
ATOM 2568 O O . LEU A 1 333 ? 3.174 -15.260 9.192 1.00 98.88 333 LEU A O 1
ATOM 2572 N N . THR A 1 334 ? 1.296 -14.890 8.034 1.00 98.94 334 THR A N 1
ATOM 2573 C CA . THR A 1 334 ? 1.668 -15.743 6.904 1.00 98.94 334 THR A CA 1
ATOM 2574 C C . THR A 1 334 ? 1.566 -14.968 5.593 1.00 98.94 334 THR A C 1
ATOM 2576 O O . THR A 1 334 ? 0.595 -14.241 5.386 1.00 98.94 334 THR A O 1
ATOM 2579 N N . PHE A 1 335 ? 2.561 -15.120 4.721 1.00 98.94 335 PHE A N 1
ATOM 2580 C CA . PHE A 1 335 ? 2.604 -14.565 3.369 1.00 98.94 335 PHE A CA 1
ATOM 2581 C C . PHE A 1 335 ? 2.900 -15.703 2.386 1.00 98.94 335 PHE A C 1
ATOM 2583 O O . PHE A 1 335 ? 4.054 -16.100 2.210 1.00 98.94 335 PHE A O 1
ATOM 2590 N N . VAL A 1 336 ? 1.841 -16.296 1.824 1.00 98.94 336 VAL A N 1
ATOM 2591 C CA . VAL A 1 336 ? 1.926 -17.602 1.152 1.00 98.94 336 VAL A CA 1
ATOM 2592 C C . VAL A 1 336 ? 1.320 -17.595 -0.248 1.00 98.94 336 VAL A C 1
ATOM 2594 O O . VAL A 1 336 ? 0.162 -17.219 -0.438 1.00 98.94 336 VAL A O 1
ATOM 2597 N N . GLY A 1 337 ? 2.059 -18.102 -1.235 1.00 98.81 337 GLY A N 1
ATOM 2598 C CA . GLY A 1 337 ? 1.504 -18.361 -2.565 1.00 98.81 337 GLY A CA 1
ATOM 2599 C C . GLY A 1 337 ? 1.125 -17.109 -3.354 1.00 98.81 337 GLY A C 1
ATOM 2600 O O . GLY A 1 337 ? 0.213 -17.185 -4.177 1.00 98.81 337 GLY A O 1
ATOM 2601 N N . ASN A 1 338 ? 1.736 -15.956 -3.071 1.00 98.94 338 ASN A N 1
ATOM 2602 C CA . ASN A 1 338 ? 1.432 -14.690 -3.741 1.00 98.94 338 ASN A CA 1
ATOM 2603 C C . ASN A 1 338 ? 2.264 -14.506 -5.024 1.00 98.94 338 ASN A C 1
ATOM 2605 O O . ASN A 1 338 ? 3.392 -14.985 -5.114 1.00 98.94 338 ASN A O 1
ATOM 2609 N N . ASP A 1 339 ? 1.719 -13.773 -5.997 1.00 98.75 339 ASP A N 1
ATOM 2610 C CA . ASP A 1 339 ? 2.384 -13.403 -7.257 1.00 98.75 339 ASP A CA 1
ATOM 2611 C C . ASP A 1 339 ? 2.794 -11.924 -7.192 1.00 98.75 339 ASP A C 1
ATOM 2613 O O . ASP A 1 339 ? 1.937 -11.036 -7.160 1.00 98.75 339 ASP A O 1
ATOM 2617 N N . VAL A 1 340 ? 4.099 -11.652 -7.114 1.00 98.75 340 VAL A N 1
ATOM 2618 C CA . VAL A 1 340 ? 4.665 -10.314 -6.902 1.00 98.75 340 VAL A CA 1
ATOM 2619 C C . VAL A 1 340 ? 5.413 -9.849 -8.143 1.00 98.75 340 VAL A C 1
ATOM 2621 O O . VAL A 1 340 ? 6.492 -10.333 -8.488 1.00 98.75 340 VAL A O 1
ATOM 2624 N N . ARG A 1 341 ? 4.852 -8.836 -8.796 1.00 97.75 341 ARG A N 1
ATOM 2625 C CA . ARG A 1 341 ? 5.306 -8.302 -10.076 1.00 97.75 341 ARG A CA 1
ATOM 2626 C C . ARG A 1 341 ? 5.732 -6.856 -9.956 1.00 97.75 341 ARG A C 1
ATOM 2628 O O . ARG A 1 341 ? 5.124 -6.064 -9.232 1.00 97.75 341 ARG A O 1
ATOM 2635 N N . ARG A 1 342 ? 6.718 -6.482 -10.766 1.00 95.69 342 ARG A N 1
ATOM 2636 C CA . ARG A 1 342 ? 7.046 -5.071 -10.963 1.00 95.69 342 ARG A CA 1
ATOM 2637 C C . ARG A 1 342 ? 5.963 -4.391 -11.787 1.00 95.69 342 ARG A C 1
ATOM 2639 O O . ARG A 1 342 ? 5.485 -4.930 -12.787 1.00 95.69 342 ARG A O 1
ATOM 2646 N N . LEU A 1 343 ? 5.616 -3.172 -11.400 1.00 95.56 343 LEU A N 1
ATOM 2647 C CA . LEU A 1 343 ? 4.670 -2.344 -12.131 1.00 95.56 343 LEU A CA 1
ATOM 2648 C C . LEU A 1 343 ? 5.196 -1.958 -13.522 1.00 95.56 343 LEU A C 1
ATOM 2650 O O . LEU A 1 343 ? 4.432 -1.894 -14.481 1.00 95.56 343 LEU A O 1
ATOM 2654 N N . ASP A 1 344 ? 6.500 -1.719 -13.635 1.00 91.19 344 ASP A N 1
ATOM 2655 C CA . ASP A 1 344 ? 7.176 -1.273 -14.855 1.00 91.19 344 ASP A CA 1
ATOM 2656 C C . ASP A 1 344 ? 7.695 -2.428 -15.730 1.00 91.19 344 ASP A C 1
ATOM 2658 O O . ASP A 1 344 ? 8.470 -2.196 -16.659 1.00 91.19 344 ASP A O 1
ATOM 2662 N N . ARG A 1 345 ? 7.265 -3.672 -15.469 1.00 91.75 345 ARG A N 1
ATOM 2663 C CA . ARG A 1 345 ? 7.801 -4.883 -16.117 1.00 91.75 345 ARG A CA 1
ATOM 2664 C C . ARG A 1 345 ? 7.802 -4.836 -17.649 1.00 91.75 345 ARG A C 1
ATOM 2666 O O . ARG A 1 345 ? 8.745 -5.318 -18.271 1.00 91.75 345 ARG A O 1
ATOM 2673 N N . ASP A 1 346 ? 6.791 -4.212 -18.254 1.00 87.12 346 ASP A N 1
ATOM 2674 C CA . ASP A 1 346 ? 6.646 -4.104 -19.715 1.00 87.12 346 ASP A CA 1
ATOM 2675 C C . ASP A 1 346 ? 7.602 -3.065 -20.339 1.00 87.12 346 ASP A C 1
ATOM 2677 O O . ASP A 1 346 ? 7.687 -2.925 -21.558 1.00 87.12 346 ASP A O 1
ATOM 2681 N N . GLN A 1 347 ? 8.332 -2.320 -19.507 1.00 84.38 347 GLN A N 1
ATOM 2682 C CA . GLN A 1 347 ? 9.315 -1.307 -19.898 1.00 84.38 347 GLN A CA 1
ATOM 2683 C C . GLN A 1 347 ? 10.701 -1.589 -19.299 1.00 84.38 347 GLN A C 1
ATOM 2685 O O . GLN A 1 347 ? 11.569 -0.719 -19.303 1.00 84.38 347 GLN A O 1
ATOM 2690 N N . LEU A 1 348 ? 10.912 -2.799 -18.774 1.00 83.56 348 LEU A N 1
ATOM 2691 C CA . LEU A 1 348 ? 12.102 -3.141 -18.002 1.00 83.56 348 LEU A CA 1
ATOM 2692 C C . LEU A 1 348 ? 13.275 -3.613 -18.875 1.00 83.56 348 LEU A C 1
ATOM 2694 O O . LEU A 1 348 ? 14.425 -3.421 -18.489 1.00 83.56 348 LEU A O 1
ATOM 2698 N N . LEU A 1 349 ? 13.003 -4.217 -20.039 1.00 84.81 349 LEU A N 1
ATOM 2699 C CA . LEU A 1 349 ? 13.995 -4.918 -20.862 1.00 84.81 349 LEU A CA 1
ATOM 2700 C C . LEU A 1 349 ? 14.154 -4.286 -22.255 1.00 84.81 349 LEU A C 1
ATOM 2702 O O . LEU A 1 349 ? 13.171 -4.039 -22.958 1.00 84.81 349 LEU A O 1
ATOM 2706 N N . ALA A 1 350 ? 15.401 -4.121 -22.689 1.00 84.19 350 ALA A N 1
ATOM 2707 C CA . ALA A 1 350 ? 15.783 -3.782 -24.058 1.00 84.19 350 ALA A CA 1
ATOM 2708 C C . ALA A 1 350 ? 16.766 -4.815 -24.626 1.00 84.19 350 ALA A C 1
ATOM 2710 O O . ALA A 1 350 ? 17.360 -5.615 -23.898 1.00 84.19 350 ALA A O 1
ATOM 2711 N N . VAL A 1 351 ? 16.927 -4.787 -25.946 1.00 86.12 351 VAL A N 1
ATOM 2712 C CA . VAL A 1 351 ? 17.942 -5.541 -26.686 1.00 86.12 351 VAL A CA 1
ATOM 2713 C C . VAL A 1 351 ? 18.762 -4.573 -27.532 1.00 86.12 351 VAL A C 1
ATOM 2715 O O . VAL A 1 351 ? 18.225 -3.602 -28.062 1.00 86.12 351 VAL A O 1
ATOM 2718 N N . ARG A 1 352 ? 20.059 -4.852 -27.651 1.00 84.50 352 ARG A N 1
ATOM 2719 C CA . ARG A 1 352 ? 20.996 -4.185 -28.558 1.00 84.50 352 ARG A CA 1
ATOM 2720 C C . ARG A 1 352 ? 21.754 -5.211 -29.398 1.00 84.50 352 ARG A C 1
ATOM 2722 O O . ARG A 1 352 ? 21.777 -6.396 -29.049 1.00 84.50 352 ARG A O 1
ATOM 2729 N N . ALA A 1 353 ? 22.369 -4.736 -30.474 1.00 87.56 353 ALA A N 1
ATOM 2730 C CA . ALA A 1 353 ? 23.253 -5.506 -31.337 1.00 87.56 353 ALA A CA 1
ATOM 2731 C C . ALA A 1 353 ? 24.561 -4.736 -31.555 1.00 87.56 353 ALA A C 1
ATOM 2733 O O . ALA A 1 353 ? 24.485 -3.534 -31.800 1.00 87.56 353 ALA A O 1
ATOM 2734 N N . ASP A 1 354 ? 25.707 -5.420 -31.546 1.00 85.31 354 ASP A N 1
ATOM 2735 C CA . ASP A 1 354 ? 27.019 -4.801 -31.829 1.00 85.31 354 ASP A CA 1
ATOM 2736 C C . ASP A 1 354 ? 27.057 -4.158 -33.234 1.00 85.31 354 ASP A C 1
ATOM 2738 O O . ASP A 1 354 ? 27.722 -3.157 -33.496 1.00 85.31 354 ASP A O 1
ATOM 2742 N N . ASP A 1 355 ? 26.320 -4.762 -34.167 1.00 86.38 355 ASP A N 1
ATOM 2743 C CA . ASP A 1 355 ? 26.051 -4.241 -35.505 1.00 86.38 355 ASP A CA 1
ATOM 2744 C C . ASP A 1 355 ? 24.564 -4.447 -35.840 1.00 86.38 355 ASP A C 1
ATOM 2746 O O . ASP A 1 355 ? 24.162 -5.601 -36.048 1.00 86.38 355 ASP A O 1
ATOM 2750 N N . PRO A 1 356 ? 23.737 -3.381 -35.875 1.00 85.31 356 PRO A N 1
ATOM 2751 C CA . PRO A 1 356 ? 22.320 -3.463 -36.235 1.00 85.31 356 PRO A CA 1
ATOM 2752 C C . PRO A 1 356 ? 22.083 -3.627 -37.748 1.00 85.31 356 PRO A C 1
ATOM 2754 O O . PRO A 1 356 ? 20.970 -3.978 -38.158 1.00 85.31 356 PRO A O 1
ATOM 2757 N N . CYS A 1 357 ? 23.115 -3.438 -38.580 1.00 89.88 357 CYS A N 1
ATOM 2758 C CA . CYS A 1 357 ? 23.047 -3.567 -40.034 1.00 89.88 357 CYS A CA 1
ATOM 2759 C C . CYS A 1 357 ? 24.126 -4.496 -40.613 1.00 89.88 357 CYS A C 1
ATOM 2761 O O . CYS A 1 357 ? 24.883 -4.100 -41.507 1.00 89.88 357 CYS A O 1
ATOM 2763 N N . PRO A 1 358 ? 24.180 -5.767 -40.174 1.00 92.12 358 PRO A N 1
ATOM 2764 C CA . PRO A 1 358 ? 25.190 -6.692 -40.654 1.00 92.12 358 PRO A CA 1
ATOM 2765 C C . PRO A 1 358 ? 25.031 -6.942 -42.157 1.00 92.12 358 PRO A C 1
ATOM 2767 O O . PRO A 1 358 ? 23.923 -7.082 -42.690 1.00 92.12 358 PRO A O 1
ATOM 2770 N N . THR A 1 359 ? 26.158 -7.054 -42.856 1.00 93.50 359 THR A N 1
ATOM 2771 C CA . THR A 1 359 ? 26.168 -7.494 -44.258 1.00 93.50 359 THR A CA 1
ATOM 2772 C C . THR A 1 359 ? 25.721 -8.954 -44.373 1.00 93.50 359 THR A C 1
ATOM 2774 O O . THR A 1 359 ? 25.877 -9.748 -43.445 1.00 93.50 359 THR A O 1
ATOM 2777 N N . VAL A 1 360 ? 25.148 -9.340 -45.518 1.00 95.38 360 VAL A N 1
ATOM 2778 C CA . VAL A 1 360 ? 24.724 -10.732 -45.750 1.00 95.38 360 VAL A CA 1
ATOM 2779 C C . VAL A 1 360 ? 25.923 -11.676 -45.596 1.00 95.38 360 VAL A C 1
ATOM 2781 O O . VAL A 1 360 ? 26.957 -11.484 -46.231 1.00 95.38 360 VAL A O 1
ATOM 2784 N N . GLY A 1 361 ? 25.773 -12.705 -44.762 1.00 93.94 361 GLY A N 1
ATOM 2785 C CA . GLY A 1 361 ? 26.824 -13.657 -44.399 1.00 93.94 361 GLY A CA 1
ATOM 2786 C C . GLY A 1 361 ? 27.594 -13.298 -43.125 1.00 93.94 361 GLY A C 1
ATOM 2787 O O . GLY A 1 361 ? 28.267 -14.170 -42.576 1.00 93.94 361 GLY A O 1
ATOM 2788 N N . ALA A 1 362 ? 27.483 -12.063 -42.625 1.00 95.38 362 ALA A N 1
ATOM 2789 C CA . ALA A 1 362 ? 28.124 -11.646 -41.383 1.00 95.38 362 ALA A CA 1
ATOM 2790 C C . ALA A 1 362 ? 27.365 -12.134 -40.138 1.00 95.38 362 ALA A C 1
ATOM 2792 O O . ALA A 1 362 ? 26.193 -12.527 -40.182 1.00 95.38 362 ALA A O 1
ATOM 2793 N N . THR A 1 363 ? 28.056 -12.082 -39.003 1.00 95.44 363 THR A N 1
ATOM 2794 C CA . THR A 1 363 ? 27.474 -12.314 -37.682 1.00 95.44 363 THR A CA 1
ATOM 2795 C C . THR A 1 363 ? 27.581 -11.065 -36.828 1.00 95.44 363 THR A C 1
ATOM 2797 O O . THR A 1 363 ? 28.593 -10.375 -36.878 1.00 95.44 363 THR A O 1
ATOM 2800 N N . THR A 1 364 ? 26.569 -10.835 -36.004 1.00 94.19 364 THR A N 1
ATOM 2801 C CA . THR A 1 364 ? 26.519 -9.771 -34.998 1.00 94.19 364 THR A CA 1
ATOM 2802 C C . THR A 1 364 ? 26.105 -10.376 -33.661 1.00 94.19 364 THR A C 1
ATOM 2804 O O . THR A 1 364 ? 25.439 -11.421 -33.628 1.00 94.19 364 THR A O 1
ATOM 2807 N N . ARG A 1 365 ? 26.532 -9.778 -32.550 1.00 94.50 365 ARG A N 1
ATOM 2808 C CA . ARG A 1 365 ? 26.177 -10.253 -31.213 1.00 94.50 365 ARG A CA 1
ATOM 2809 C C . ARG A 1 365 ? 24.979 -9.471 -30.697 1.00 94.50 365 ARG A C 1
ATOM 2811 O O . ARG A 1 365 ? 24.913 -8.261 -30.849 1.00 94.50 365 ARG A O 1
ATOM 2818 N N . LEU A 1 366 ? 24.025 -10.177 -30.098 1.00 93.38 366 LEU A N 1
ATOM 2819 C CA . LEU A 1 366 ? 22.888 -9.585 -29.406 1.00 93.38 366 LEU A CA 1
ATOM 2820 C C . LEU A 1 366 ? 23.107 -9.636 -27.899 1.00 93.38 366 LEU A C 1
ATOM 2822 O O . LEU A 1 366 ? 23.512 -10.668 -27.355 1.00 93.38 366 LEU A O 1
ATOM 2826 N N . SER A 1 367 ? 22.750 -8.543 -27.234 1.00 88.81 367 SER A N 1
ATOM 2827 C CA . SER A 1 367 ? 22.811 -8.405 -25.780 1.00 88.81 367 SER A CA 1
ATOM 2828 C C . SER A 1 367 ? 21.503 -7.813 -25.262 1.00 88.81 367 SER A C 1
ATOM 2830 O O . SER A 1 367 ? 20.918 -6.932 -25.889 1.00 88.81 367 SER A O 1
ATOM 2832 N N . ALA A 1 368 ? 21.017 -8.304 -24.122 1.00 87.88 368 ALA A N 1
ATOM 2833 C CA . ALA A 1 368 ? 19.843 -7.753 -23.449 1.00 87.88 368 ALA A CA 1
ATOM 2834 C C . ALA A 1 368 ? 20.281 -6.978 -22.207 1.00 87.88 368 ALA A C 1
ATOM 2836 O O . ALA A 1 368 ? 21.224 -7.386 -21.530 1.00 87.88 368 ALA A O 1
ATOM 2837 N N . PHE A 1 369 ? 19.593 -5.884 -21.899 1.00 83.00 369 PHE A N 1
ATOM 2838 C CA . PHE A 1 369 ? 19.923 -5.027 -20.763 1.00 83.00 369 PHE A CA 1
ATOM 2839 C C . PHE A 1 369 ? 18.662 -4.444 -20.123 1.00 83.00 369 PHE A C 1
ATOM 2841 O O . PHE A 1 369 ? 17.601 -4.362 -20.749 1.00 83.00 369 PHE A O 1
ATOM 2848 N N . ALA A 1 370 ? 18.779 -4.076 -18.850 1.00 81.31 370 ALA A N 1
ATOM 2849 C CA . ALA A 1 370 ? 17.708 -3.431 -18.107 1.00 81.31 370 ALA A CA 1
ATOM 2850 C C . ALA A 1 370 ? 17.665 -1.933 -18.436 1.00 81.31 370 ALA A C 1
ATOM 2852 O O . ALA A 1 370 ? 18.697 -1.272 -18.392 1.00 81.31 370 ALA A O 1
ATOM 2853 N N . ILE A 1 371 ? 16.478 -1.397 -18.726 1.00 78.62 371 ILE A N 1
ATOM 2854 C CA . ILE A 1 371 ? 16.273 0.045 -18.974 1.00 78.62 371 ILE A CA 1
ATOM 2855 C C . ILE A 1 371 ? 16.011 0.790 -17.656 1.00 78.62 371 ILE A C 1
ATOM 2857 O O . ILE A 1 371 ? 16.260 1.986 -17.534 1.00 78.62 371 ILE A O 1
ATOM 2861 N N . LYS A 1 372 ? 15.478 0.086 -16.653 1.00 79.50 372 LYS A N 1
ATOM 2862 C CA . LYS A 1 372 ? 15.144 0.643 -15.341 1.00 79.50 372 LYS A CA 1
ATOM 2863 C C . LYS A 1 372 ? 15.976 -0.018 -14.255 1.00 79.50 372 LYS A C 1
ATOM 2865 O O . LYS A 1 372 ? 16.258 -1.215 -14.314 1.00 79.50 372 LYS A O 1
ATOM 2870 N N . ALA A 1 373 ? 16.329 0.775 -13.247 1.00 82.88 373 ALA A N 1
ATOM 2871 C CA . ALA A 1 373 ? 17.035 0.280 -12.081 1.00 82.88 373 ALA A CA 1
ATOM 2872 C C . ALA A 1 373 ? 16.192 -0.775 -11.328 1.00 82.88 373 ALA A C 1
ATOM 2874 O O . ALA A 1 373 ? 14.951 -0.686 -11.284 1.00 82.88 373 ALA A O 1
ATOM 2875 N N . PRO A 1 374 ? 16.848 -1.767 -10.704 1.00 90.19 374 PRO A N 1
ATOM 2876 C CA . PRO A 1 374 ? 16.199 -2.634 -9.735 1.00 90.19 374 PRO A CA 1
ATOM 2877 C C . PRO A 1 374 ? 15.563 -1.837 -8.588 1.00 90.19 374 PRO A C 1
ATOM 2879 O O . PRO A 1 374 ? 15.945 -0.702 -8.309 1.00 90.19 374 PRO A O 1
ATOM 2882 N N . HIS A 1 375 ? 14.564 -2.424 -7.937 1.00 94.88 375 HIS A N 1
ATOM 2883 C CA . HIS A 1 375 ? 13.996 -1.871 -6.714 1.00 94.88 375 HIS A CA 1
ATOM 2884 C C . HIS A 1 375 ? 14.985 -2.057 -5.564 1.00 94.88 375 HIS A C 1
ATOM 2886 O O . HIS A 1 375 ? 15.723 -3.041 -5.525 1.00 94.88 375 HIS A O 1
ATOM 2892 N N . SER A 1 376 ? 15.014 -1.083 -4.662 1.00 94.94 376 SER A N 1
ATOM 2893 C CA . SER A 1 376 ? 15.916 -1.037 -3.510 1.00 94.94 376 SER A CA 1
ATOM 2894 C C . SER A 1 376 ? 15.186 -1.217 -2.181 1.00 94.94 376 SER A C 1
ATOM 2896 O O . SER A 1 376 ? 15.807 -1.643 -1.208 1.00 94.94 376 SER A O 1
ATOM 2898 N N . SER A 1 377 ? 13.886 -0.920 -2.129 1.00 96.56 377 SER A N 1
ATOM 2899 C CA . SER A 1 377 ? 13.054 -1.105 -0.939 1.00 96.56 377 SER A CA 1
ATOM 2900 C C . SER A 1 377 ? 12.985 -2.582 -0.554 1.00 96.56 377 SER A C 1
ATOM 2902 O O . SER A 1 377 ? 12.875 -3.439 -1.430 1.00 96.56 377 SER A O 1
ATOM 2904 N N . SER A 1 378 ? 13.035 -2.882 0.744 1.00 98.19 378 SER A N 1
ATOM 2905 C CA . SER A 1 378 ? 12.696 -4.209 1.260 1.00 98.19 378 SER A CA 1
ATOM 2906 C C . SER A 1 378 ? 11.247 -4.559 0.920 1.00 98.19 378 SER A C 1
ATOM 2908 O O . SER A 1 378 ? 10.405 -3.684 0.721 1.00 98.19 378 SER A O 1
ATOM 2910 N N . LEU A 1 379 ? 10.943 -5.854 0.838 1.00 98.75 379 LEU A N 1
ATOM 2911 C CA . LEU A 1 379 ? 9.561 -6.309 0.671 1.00 98.75 379 LEU A CA 1
ATOM 2912 C C . LEU A 1 379 ? 8.830 -6.412 2.010 1.00 98.75 379 LEU A C 1
ATOM 2914 O O . LEU A 1 379 ? 7.607 -6.269 2.044 1.00 98.75 379 LEU A O 1
ATOM 2918 N N . PHE A 1 380 ? 9.567 -6.661 3.092 1.00 98.88 380 PHE A N 1
ATOM 2919 C CA . PHE A 1 380 ? 9.005 -6.871 4.419 1.00 98.88 380 PHE A CA 1
ATOM 2920 C C . PHE A 1 380 ? 9.728 -6.021 5.459 1.00 98.88 380 PHE A C 1
ATOM 2922 O O . PHE A 1 380 ? 10.956 -5.983 5.478 1.00 98.88 380 PHE A O 1
ATOM 2929 N N . SER A 1 381 ? 8.963 -5.428 6.368 1.00 98.75 381 SER A N 1
ATOM 2930 C CA . SER A 1 381 ? 9.460 -4.818 7.599 1.00 98.75 381 SER A CA 1
ATOM 2931 C C . SER A 1 381 ? 8.701 -5.421 8.778 1.00 98.75 381 SER A C 1
ATOM 2933 O O . SER A 1 381 ? 7.470 -5.373 8.823 1.00 98.75 381 SER A O 1
ATOM 2935 N N . LEU A 1 382 ? 9.415 -6.071 9.697 1.00 98.69 382 LEU A N 1
ATOM 2936 C CA . LEU A 1 382 ? 8.835 -6.838 10.801 1.00 98.69 382 LEU A CA 1
ATOM 2937 C C . LEU A 1 382 ? 9.354 -6.312 12.139 1.00 98.69 382 LEU A C 1
ATOM 2939 O O . LEU A 1 382 ? 10.513 -6.537 12.498 1.00 98.69 382 LEU A O 1
ATOM 2943 N N . HIS A 1 383 ? 8.474 -5.666 12.905 1.00 97.75 383 HIS A N 1
ATOM 2944 C CA . HIS A 1 383 ? 8.804 -5.008 14.165 1.00 97.75 383 HIS A CA 1
ATOM 2945 C C . HIS A 1 383 ? 8.145 -5.687 15.380 1.00 97.75 383 HIS A C 1
ATOM 2947 O O . HIS A 1 383 ? 6.951 -5.523 15.637 1.00 97.75 383 HIS A O 1
ATOM 2953 N N . GLY A 1 384 ? 8.910 -6.452 16.161 1.00 97.00 384 GLY A N 1
ATOM 2954 C CA . GLY A 1 384 ? 8.379 -7.208 17.301 1.00 97.00 384 GLY A CA 1
ATOM 2955 C C . GLY A 1 384 ? 7.354 -8.269 16.887 1.00 97.00 384 GLY A C 1
ATOM 2956 O O . GLY A 1 384 ? 6.320 -8.413 17.544 1.00 97.00 384 GLY A O 1
ATOM 2957 N N . ALA A 1 385 ? 7.608 -8.951 15.769 1.00 97.38 385 ALA A N 1
ATOM 2958 C CA . ALA A 1 385 ? 6.768 -10.024 15.256 1.00 97.38 385 ALA A CA 1
ATOM 2959 C C . ALA A 1 385 ? 7.234 -11.408 15.748 1.00 97.38 385 ALA A C 1
ATOM 2961 O O . ALA A 1 385 ? 8.409 -11.608 16.060 1.00 97.38 385 ALA A O 1
ATOM 2962 N N . SER A 1 386 ? 6.313 -12.372 15.802 1.00 97.44 386 SER A N 1
ATOM 2963 C CA . SER A 1 386 ? 6.595 -13.777 16.122 1.00 97.44 386 SER A CA 1
ATOM 2964 C C . SER A 1 386 ? 5.788 -14.753 15.262 1.00 97.44 386 SER A C 1
ATOM 2966 O O . SER A 1 386 ? 4.741 -14.396 14.717 1.00 97.44 386 SER A O 1
ATOM 2968 N N . ASP A 1 387 ? 6.273 -15.991 15.125 1.00 97.69 387 ASP A N 1
ATOM 2969 C CA . ASP A 1 387 ? 5.639 -17.051 14.324 1.00 97.69 387 ASP A CA 1
ATOM 2970 C C . ASP A 1 387 ? 5.288 -16.615 12.879 1.00 97.69 387 ASP A C 1
ATOM 2972 O O . ASP A 1 387 ? 4.170 -16.823 12.403 1.00 97.69 387 ASP A O 1
ATOM 2976 N N . VAL A 1 388 ? 6.219 -15.958 12.182 1.00 98.75 388 VAL A N 1
ATOM 2977 C CA . VAL A 1 388 ? 6.028 -15.491 10.800 1.00 98.75 388 VAL A CA 1
ATOM 2978 C C . VAL A 1 388 ? 6.401 -16.590 9.803 1.00 98.75 388 VAL A C 1
ATOM 2980 O O . VAL A 1 388 ? 7.454 -17.213 9.927 1.00 98.75 388 VAL A O 1
ATOM 2983 N N . LEU A 1 389 ? 5.568 -16.797 8.781 1.00 98.88 389 LEU A N 1
ATOM 2984 C CA . LEU A 1 389 ? 5.825 -17.716 7.668 1.00 98.88 389 LEU A CA 1
ATOM 2985 C C . LEU A 1 389 ? 5.756 -16.979 6.327 1.00 98.88 389 LEU A C 1
ATOM 2987 O O . LEU A 1 389 ? 4.714 -16.430 5.975 1.00 98.88 389 LEU A O 1
ATOM 2991 N N . ILE A 1 390 ? 6.830 -17.032 5.546 1.00 98.94 390 ILE A N 1
ATOM 2992 C CA . ILE A 1 390 ? 6.870 -16.574 4.153 1.00 98.94 390 ILE A CA 1
ATOM 2993 C C . ILE A 1 390 ? 7.146 -17.804 3.292 1.00 98.94 390 ILE A C 1
ATOM 2995 O O . ILE A 1 390 ? 8.135 -18.500 3.535 1.00 98.94 390 ILE A O 1
ATOM 2999 N N . ARG A 1 391 ? 6.228 -18.142 2.378 1.00 98.81 391 ARG A N 1
ATOM 3000 C CA . ARG A 1 391 ? 6.358 -19.386 1.616 1.00 98.81 391 ARG A CA 1
ATOM 3001 C C . ARG A 1 391 ? 5.761 -19.398 0.211 1.00 98.81 391 ARG A C 1
ATOM 3003 O O . ARG A 1 391 ? 4.626 -18.965 0.013 1.00 98.81 391 ARG A O 1
ATOM 3010 N N . ASP A 1 392 ? 6.449 -20.081 -0.702 1.00 98.50 392 ASP A N 1
ATOM 3011 C CA . ASP A 1 392 ? 5.969 -20.467 -2.039 1.00 98.50 392 ASP A CA 1
ATOM 3012 C C . ASP A 1 392 ? 5.434 -19.275 -2.854 1.00 98.50 392 ASP A C 1
ATOM 3014 O O . ASP A 1 392 ? 4.430 -19.391 -3.565 1.00 98.50 392 ASP A O 1
ATOM 3018 N N . ASN A 1 393 ? 6.057 -18.106 -2.725 1.00 98.81 393 ASN A N 1
ATOM 3019 C CA . ASN A 1 393 ? 5.689 -16.925 -3.491 1.00 98.81 393 ASN A CA 1
ATOM 3020 C C . ASN A 1 393 ? 6.423 -16.923 -4.842 1.00 98.81 393 ASN A C 1
ATOM 3022 O O . ASN A 1 393 ? 7.379 -17.661 -5.063 1.00 98.81 393 ASN A O 1
ATOM 3026 N N . GLN A 1 394 ? 5.935 -16.119 -5.784 1.00 98.56 394 GLN A N 1
ATOM 3027 C CA . GLN A 1 394 ? 6.585 -15.910 -7.077 1.00 98.56 394 GLN A CA 1
ATOM 3028 C C . GLN A 1 394 ? 6.995 -14.452 -7.202 1.00 98.56 394 GLN A C 1
ATOM 3030 O O . GLN A 1 394 ? 6.163 -13.561 -7.018 1.00 98.56 394 GLN A O 1
ATOM 3035 N N . TYR A 1 395 ? 8.247 -14.210 -7.575 1.00 98.12 395 TYR A N 1
ATOM 3036 C CA . TYR A 1 395 ? 8.812 -12.871 -7.677 1.00 98.12 395 TYR A CA 1
ATOM 3037 C C . TYR A 1 395 ? 9.288 -12.550 -9.097 1.00 98.12 395 TYR A C 1
ATOM 3039 O O . TYR A 1 395 ? 9.902 -13.360 -9.798 1.00 98.12 395 TYR A O 1
ATOM 3047 N N . ASP A 1 396 ? 8.995 -11.333 -9.552 1.00 96.00 396 ASP A N 1
ATOM 3048 C CA . ASP A 1 396 ? 9.626 -10.786 -10.748 1.00 96.00 396 ASP A CA 1
ATOM 3049 C C . ASP A 1 396 ? 11.088 -10.417 -10.494 1.00 96.00 396 ASP A C 1
ATOM 3051 O O . ASP A 1 396 ? 11.478 -9.977 -9.411 1.00 96.00 396 ASP A O 1
ATOM 3055 N N . ASN A 1 397 ? 11.896 -10.517 -11.548 1.00 95.38 397 ASN A N 1
ATOM 3056 C CA . ASN A 1 397 ? 13.266 -10.030 -11.514 1.00 95.38 397 ASN A CA 1
ATOM 3057 C C . ASN A 1 397 ? 13.315 -8.521 -11.215 1.00 95.38 397 ASN A C 1
ATOM 3059 O O . ASN A 1 397 ? 12.423 -7.758 -11.590 1.00 95.38 397 ASN A O 1
ATOM 3063 N N . GLY A 1 398 ? 14.406 -8.068 -10.597 1.00 95.06 398 GLY A N 1
ATOM 3064 C CA . GLY A 1 398 ? 14.595 -6.672 -10.210 1.00 95.06 398 GLY A CA 1
ATOM 3065 C C . GLY A 1 398 ? 13.894 -6.271 -8.913 1.00 95.06 398 GLY A C 1
ATOM 3066 O O . GLY A 1 398 ? 13.879 -5.079 -8.613 1.00 95.06 398 GLY A O 1
ATOM 3067 N N . LEU A 1 399 ? 13.295 -7.205 -8.170 1.00 98.12 399 LEU A N 1
ATOM 3068 C CA . LEU A 1 399 ? 12.817 -6.985 -6.801 1.00 98.12 399 LEU A CA 1
ATOM 3069 C C . LEU A 1 399 ? 13.946 -7.233 -5.792 1.00 98.12 399 LEU A C 1
ATOM 3071 O O . LEU A 1 399 ? 14.795 -8.092 -6.024 1.00 98.12 399 LEU A O 1
ATOM 3075 N N . ASN A 1 400 ? 13.943 -6.501 -4.677 1.00 98.50 400 ASN A N 1
ATOM 3076 C CA . ASN A 1 400 ? 14.853 -6.732 -3.556 1.00 98.50 400 ASN A CA 1
ATOM 3077 C C . ASN A 1 400 ? 14.180 -7.641 -2.525 1.00 98.50 400 ASN A C 1
ATOM 3079 O O . ASN A 1 400 ? 13.375 -7.174 -1.723 1.00 98.50 400 ASN A O 1
ATOM 3083 N N . LEU A 1 401 ? 14.505 -8.934 -2.540 1.00 98.62 401 LEU A N 1
ATOM 3084 C CA . LEU A 1 401 ? 13.963 -9.950 -1.634 1.00 98.62 401 LEU A CA 1
ATOM 3085 C C . LEU A 1 401 ? 14.560 -9.832 -0.221 1.00 98.62 401 LEU A C 1
ATOM 3087 O O . LEU A 1 401 ? 15.170 -10.762 0.306 1.00 98.62 401 LEU A O 1
ATOM 3091 N N . ARG A 1 402 ? 14.392 -8.662 0.395 1.00 98.75 402 ARG A N 1
ATOM 3092 C CA . ARG A 1 402 ? 14.864 -8.333 1.738 1.00 98.75 402 ARG A CA 1
ATOM 3093 C C . ARG A 1 402 ? 13.695 -8.228 2.710 1.00 98.75 402 ARG A C 1
ATOM 3095 O O . ARG A 1 402 ? 12.670 -7.620 2.394 1.00 98.75 402 ARG A O 1
ATOM 3102 N N . ALA A 1 403 ? 13.887 -8.782 3.901 1.00 98.81 403 ALA A N 1
ATOM 3103 C CA . ALA A 1 403 ? 13.067 -8.513 5.071 1.00 98.81 403 ALA A CA 1
ATOM 3104 C C . ALA A 1 403 ? 13.907 -7.804 6.137 1.00 98.81 403 ALA A C 1
ATOM 3106 O O . ALA A 1 403 ? 14.952 -8.306 6.556 1.00 98.81 403 ALA A O 1
ATOM 3107 N N . ASP A 1 404 ? 13.447 -6.643 6.579 1.00 98.75 404 ASP A N 1
ATOM 3108 C CA . ASP A 1 404 ? 14.059 -5.890 7.663 1.00 98.75 404 ASP A CA 1
ATOM 3109 C C . ASP A 1 404 ? 13.419 -6.314 8.986 1.00 98.75 404 ASP A C 1
ATOM 3111 O O . ASP A 1 404 ? 12.196 -6.332 9.129 1.00 98.75 404 ASP A O 1
ATOM 3115 N N . LEU A 1 405 ? 14.257 -6.715 9.942 1.00 98.38 405 LEU A N 1
ATOM 3116 C CA . LEU A 1 405 ? 13.825 -7.217 11.243 1.00 98.38 405 LEU A CA 1
ATOM 3117 C C . LEU A 1 405 ? 14.239 -6.221 12.326 1.00 98.38 405 LEU A C 1
ATOM 3119 O O . LEU A 1 405 ? 15.426 -5.940 12.484 1.00 98.38 405 LEU A O 1
ATOM 3123 N N . ASP A 1 406 ? 13.272 -5.738 13.099 1.00 97.00 406 ASP A N 1
ATOM 3124 C CA . ASP A 1 406 ? 13.500 -4.924 14.295 1.00 97.00 406 ASP A CA 1
ATOM 3125 C C . ASP A 1 406 ? 12.745 -5.536 15.474 1.00 97.00 406 ASP A C 1
ATOM 3127 O O . ASP A 1 406 ? 11.589 -5.922 15.341 1.00 97.00 406 ASP A O 1
ATOM 3131 N N . ALA A 1 407 ? 13.396 -5.732 16.620 1.00 95.75 407 ALA A N 1
ATOM 3132 C CA . ALA A 1 407 ? 12.853 -6.485 17.763 1.00 95.75 407 ALA A CA 1
ATOM 3133 C C . ALA A 1 407 ? 12.209 -7.859 17.418 1.00 95.75 407 ALA A C 1
ATOM 3135 O O . ALA A 1 407 ? 11.539 -8.464 18.254 1.00 95.75 407 ALA A O 1
ATOM 3136 N N . THR A 1 408 ? 12.439 -8.365 16.205 1.00 96.69 408 THR A N 1
ATOM 3137 C CA . THR A 1 408 ? 11.966 -9.636 15.658 1.00 96.69 408 THR A CA 1
ATOM 3138 C C . THR A 1 408 ? 13.184 -10.535 15.540 1.00 96.69 408 THR A C 1
ATOM 3140 O O . THR A 1 408 ? 14.155 -10.184 14.870 1.00 96.69 408 THR A O 1
ATOM 3143 N N . GLN A 1 409 ? 13.171 -11.679 16.219 1.00 96.19 409 GLN A N 1
ATOM 3144 C CA . GLN A 1 409 ? 14.283 -12.624 16.129 1.00 96.19 409 GLN A CA 1
ATOM 3145 C C . GLN A 1 409 ? 14.195 -13.405 14.814 1.00 96.19 409 GLN A C 1
ATOM 3147 O O . GLN A 1 409 ? 13.108 -13.765 14.372 1.00 96.19 409 GLN A O 1
ATOM 3152 N N . ALA A 1 410 ? 15.339 -13.685 14.187 1.00 97.38 410 ALA A N 1
ATOM 3153 C CA . ALA A 1 410 ? 15.375 -14.385 12.901 1.00 97.38 410 ALA A CA 1
ATOM 3154 C C . ALA A 1 410 ? 14.762 -15.798 12.965 1.00 97.38 410 ALA A C 1
ATOM 3156 O O . ALA A 1 410 ? 14.193 -16.256 11.981 1.00 97.38 410 ALA A O 1
ATOM 3157 N N . ASP A 1 411 ? 14.834 -16.476 14.116 1.00 97.06 411 ASP A N 1
ATOM 3158 C CA . ASP A 1 411 ? 14.222 -17.796 14.331 1.00 97.06 411 ASP A CA 1
ATOM 3159 C C . ASP A 1 411 ? 12.687 -17.755 14.437 1.00 97.06 411 ASP A C 1
ATOM 3161 O O . ASP A 1 411 ? 12.036 -18.795 14.368 1.00 97.06 411 ASP A O 1
ATOM 3165 N N . GLN A 1 412 ? 12.106 -16.559 14.556 1.00 97.50 412 GLN A N 1
ATOM 3166 C CA . GLN A 1 412 ? 10.665 -16.327 14.507 1.00 97.50 412 GLN A CA 1
ATOM 3167 C C . GLN A 1 412 ? 10.142 -16.125 13.084 1.00 97.50 412 GLN A C 1
ATOM 3169 O O . GLN A 1 412 ? 8.939 -15.947 12.905 1.00 97.50 412 GLN A O 1
ATOM 3174 N N . VAL A 1 413 ? 11.020 -16.120 12.078 1.00 98.56 413 VAL A N 1
ATOM 3175 C CA . VAL A 1 413 ? 10.655 -15.942 10.673 1.00 98.56 413 VAL A CA 1
ATOM 3176 C C . VAL A 1 413 ? 11.099 -17.173 9.895 1.00 98.56 413 VAL A C 1
ATOM 3178 O O . VAL A 1 413 ? 12.282 -17.393 9.650 1.00 98.56 413 VAL A O 1
ATOM 3181 N N . THR A 1 414 ? 10.130 -17.987 9.494 1.00 98.75 414 THR A N 1
ATOM 3182 C CA . THR A 1 414 ? 10.355 -19.162 8.652 1.00 98.75 414 THR A CA 1
ATOM 3183 C C . THR A 1 414 ? 10.161 -18.782 7.189 1.00 98.75 414 THR A C 1
ATOM 3185 O O . THR A 1 414 ? 9.118 -18.243 6.820 1.00 98.75 414 THR A O 1
ATOM 3188 N N . VAL A 1 415 ? 11.164 -19.075 6.362 1.00 98.75 415 VAL A N 1
ATOM 3189 C CA . VAL A 1 415 ? 11.134 -18.860 4.910 1.00 98.75 415 VAL A CA 1
ATOM 3190 C C . VAL A 1 415 ? 11.264 -20.217 4.220 1.00 98.75 415 VAL A C 1
ATOM 3192 O O . VAL A 1 415 ? 12.242 -20.931 4.441 1.00 98.75 415 VAL A O 1
ATOM 3195 N N . GLU A 1 416 ? 10.278 -20.589 3.407 1.00 98.44 416 GLU A N 1
ATOM 3196 C CA . GLU A 1 416 ? 10.216 -21.879 2.705 1.00 98.44 416 GLU A CA 1
ATOM 3197 C C . GLU A 1 416 ? 9.961 -21.644 1.210 1.00 98.44 416 GLU A C 1
ATOM 3199 O O . GLU A 1 416 ? 9.001 -20.986 0.842 1.00 98.44 416 GLU A O 1
ATOM 3204 N N . GLY A 1 417 ? 10.804 -22.166 0.319 1.00 96.31 417 GLY A N 1
ATOM 3205 C CA . GLY A 1 417 ? 10.595 -22.006 -1.131 1.00 96.31 417 GLY A CA 1
ATOM 3206 C C . GLY A 1 417 ? 10.863 -20.598 -1.690 1.00 96.31 417 GLY A C 1
ATOM 3207 O O . GLY A 1 417 ? 10.854 -20.445 -2.905 1.00 96.31 417 GLY A O 1
ATOM 3208 N N . ASP A 1 418 ? 11.178 -19.621 -0.836 1.00 97.62 418 ASP A N 1
ATOM 3209 C CA . ASP A 1 418 ? 11.554 -18.249 -1.197 1.00 97.62 418 ASP A CA 1
ATOM 3210 C C . ASP A 1 418 ? 13.028 -17.962 -0.820 1.00 97.62 418 ASP A C 1
ATOM 3212 O O . ASP A 1 418 ? 13.576 -18.583 0.092 1.00 97.62 418 ASP A O 1
ATOM 3216 N N . ASP A 1 419 ? 13.679 -16.990 -1.472 1.00 96.31 419 ASP A N 1
ATOM 3217 C CA . ASP A 1 419 ? 15.067 -16.565 -1.170 1.00 96.31 419 ASP A CA 1
ATOM 3218 C C . ASP A 1 419 ? 15.110 -15.231 -0.396 1.00 96.31 419 ASP A C 1
ATOM 3220 O O . ASP A 1 419 ? 15.924 -14.350 -0.663 1.00 96.31 419 ASP A O 1
ATOM 3224 N N . ILE A 1 420 ? 14.205 -15.032 0.567 1.00 98.38 420 ILE A N 1
ATOM 3225 C CA . ILE A 1 420 ? 14.204 -13.816 1.397 1.00 98.38 420 ILE A CA 1
ATOM 3226 C C . ILE A 1 420 ? 15.469 -13.752 2.271 1.00 98.38 420 ILE A C 1
ATOM 3228 O O . ILE A 1 420 ? 15.811 -14.711 2.965 1.00 98.38 420 ILE A O 1
ATOM 3232 N N . ARG A 1 421 ? 16.145 -12.595 2.291 1.00 98.31 421 ARG A N 1
ATOM 3233 C CA . ARG A 1 421 ? 17.308 -12.318 3.155 1.00 98.31 421 ARG A CA 1
ATOM 3234 C C . ARG A 1 421 ? 16.973 -11.317 4.253 1.00 98.31 421 ARG A C 1
ATOM 3236 O O . ARG A 1 421 ? 16.256 -10.347 4.028 1.00 98.31 421 ARG A O 1
ATOM 3243 N N . PHE A 1 422 ? 17.515 -11.540 5.448 1.00 98.44 422 PHE A N 1
ATOM 3244 C CA . PHE A 1 422 ? 17.253 -10.690 6.611 1.00 98.44 422 PHE A CA 1
ATOM 3245 C C . PHE A 1 422 ? 18.292 -9.573 6.733 1.00 98.44 422 PHE A C 1
ATOM 3247 O O . PHE A 1 422 ? 19.487 -9.850 6.844 1.00 98.44 422 PHE A O 1
ATOM 3254 N N . GLY A 1 423 ? 17.835 -8.316 6.705 1.00 95.94 423 GLY A N 1
ATOM 3255 C CA . GLY A 1 423 ? 18.662 -7.113 6.877 1.00 95.94 423 GLY A CA 1
ATOM 3256 C C . GLY A 1 423 ? 19.749 -6.906 5.813 1.00 95.94 423 GLY A C 1
ATOM 3257 O O . GLY A 1 423 ? 20.681 -6.133 6.030 1.00 95.94 423 GLY A O 1
ATOM 3258 N N . GLN A 1 424 ? 19.674 -7.621 4.689 1.00 96.56 424 GLN A N 1
ATOM 3259 C CA . GLN A 1 424 ? 20.643 -7.568 3.595 1.00 96.56 424 GLN A CA 1
ATOM 3260 C C . GLN A 1 424 ? 19.913 -7.579 2.261 1.00 96.56 424 GLN A C 1
ATOM 3262 O O . GLN A 1 424 ? 18.943 -8.316 2.093 1.00 96.56 424 GLN A O 1
ATOM 3267 N N . ASP A 1 425 ? 20.397 -6.779 1.315 1.00 98.06 425 ASP A N 1
ATOM 3268 C CA . ASP A 1 425 ? 19.832 -6.743 -0.029 1.00 98.06 425 ASP A CA 1
ATOM 3269 C C . ASP A 1 425 ? 19.961 -8.101 -0.722 1.00 98.06 425 ASP A C 1
ATOM 3271 O O . ASP A 1 425 ? 21.033 -8.709 -0.742 1.00 98.06 425 ASP A O 1
ATOM 3275 N N . ASN A 1 426 ? 18.866 -8.537 -1.339 1.00 97.88 426 ASN A N 1
ATOM 3276 C CA . ASN A 1 426 ? 18.827 -9.655 -2.271 1.00 97.88 426 ASN A CA 1
ATOM 3277 C C . ASN A 1 426 ? 18.088 -9.244 -3.544 1.00 97.88 426 ASN A C 1
ATOM 3279 O O . ASN A 1 426 ? 16.936 -9.605 -3.785 1.00 97.88 426 ASN A O 1
ATOM 3283 N N . VAL A 1 427 ? 18.748 -8.409 -4.340 1.00 97.38 427 VAL A N 1
ATOM 3284 C CA . VAL A 1 427 ? 18.184 -7.884 -5.581 1.00 97.38 427 VAL A CA 1
ATOM 3285 C C . VAL A 1 427 ? 18.258 -8.945 -6.675 1.00 97.38 427 VAL A C 1
ATOM 3287 O O . VAL A 1 427 ? 19.344 -9.288 -7.143 1.00 97.38 427 VAL A O 1
ATOM 3290 N N . LEU A 1 428 ? 17.099 -9.424 -7.132 1.00 95.62 428 LEU A N 1
ATOM 3291 C CA . LEU A 1 428 ? 17.027 -10.372 -8.240 1.00 95.62 428 LEU A CA 1
ATOM 3292 C C . LEU A 1 428 ? 17.551 -9.726 -9.536 1.00 95.62 428 LEU A C 1
ATOM 3294 O O . LEU A 1 428 ? 17.131 -8.615 -9.881 1.00 95.62 428 LEU A O 1
ATOM 3298 N N . PRO A 1 429 ? 18.419 -10.401 -10.309 1.00 92.44 429 PRO A N 1
ATOM 3299 C CA . PRO A 1 429 ? 18.972 -9.840 -11.536 1.00 92.44 429 PRO A CA 1
ATOM 3300 C C . PRO A 1 429 ? 17.878 -9.645 -12.588 1.00 92.44 429 PRO A C 1
ATOM 3302 O O . PRO A 1 429 ? 17.228 -10.601 -12.998 1.00 92.44 429 PRO A O 1
ATOM 3305 N N . VAL A 1 430 ? 17.702 -8.414 -13.082 1.00 89.06 430 VAL A N 1
ATOM 3306 C CA . VAL A 1 430 ? 16.708 -8.096 -14.129 1.00 89.06 430 VAL A CA 1
ATOM 3307 C C . VAL A 1 430 ? 16.917 -8.955 -15.378 1.00 89.06 430 VAL A C 1
ATOM 3309 O O . VAL A 1 430 ? 15.969 -9.542 -15.900 1.00 89.06 430 VAL A O 1
ATOM 3312 N N . VAL A 1 431 ? 18.167 -9.056 -15.834 1.00 89.75 431 VAL A N 1
ATOM 3313 C CA . VAL A 1 431 ? 18.549 -9.836 -17.011 1.00 89.75 431 VAL A CA 1
ATOM 3314 C C . VAL A 1 431 ? 19.324 -11.067 -16.568 1.00 89.75 431 VAL A C 1
ATOM 3316 O O . VAL A 1 431 ? 20.474 -10.969 -16.149 1.00 89.75 431 VAL A O 1
ATOM 3319 N N . GLN A 1 432 ? 18.700 -12.233 -16.702 1.00 88.75 432 GLN A N 1
ATOM 3320 C CA . GLN A 1 432 ? 19.330 -13.526 -16.466 1.00 88.75 432 GLN A CA 1
ATOM 3321 C C . GLN A 1 432 ? 19.033 -14.440 -17.653 1.00 88.75 432 GLN A C 1
ATOM 3323 O O . GLN A 1 432 ? 17.875 -14.623 -18.024 1.00 88.75 432 GLN A O 1
ATOM 3328 N N . GLU A 1 433 ? 20.087 -14.977 -18.272 1.00 91.31 433 GLU A N 1
ATOM 3329 C CA . GLU A 1 433 ? 19.995 -15.921 -19.398 1.00 91.31 433 GLU A CA 1
ATOM 3330 C C . GLU A 1 433 ? 19.006 -15.491 -20.510 1.00 91.31 433 GLU A C 1
ATOM 3332 O O . GLU A 1 433 ? 18.072 -16.233 -20.848 1.00 91.31 433 GLU A O 1
ATOM 3337 N N . PRO A 1 434 ? 19.165 -14.283 -21.089 1.00 94.06 434 PRO A N 1
ATOM 3338 C CA . PRO A 1 434 ? 18.235 -13.785 -22.091 1.00 94.06 434 PRO A CA 1
ATOM 3339 C C . PRO A 1 434 ? 18.230 -14.685 -23.328 1.00 94.06 434 PRO A C 1
ATOM 3341 O O . PRO A 1 434 ? 19.270 -15.130 -23.812 1.00 94.06 434 PRO A O 1
ATOM 3344 N N . ARG A 1 435 ? 17.037 -14.924 -23.879 1.00 95.69 435 ARG A N 1
ATOM 3345 C CA . ARG A 1 435 ? 16.865 -15.599 -25.170 1.00 95.69 435 ARG A CA 1
ATOM 3346 C C . ARG A 1 435 ? 16.337 -14.629 -26.199 1.00 95.69 435 ARG A C 1
ATOM 3348 O O . ARG A 1 435 ? 15.381 -13.911 -25.936 1.00 95.69 435 ARG A O 1
ATOM 3355 N N . PHE A 1 436 ? 16.886 -14.689 -27.399 1.00 96.56 436 PHE A N 1
ATOM 3356 C CA . PHE A 1 436 ? 16.523 -13.777 -28.472 1.00 96.56 436 PHE A CA 1
ATOM 3357 C C . PHE A 1 436 ? 15.630 -14.460 -29.506 1.00 96.56 436 PHE A C 1
ATOM 3359 O O . PHE A 1 436 ? 15.746 -15.663 -29.763 1.00 96.56 436 PHE A O 1
ATOM 3366 N N . ARG A 1 437 ? 14.712 -13.696 -30.094 1.00 96.06 437 ARG A N 1
ATOM 3367 C CA . ARG A 1 437 ? 13.802 -14.154 -31.145 1.00 96.06 437 ARG A CA 1
ATOM 3368 C C . ARG A 1 437 ? 13.795 -13.151 -32.281 1.00 96.06 437 ARG A C 1
ATOM 3370 O O . ARG A 1 437 ? 13.494 -11.989 -32.046 1.00 96.06 437 ARG A O 1
ATOM 3377 N N . SER A 1 438 ? 14.082 -13.633 -33.485 1.00 97.38 438 SER A N 1
ATOM 3378 C CA . SER A 1 438 ? 13.910 -12.887 -34.732 1.00 97.38 438 SER A CA 1
ATOM 3379 C C . SER A 1 438 ? 12.505 -13.121 -35.285 1.00 97.38 438 SER A C 1
ATOM 3381 O O . SER A 1 438 ? 12.041 -14.267 -35.300 1.00 97.38 438 SER A O 1
ATOM 3383 N N . SER A 1 439 ? 11.840 -12.059 -35.739 1.00 97.88 439 SER A N 1
ATOM 3384 C CA . SER A 1 439 ? 10.567 -12.142 -36.463 1.00 97.88 439 SER A CA 1
ATOM 3385 C C . SER A 1 439 ? 10.728 -12.779 -37.846 1.00 97.88 439 SER A C 1
ATOM 3387 O O . SER A 1 439 ? 9.809 -13.448 -38.307 1.00 97.88 439 SER A O 1
ATOM 3389 N N . GLU A 1 440 ? 11.911 -12.654 -38.460 1.00 97.69 440 GLU A N 1
ATOM 3390 C CA . GLU A 1 440 ? 12.229 -13.171 -39.795 1.00 97.69 440 GLU A CA 1
ATOM 3391 C C . GLU A 1 440 ? 13.517 -14.021 -39.784 1.00 97.69 440 GLU A C 1
ATOM 3393 O O . GLU A 1 440 ? 14.583 -13.579 -40.228 1.00 97.69 440 GLU A O 1
ATOM 3398 N N . PRO A 1 441 ? 13.460 -15.291 -39.325 1.00 97.19 441 PRO A N 1
ATOM 3399 C CA . PRO A 1 441 ? 14.635 -16.165 -39.227 1.00 97.19 441 PRO A CA 1
ATOM 3400 C C . PRO A 1 441 ? 15.336 -16.481 -40.556 1.00 97.19 441 PRO A C 1
ATOM 3402 O O . PRO A 1 441 ? 16.440 -17.024 -40.548 1.00 97.19 441 PRO A O 1
ATOM 3405 N N . ARG A 1 442 ? 14.689 -16.196 -41.695 1.00 97.12 442 ARG A N 1
ATOM 3406 C CA . ARG A 1 442 ? 15.274 -16.328 -43.041 1.00 97.12 442 ARG A CA 1
ATOM 3407 C C . ARG A 1 442 ? 16.136 -15.126 -43.435 1.00 97.12 442 ARG A C 1
ATOM 3409 O O . ARG A 1 442 ? 16.981 -15.279 -44.307 1.00 97.12 442 ARG A O 1
ATOM 3416 N N . VAL A 1 443 ? 15.916 -13.972 -42.807 1.00 97.38 443 VAL A N 1
ATOM 3417 C CA . VAL A 1 443 ? 16.706 -12.742 -42.969 1.00 97.38 443 VAL A CA 1
ATOM 3418 C C . VAL A 1 443 ? 17.817 -12.723 -41.923 1.00 97.38 443 VAL A C 1
ATOM 3420 O O . VAL A 1 443 ? 18.992 -12.617 -42.268 1.00 97.38 443 VAL A O 1
ATOM 3423 N N . LEU A 1 444 ? 17.454 -12.925 -40.653 1.00 97.75 444 LEU A N 1
ATOM 3424 C CA . LEU A 1 444 ? 18.374 -12.928 -39.519 1.00 97.75 444 LEU A CA 1
ATOM 3425 C C . LEU A 1 444 ? 18.092 -14.129 -38.613 1.00 97.75 444 LEU A C 1
ATOM 3427 O O . LEU A 1 444 ? 17.075 -14.174 -37.915 1.00 97.75 444 LEU A O 1
ATOM 3431 N N . LYS A 1 445 ? 19.000 -15.105 -38.596 1.00 97.75 445 LYS A N 1
ATOM 3432 C CA . LYS A 1 445 ? 18.891 -16.295 -37.746 1.00 97.75 445 LYS A CA 1
ATOM 3433 C C . LYS A 1 445 ? 19.629 -16.066 -36.436 1.00 97.75 445 LYS A C 1
ATOM 3435 O O . LYS A 1 445 ? 20.814 -15.769 -36.456 1.00 97.75 445 LYS A O 1
ATOM 3440 N N . VAL A 1 446 ? 18.959 -16.280 -35.308 1.00 97.31 446 VAL A N 1
ATOM 3441 C CA . VAL A 1 446 ? 19.549 -16.064 -33.981 1.00 97.31 446 VAL A CA 1
ATOM 3442 C C . VAL A 1 446 ? 19.780 -17.392 -33.266 1.00 97.31 446 VAL A C 1
ATOM 3444 O O . VAL A 1 446 ? 18.877 -18.228 -33.179 1.00 97.31 446 VAL A O 1
ATOM 3447 N N . ALA A 1 447 ? 21.001 -17.599 -32.781 1.00 94.62 447 ALA A N 1
ATOM 3448 C CA . ALA A 1 447 ? 21.393 -18.746 -31.977 1.00 94.62 447 ALA A CA 1
ATOM 3449 C C . ALA A 1 447 ? 21.075 -18.523 -30.481 1.00 94.62 447 ALA A C 1
ATOM 3451 O O . ALA A 1 447 ? 20.937 -17.380 -30.042 1.00 94.62 447 ALA A O 1
ATOM 3452 N N . PRO A 1 448 ? 20.946 -19.597 -29.671 1.00 89.25 448 PRO A N 1
ATOM 3453 C CA . PRO A 1 448 ? 20.593 -19.483 -28.252 1.00 89.25 448 PRO A CA 1
ATOM 3454 C C . PRO A 1 448 ? 21.570 -18.664 -27.412 1.00 89.25 448 PRO A C 1
ATOM 3456 O O . PRO A 1 448 ? 21.172 -18.126 -26.386 1.00 89.25 448 PRO A O 1
ATOM 3459 N N . ASP A 1 449 ? 22.830 -18.588 -27.833 1.00 89.06 449 ASP A N 1
ATOM 3460 C CA . ASP A 1 449 ? 23.861 -17.814 -27.158 1.00 89.06 449 ASP A CA 1
ATOM 3461 C C . ASP A 1 449 ? 23.751 -16.310 -27.443 1.00 89.06 449 ASP A C 1
ATOM 3463 O O . ASP A 1 449 ? 24.454 -15.554 -26.795 1.00 89.06 449 ASP A O 1
ATOM 3467 N N . GLY A 1 450 ? 22.892 -15.867 -28.369 1.00 93.00 450 GLY A N 1
ATOM 3468 C CA . GLY A 1 450 ? 22.768 -14.466 -28.784 1.00 93.00 450 GLY A CA 1
ATOM 3469 C C . GLY A 1 450 ? 23.557 -14.115 -30.045 1.00 93.00 450 GLY A C 1
ATOM 3470 O O . GLY A 1 450 ? 23.536 -12.967 -30.475 1.00 93.00 450 GLY A O 1
ATOM 3471 N N . THR A 1 451 ? 24.227 -15.075 -30.685 1.00 96.62 451 THR A N 1
ATOM 3472 C CA . THR A 1 451 ? 24.864 -14.840 -31.987 1.00 96.62 451 THR A CA 1
ATOM 3473 C C . THR A 1 451 ? 23.801 -14.785 -33.087 1.00 96.62 451 THR A C 1
ATOM 3475 O O . THR A 1 451 ? 23.053 -15.745 -33.282 1.00 96.62 451 THR A O 1
ATOM 3478 N N . ALA A 1 452 ? 23.728 -13.679 -33.827 1.00 97.25 452 ALA A N 1
ATOM 3479 C CA . ALA A 1 452 ? 22.812 -13.499 -34.947 1.00 97.25 452 ALA A CA 1
ATOM 3480 C C . ALA A 1 452 ? 23.565 -13.553 -36.283 1.00 97.25 452 ALA A C 1
ATOM 3482 O O . ALA A 1 452 ? 24.552 -12.853 -36.478 1.00 97.25 452 ALA A O 1
ATOM 3483 N N . THR A 1 453 ? 23.104 -14.390 -37.211 1.00 97.94 453 THR A N 1
ATOM 3484 C CA . THR A 1 453 ? 23.677 -14.566 -38.550 1.00 97.94 453 THR A CA 1
ATOM 3485 C C . THR A 1 453 ? 22.765 -13.941 -39.598 1.00 97.94 453 THR A C 1
ATOM 3487 O O . THR A 1 453 ? 21.596 -14.322 -39.718 1.00 97.94 453 THR A O 1
ATOM 3490 N N . ALA A 1 454 ? 23.313 -13.016 -40.380 1.00 97.06 454 ALA A N 1
ATOM 3491 C CA . ALA A 1 454 ? 22.660 -12.396 -41.523 1.00 97.06 454 ALA A CA 1
ATOM 3492 C C . ALA A 1 454 ? 22.613 -13.372 -42.708 1.00 97.06 454 ALA A C 1
ATOM 3494 O O . ALA A 1 454 ? 23.652 -13.765 -43.235 1.00 97.06 454 ALA A O 1
ATOM 3495 N N . LEU A 1 455 ? 21.419 -13.781 -43.137 1.00 97.25 455 LEU A N 1
ATOM 3496 C CA . LEU A 1 455 ? 21.234 -14.799 -44.181 1.00 97.25 455 LEU A CA 1
ATOM 3497 C C . LEU A 1 455 ? 20.772 -14.220 -45.522 1.00 97.25 455 LEU A C 1
ATOM 3499 O O . LEU A 1 455 ? 21.144 -14.745 -46.570 1.00 97.25 455 LEU A O 1
ATOM 3503 N N . ALA A 1 456 ? 19.975 -13.155 -45.500 1.00 96.81 456 ALA A N 1
ATOM 3504 C CA . ALA A 1 456 ? 19.465 -12.491 -46.695 1.00 96.81 456 ALA A CA 1
ATOM 3505 C C . ALA A 1 456 ? 19.206 -11.012 -46.405 1.00 96.81 456 ALA A C 1
ATOM 3507 O O . ALA A 1 456 ? 18.921 -10.659 -45.264 1.00 96.81 456 ALA A O 1
ATOM 3508 N N . ALA A 1 457 ? 19.287 -10.163 -47.431 1.00 94.94 457 ALA A N 1
ATOM 3509 C CA . ALA A 1 457 ? 18.961 -8.749 -47.289 1.00 94.94 457 ALA A CA 1
ATOM 3510 C C . ALA A 1 457 ? 17.484 -8.563 -46.905 1.00 94.94 457 ALA A C 1
ATOM 3512 O O . ALA A 1 457 ? 16.612 -9.269 -47.419 1.00 94.94 457 ALA A O 1
ATOM 3513 N N . GLY A 1 458 ? 17.209 -7.615 -46.013 1.00 93.75 458 GLY A N 1
ATOM 3514 C CA . GLY A 1 458 ? 15.866 -7.357 -45.500 1.00 93.75 458 GLY A CA 1
ATOM 3515 C C . GLY A 1 458 ? 15.875 -6.839 -44.067 1.00 93.75 458 GLY A C 1
ATOM 3516 O O . GLY A 1 458 ? 16.929 -6.588 -43.490 1.00 93.75 458 GLY A O 1
ATOM 3517 N N . SER A 1 459 ? 14.686 -6.697 -43.485 1.00 93.75 459 SER A N 1
ATOM 3518 C CA . SER A 1 459 ? 14.514 -6.258 -42.100 1.00 93.75 459 SER A CA 1
ATOM 3519 C C . SER A 1 459 ? 13.963 -7.389 -41.228 1.00 93.75 459 SER A C 1
ATOM 3521 O O . SER A 1 459 ? 13.172 -8.208 -41.700 1.00 93.75 459 SER A O 1
ATOM 3523 N N . ALA A 1 460 ? 14.400 -7.447 -39.971 1.00 96.12 460 ALA A N 1
ATOM 3524 C CA . ALA A 1 460 ? 13.900 -8.371 -38.960 1.00 96.12 460 ALA A CA 1
ATOM 3525 C C . ALA A 1 460 ? 13.806 -7.663 -37.604 1.00 96.12 460 ALA A C 1
ATOM 3527 O O . ALA A 1 460 ? 14.719 -6.941 -37.221 1.00 96.12 460 ALA A O 1
ATOM 3528 N N . GLU A 1 461 ? 12.743 -7.919 -36.847 1.00 96.62 461 GLU A N 1
ATOM 3529 C CA . GLU A 1 461 ? 12.615 -7.457 -35.466 1.00 96.62 461 GLU A CA 1
ATOM 3530 C C . GLU A 1 461 ? 13.184 -8.508 -34.520 1.00 96.62 461 GLU A C 1
ATOM 3532 O O . GLU A 1 461 ? 12.825 -9.689 -34.590 1.00 96.62 461 GLU A O 1
ATOM 3537 N N . VAL A 1 462 ? 14.047 -8.082 -33.607 1.00 96.31 462 VAL A N 1
ATOM 3538 C CA . VAL A 1 462 ? 14.619 -8.929 -32.565 1.00 96.31 462 VAL A CA 1
ATOM 3539 C C . VAL A 1 462 ? 14.023 -8.551 -31.219 1.00 96.31 462 VAL A C 1
ATOM 3541 O O . VAL A 1 462 ? 14.033 -7.394 -30.825 1.00 96.31 462 VAL A O 1
ATOM 3544 N N . THR A 1 463 ? 13.540 -9.541 -30.472 1.00 95.88 463 THR A N 1
ATOM 3545 C CA . THR A 1 463 ? 13.114 -9.369 -29.074 1.00 95.88 463 THR A CA 1
ATOM 3546 C C . THR A 1 463 ? 13.946 -10.249 -28.157 1.00 95.88 463 THR A C 1
ATOM 3548 O O . THR A 1 463 ? 14.241 -11.400 -28.490 1.00 95.88 463 THR A O 1
ATOM 3551 N N . ALA A 1 464 ? 14.306 -9.726 -26.989 1.00 94.50 464 ALA A N 1
ATOM 3552 C CA . ALA A 1 464 ? 14.836 -10.509 -25.886 1.00 94.50 464 ALA A CA 1
ATOM 3553 C C . ALA A 1 464 ? 13.694 -10.982 -24.980 1.00 94.50 464 ALA A C 1
ATOM 3555 O O . ALA A 1 464 ? 12.716 -10.274 -24.743 1.00 94.50 464 ALA A O 1
ATOM 3556 N N . VAL A 1 465 ? 13.830 -12.198 -24.466 1.00 94.88 465 VAL A N 1
ATOM 3557 C CA . VAL A 1 465 ? 12.909 -12.819 -23.523 1.00 94.88 465 VAL A CA 1
ATOM 3558 C C . VAL A 1 465 ? 13.711 -13.333 -22.339 1.00 94.88 465 VAL A C 1
ATOM 3560 O O . VAL A 1 465 ? 14.568 -14.203 -22.505 1.00 94.88 465 VAL A O 1
ATOM 3563 N N . VAL A 1 466 ? 13.390 -12.832 -21.152 1.00 94.38 466 VAL A N 1
ATOM 3564 C CA . VAL A 1 466 ? 13.923 -13.305 -19.869 1.00 94.38 466 VAL A CA 1
ATOM 3565 C C . VAL A 1 466 ? 12.803 -14.034 -19.127 1.00 94.38 466 VAL A C 1
ATOM 3567 O O . VAL A 1 466 ? 11.639 -13.632 -19.195 1.00 94.38 466 VAL A O 1
ATOM 3570 N N . ARG A 1 467 ? 13.127 -15.153 -18.474 1.00 93.94 467 ARG A N 1
ATOM 3571 C CA . ARG A 1 467 ? 12.173 -15.888 -17.631 1.00 93.94 467 ARG A CA 1
ATOM 3572 C C . ARG A 1 467 ? 12.244 -15.355 -16.204 1.00 93.94 467 ARG A C 1
ATOM 3574 O O . ARG A 1 467 ? 13.337 -15.117 -15.709 1.00 93.94 467 ARG A O 1
ATOM 3581 N N . THR A 1 468 ? 11.084 -15.212 -15.581 1.00 93.50 468 THR A N 1
ATOM 3582 C CA . THR A 1 468 ? 10.911 -14.900 -14.158 1.00 93.50 468 THR A CA 1
ATOM 3583 C C . THR A 1 468 ? 10.006 -15.963 -13.543 1.00 93.50 468 THR A C 1
ATOM 3585 O O . THR A 1 468 ? 9.387 -16.747 -14.274 1.00 93.50 468 THR A O 1
ATOM 3588 N N . GLU A 1 469 ? 9.900 -16.003 -12.218 1.00 95.12 469 GLU A N 1
ATOM 3589 C CA . GLU A 1 469 ? 8.967 -16.918 -11.548 1.00 95.12 469 GLU A CA 1
ATOM 3590 C C . GLU A 1 469 ? 7.515 -16.603 -11.928 1.00 95.12 469 GLU A C 1
ATOM 3592 O O . GLU A 1 469 ? 6.723 -17.516 -12.148 1.00 95.12 469 GLU A O 1
ATOM 3597 N N . THR A 1 470 ? 7.196 -15.320 -12.137 1.00 93.38 470 THR A N 1
ATOM 3598 C CA . THR A 1 470 ? 5.843 -14.859 -12.500 1.00 93.38 470 THR A CA 1
ATOM 3599 C C . THR A 1 470 ? 5.530 -14.935 -14.003 1.00 93.38 470 THR A C 1
ATOM 3601 O O . THR A 1 470 ? 4.435 -14.555 -14.442 1.00 93.38 470 THR A O 1
ATOM 3604 N N . GLY A 1 471 ? 6.484 -15.380 -14.832 1.00 93.06 471 GLY A N 1
ATOM 3605 C CA . GLY A 1 471 ? 6.298 -15.552 -16.272 1.00 93.06 471 GLY A CA 1
ATOM 3606 C C . GLY A 1 471 ? 7.486 -15.102 -17.123 1.00 93.06 471 GLY A C 1
ATOM 3607 O O . GLY A 1 471 ? 8.597 -15.615 -17.016 1.00 93.06 471 GLY A O 1
ATOM 3608 N N . LYS A 1 472 ? 7.226 -14.229 -18.102 1.00 93.31 472 LYS A N 1
ATOM 3609 C CA . LYS A 1 472 ? 8.246 -13.740 -19.043 1.00 93.31 472 LYS A CA 1
ATOM 3610 C C . LYS A 1 472 ? 8.295 -12.222 -19.029 1.00 93.31 472 LYS A C 1
ATOM 3612 O O . LYS A 1 472 ? 7.250 -11.572 -19.040 1.00 93.31 472 LYS A O 1
ATOM 3617 N N . LEU A 1 473 ? 9.508 -11.692 -19.088 1.00 92.50 473 LEU A N 1
ATOM 3618 C CA . LEU A 1 473 ? 9.784 -10.322 -19.496 1.00 92.50 473 LEU A CA 1
ATOM 3619 C C . LEU A 1 473 ? 10.145 -10.351 -20.977 1.00 92.50 473 LEU A C 1
ATOM 3621 O O . LEU A 1 473 ? 10.954 -11.179 -21.402 1.00 92.50 473 LEU A O 1
ATOM 3625 N N . VAL A 1 474 ? 9.518 -9.484 -21.765 1.00 92.94 474 VAL A N 1
ATOM 3626 C CA . VAL A 1 474 ? 9.764 -9.366 -23.205 1.00 92.94 474 VAL A CA 1
ATOM 3627 C C . VAL A 1 474 ? 10.239 -7.950 -23.472 1.00 92.94 474 VAL A C 1
ATOM 3629 O O . VAL A 1 474 ? 9.625 -6.998 -22.997 1.00 92.94 474 VAL A O 1
ATOM 3632 N N . SER A 1 475 ? 11.345 -7.814 -24.195 1.00 90.62 475 SER A N 1
ATOM 3633 C CA . SER A 1 475 ? 11.888 -6.503 -24.520 1.00 90.62 475 SER A CA 1
ATOM 3634 C C . SER A 1 475 ? 11.020 -5.772 -25.534 1.00 90.62 475 SER A C 1
ATOM 3636 O O . SER A 1 475 ? 10.291 -6.389 -26.317 1.00 90.62 475 SER A O 1
ATOM 3638 N N . ARG A 1 476 ? 11.205 -4.452 -25.614 1.00 86.50 476 ARG A N 1
ATOM 3639 C CA . ARG A 1 476 ? 10.871 -3.734 -26.850 1.00 86.50 476 ARG A CA 1
ATOM 3640 C C . ARG A 1 476 ? 11.644 -4.357 -28.026 1.00 86.50 476 ARG A C 1
ATOM 3642 O O . ARG A 1 476 ? 12.771 -4.826 -27.815 1.00 86.50 476 ARG A O 1
ATOM 3649 N N . PRO A 1 477 ? 11.045 -4.429 -29.223 1.00 90.06 477 PRO A N 1
ATOM 3650 C CA . PRO A 1 477 ? 11.720 -4.990 -30.381 1.00 90.06 477 PRO A CA 1
ATOM 3651 C C . PRO A 1 477 ? 12.826 -4.045 -30.880 1.00 90.06 477 PRO A C 1
ATOM 3653 O O . PRO A 1 477 ? 12.689 -2.824 -30.800 1.00 90.06 477 PRO A O 1
ATOM 3656 N N . LEU A 1 478 ? 13.929 -4.628 -31.347 1.00 89.94 478 LEU A N 1
ATOM 3657 C CA . LEU A 1 478 ? 15.017 -3.957 -32.053 1.00 89.94 478 LEU A CA 1
ATOM 3658 C C . LEU A 1 478 ? 14.942 -4.314 -33.533 1.00 89.94 478 LEU A C 1
ATOM 3660 O O . LEU A 1 478 ? 15.077 -5.486 -33.897 1.00 89.94 478 LEU A O 1
ATOM 3664 N N . THR A 1 479 ? 14.818 -3.296 -34.373 1.00 91.38 479 THR A N 1
ATOM 3665 C CA . THR A 1 479 ? 14.873 -3.454 -35.822 1.00 91.38 479 THR A CA 1
ATOM 3666 C C . THR A 1 479 ? 16.310 -3.709 -36.273 1.00 91.38 479 THR A C 1
ATOM 3668 O O . THR A 1 479 ? 17.203 -2.900 -36.035 1.00 91.38 479 THR A O 1
ATOM 3671 N N . MET A 1 480 ? 16.520 -4.818 -36.975 1.00 91.44 480 MET A N 1
ATOM 3672 C CA . MET A 1 480 ? 17.771 -5.185 -37.638 1.00 91.44 480 MET A CA 1
ATOM 3673 C C . MET A 1 480 ? 17.602 -5.030 -39.150 1.00 91.44 480 MET A C 1
ATOM 3675 O O . MET A 1 480 ? 16.616 -5.525 -39.703 1.00 91.44 480 MET A O 1
ATOM 3679 N N . THR A 1 481 ? 18.562 -4.402 -39.834 1.00 92.38 481 THR A N 1
ATOM 3680 C CA . THR A 1 481 ? 18.501 -4.179 -41.293 1.00 92.38 481 THR A CA 1
ATOM 3681 C C . THR A 1 481 ? 19.675 -4.852 -41.996 1.00 92.38 481 THR A C 1
ATOM 3683 O O . THR A 1 481 ? 20.741 -4.274 -42.189 1.00 92.38 481 THR A O 1
ATOM 3686 N N . VAL A 1 482 ? 19.482 -6.104 -42.406 1.00 93.44 482 VAL A N 1
ATOM 3687 C CA . VAL A 1 482 ? 20.521 -6.897 -43.066 1.00 93.44 482 VAL A CA 1
ATOM 3688 C C . VAL A 1 482 ? 20.786 -6.366 -44.472 1.00 93.44 482 VAL A C 1
ATOM 3690 O O . VAL A 1 482 ? 19.874 -6.290 -45.299 1.00 93.44 482 VAL A O 1
ATOM 3693 N N . GLY A 1 483 ? 22.050 -6.049 -44.762 1.00 86.81 483 GLY A N 1
ATOM 3694 C CA . GLY A 1 483 ? 22.456 -5.486 -46.053 1.00 86.81 483 GLY A CA 1
ATOM 3695 C C . GLY A 1 483 ? 21.876 -4.095 -46.335 1.00 86.81 483 GLY A C 1
ATOM 3696 O O . GLY A 1 483 ? 21.750 -3.729 -47.503 1.00 86.81 483 GLY A O 1
ATOM 3697 N N . GLY A 1 484 ? 21.488 -3.357 -45.287 1.00 80.50 484 GLY A N 1
ATOM 3698 C CA . GLY A 1 484 ? 21.083 -1.957 -45.389 1.00 80.50 484 GLY A CA 1
ATOM 3699 C C . GLY A 1 484 ? 22.233 -1.049 -45.830 1.00 80.50 484 GLY A C 1
ATOM 3700 O O . GLY A 1 484 ? 23.403 -1.417 -45.729 1.00 80.50 484 GLY A O 1
ATOM 3701 N N . ASP A 1 485 ? 21.892 0.140 -46.326 1.00 76.69 485 ASP A N 1
ATOM 3702 C CA . ASP A 1 485 ? 22.880 1.167 -46.659 1.00 76.69 485 ASP A CA 1
ATOM 3703 C C . ASP A 1 485 ? 23.620 1.607 -45.378 1.00 76.69 485 ASP A C 1
ATOM 3705 O O . ASP A 1 485 ? 22.960 2.122 -44.467 1.00 76.69 485 ASP A O 1
ATOM 3709 N N . PRO A 1 486 ? 24.957 1.439 -45.286 1.00 67.00 486 PRO A N 1
ATOM 3710 C CA . PRO A 1 486 ? 25.745 1.878 -44.134 1.00 67.00 486 PRO A CA 1
ATOM 3711 C C . PRO A 1 486 ? 25.625 3.378 -43.839 1.00 67.00 486 PRO A C 1
ATOM 3713 O O . PRO A 1 486 ? 25.840 3.788 -42.703 1.00 67.00 486 PRO A O 1
ATOM 3716 N N . ALA A 1 487 ? 25.281 4.190 -44.845 1.00 64.12 487 ALA A N 1
ATOM 3717 C CA . ALA A 1 487 ? 25.056 5.624 -44.691 1.00 64.12 487 ALA A CA 1
ATOM 3718 C C . ALA A 1 487 ? 23.641 5.967 -44.195 1.00 64.12 487 ALA A C 1
ATOM 3720 O O . ALA A 1 487 ? 23.361 7.125 -43.885 1.00 64.12 487 ALA A O 1
ATOM 3721 N N . SER A 1 488 ? 22.730 4.991 -44.117 1.00 65.38 488 SER A N 1
ATOM 3722 C CA . SER A 1 488 ? 21.394 5.245 -43.584 1.00 65.38 488 SER A CA 1
ATOM 3723 C C . SER A 1 488 ? 21.454 5.536 -42.078 1.00 65.38 488 SER A C 1
ATOM 3725 O O . SER A 1 488 ? 22.246 4.914 -41.365 1.00 65.38 488 SER A O 1
ATOM 3727 N N . PRO A 1 489 ? 20.579 6.407 -41.543 1.00 62.12 489 PRO A N 1
ATOM 3728 C CA . PRO A 1 489 ? 20.521 6.685 -40.105 1.00 62.12 489 PRO A CA 1
ATOM 3729 C C . PRO A 1 489 ? 20.313 5.439 -39.230 1.00 62.12 489 PRO A C 1
ATOM 3731 O O . PRO A 1 489 ? 20.726 5.423 -38.078 1.00 62.12 489 PRO A O 1
ATOM 3734 N N . ALA A 1 490 ? 19.704 4.380 -39.777 1.00 62.12 490 ALA A N 1
ATOM 3735 C CA . ALA A 1 490 ? 19.502 3.106 -39.087 1.00 62.12 490 ALA A CA 1
ATOM 3736 C C . ALA A 1 490 ? 20.780 2.245 -38.988 1.00 62.12 490 ALA A C 1
ATOM 3738 O O . ALA A 1 490 ? 20.817 1.312 -38.189 1.00 62.12 490 ALA A O 1
ATOM 3739 N N . CYS A 1 491 ? 21.801 2.545 -39.799 1.00 65.06 491 CYS A N 1
ATOM 3740 C CA . CYS A 1 491 ? 23.053 1.791 -39.907 1.00 65.06 491 CYS A CA 1
ATOM 3741 C C . CYS A 1 491 ? 24.306 2.615 -39.567 1.00 65.06 491 CYS A C 1
ATOM 3743 O O . CYS A 1 491 ? 25.383 2.043 -39.391 1.00 65.06 491 CYS A O 1
ATOM 3745 N N . SER A 1 492 ? 24.179 3.942 -39.467 1.00 61.50 492 SER A N 1
ATOM 3746 C CA . SER A 1 492 ? 25.263 4.832 -39.055 1.00 61.50 492 SER A CA 1
ATOM 3747 C C . SER A 1 492 ? 25.638 4.596 -37.588 1.00 61.50 492 SER A C 1
ATOM 3749 O O . SER A 1 492 ? 24.784 4.604 -36.704 1.00 61.50 492 SER A O 1
ATOM 3751 N N . ARG A 1 493 ? 26.941 4.447 -37.318 1.00 66.25 493 ARG A N 1
ATOM 3752 C CA . ARG A 1 493 ? 27.525 4.339 -35.963 1.00 66.25 493 ARG A CA 1
ATOM 3753 C C . ARG A 1 493 ? 27.688 5.692 -35.259 1.00 66.25 493 ARG A C 1
ATOM 3755 O O . ARG A 1 493 ? 28.373 5.774 -34.245 1.00 66.25 493 ARG A O 1
ATOM 3762 N N . THR A 1 494 ? 27.117 6.756 -35.810 1.00 73.56 494 THR A N 1
ATOM 3763 C CA . THR A 1 494 ? 27.225 8.111 -35.273 1.00 73.56 494 THR A CA 1
ATOM 3764 C C . THR A 1 494 ? 25.902 8.830 -35.488 1.00 73.56 494 THR A C 1
ATOM 3766 O O . THR A 1 494 ? 25.399 8.883 -36.613 1.00 73.56 494 THR A O 1
ATOM 3769 N N . THR A 1 495 ? 25.335 9.367 -34.410 1.00 86.69 495 THR A N 1
ATOM 3770 C CA . THR A 1 495 ? 24.106 10.167 -34.442 1.00 86.69 495 THR A CA 1
ATOM 3771 C C . THR A 1 495 ? 24.443 11.596 -34.051 1.00 86.69 495 THR A C 1
ATOM 3773 O O . THR A 1 495 ? 24.855 11.834 -32.919 1.00 86.69 495 THR A O 1
ATOM 3776 N N . PHE A 1 496 ? 24.283 12.552 -34.966 1.00 92.44 496 PHE A N 1
ATOM 3777 C CA . PHE A 1 496 ? 24.472 13.964 -34.640 1.00 92.44 496 PHE A CA 1
ATOM 3778 C C . PHE A 1 496 ? 23.306 14.475 -33.803 1.00 92.44 496 PHE A C 1
ATOM 3780 O O . PHE A 1 496 ? 22.147 14.174 -34.091 1.00 92.44 496 PHE A O 1
ATOM 3787 N N . VAL A 1 497 ? 23.598 15.290 -32.790 1.00 95.69 497 VAL A N 1
ATOM 3788 C CA . VAL A 1 497 ? 22.555 15.894 -31.947 1.00 95.69 497 VAL A CA 1
ATOM 3789 C C . VAL A 1 497 ? 21.641 16.790 -32.789 1.00 95.69 497 VAL A C 1
ATOM 3791 O O . VAL A 1 497 ? 20.430 16.804 -32.578 1.00 95.69 497 VAL A O 1
ATOM 3794 N N . SER A 1 498 ? 22.183 17.453 -33.815 1.00 94.94 498 SER A N 1
ATOM 3795 C CA . SER A 1 498 ? 21.422 18.269 -34.767 1.00 94.94 498 SER A CA 1
ATOM 3796 C C . SER A 1 498 ? 20.418 17.492 -35.623 1.00 94.94 498 SER A C 1
ATOM 3798 O O . SER A 1 498 ? 19.500 18.106 -36.163 1.00 94.94 498 SER A O 1
ATOM 3800 N N . ASP A 1 499 ? 20.500 16.159 -35.675 1.00 92.38 499 ASP A N 1
ATOM 3801 C CA . ASP A 1 499 ? 19.522 15.297 -36.354 1.00 92.38 499 ASP A CA 1
ATOM 3802 C C . ASP A 1 499 ? 18.453 14.736 -35.394 1.00 92.38 499 ASP A C 1
ATOM 3804 O O . ASP A 1 499 ? 17.497 14.086 -35.825 1.00 92.38 499 ASP A O 1
ATOM 3808 N N . MET A 1 500 ? 18.586 14.974 -34.084 1.00 91.12 500 MET A N 1
ATOM 3809 C CA . MET A 1 500 ? 17.680 14.436 -33.069 1.00 91.12 500 MET A CA 1
ATOM 3810 C C . MET A 1 500 ? 16.501 15.375 -32.786 1.00 91.12 500 MET A C 1
ATOM 3812 O O . MET A 1 500 ? 16.658 16.601 -32.797 1.00 91.12 500 MET A O 1
ATOM 3816 N N . PRO A 1 501 ? 15.311 14.836 -32.467 1.00 90.19 501 PRO A N 1
ATOM 3817 C CA . PRO A 1 501 ? 14.234 15.652 -31.927 1.00 90.19 501 PRO A CA 1
ATOM 3818 C C . PRO A 1 501 ? 14.651 16.205 -30.560 1.00 90.19 501 PRO A C 1
ATOM 3820 O O . PRO A 1 501 ? 15.045 15.443 -29.675 1.00 90.19 501 PRO A O 1
ATOM 3823 N N . PHE A 1 502 ? 14.555 17.522 -30.385 1.00 95.50 502 PHE A N 1
ATOM 3824 C CA . PHE A 1 502 ? 14.787 18.133 -29.079 1.00 95.50 502 PHE A CA 1
ATOM 3825 C C . PHE A 1 502 ? 13.557 17.946 -28.197 1.00 95.50 502 PHE A C 1
ATOM 3827 O O . PHE A 1 502 ? 12.424 18.142 -28.641 1.00 95.50 502 PHE A O 1
ATOM 3834 N N . THR A 1 503 ? 13.780 17.553 -26.947 1.00 89.81 503 THR A N 1
ATOM 3835 C CA . THR A 1 503 ? 12.729 17.463 -25.927 1.00 89.81 503 THR A CA 1
ATOM 3836 C C . THR A 1 503 ? 12.424 18.814 -25.307 1.00 89.81 503 THR A C 1
ATOM 3838 O O . THR A 1 503 ? 11.276 19.094 -24.966 1.00 89.81 503 THR A O 1
ATOM 3841 N N . ALA A 1 504 ? 13.446 19.655 -25.198 1.00 90.62 504 ALA A N 1
ATOM 3842 C CA . ALA A 1 504 ? 13.361 21.036 -24.766 1.00 90.62 504 ALA A CA 1
ATOM 3843 C C . ALA A 1 504 ? 14.513 21.825 -25.394 1.00 90.62 504 ALA A C 1
ATOM 3845 O O . ALA A 1 504 ? 15.605 21.292 -25.594 1.00 90.62 504 ALA A O 1
ATOM 3846 N N . GLU A 1 505 ? 14.277 23.101 -25.671 1.00 95.81 505 GLU A N 1
ATOM 3847 C CA . GLU A 1 505 ? 15.317 24.030 -26.095 1.00 95.81 505 GLU A CA 1
ATOM 3848 C C . GLU A 1 505 ? 15.036 25.434 -25.550 1.00 95.81 505 GLU A C 1
ATOM 3850 O O . GLU A 1 505 ? 13.884 25.835 -25.363 1.00 95.81 505 GLU A O 1
ATOM 3855 N N . SER A 1 506 ? 16.098 26.178 -25.272 1.00 96.50 506 SER A N 1
ATOM 3856 C CA . SER A 1 506 ? 16.053 27.590 -24.906 1.00 96.50 506 SER A CA 1
ATOM 3857 C C . SER A 1 506 ? 17.360 28.250 -25.303 1.00 96.50 506 SER A C 1
ATOM 3859 O O . SER A 1 506 ? 18.414 27.613 -25.237 1.00 96.50 506 SER A O 1
ATOM 3861 N N . ASN A 1 507 ? 17.295 29.526 -25.653 1.00 95.94 507 ASN A N 1
ATOM 3862 C CA . ASN A 1 507 ? 18.446 30.278 -26.113 1.00 95.94 507 ASN A CA 1
ATOM 3863 C C . ASN A 1 507 ? 18.357 31.724 -25.619 1.00 95.94 507 ASN A C 1
ATOM 3865 O O . ASN A 1 507 ? 17.253 32.257 -25.474 1.00 95.94 507 ASN A O 1
ATOM 3869 N N . GLY A 1 508 ? 19.500 32.349 -25.341 1.00 90.94 508 GLY A N 1
ATOM 3870 C CA . GLY A 1 508 ? 19.545 33.705 -24.792 1.00 90.94 508 GLY A CA 1
ATOM 3871 C C . GLY A 1 508 ? 19.190 34.775 -25.823 1.00 90.94 508 GLY A C 1
ATOM 3872 O O . GLY A 1 508 ? 18.632 35.815 -25.471 1.00 90.94 508 GLY A O 1
ATOM 3873 N N . TRP A 1 509 ? 19.481 34.496 -27.093 1.00 92.56 509 TRP A N 1
ATOM 3874 C CA . TRP A 1 509 ? 19.197 35.358 -28.231 1.00 92.56 509 TRP A CA 1
ATOM 3875 C C . TRP A 1 509 ? 18.969 34.505 -29.478 1.00 92.56 509 TRP A C 1
ATOM 3877 O O . TRP A 1 509 ? 19.721 33.567 -29.727 1.00 92.56 509 TRP A O 1
ATOM 3887 N N . GLY A 1 510 ? 17.917 34.790 -30.246 1.00 93.12 510 GLY A N 1
ATOM 3888 C CA . GLY A 1 510 ? 17.595 33.984 -31.426 1.00 93.12 510 GLY A CA 1
ATOM 3889 C C . GLY A 1 510 ? 17.169 32.541 -31.131 1.00 93.12 510 GLY A C 1
ATOM 3890 O O . GLY A 1 510 ? 17.140 32.121 -29.973 1.00 93.12 510 GLY A O 1
ATOM 3891 N N . PRO A 1 511 ? 16.822 31.754 -32.156 1.00 94.62 511 PRO A N 1
ATOM 3892 C CA . PRO A 1 511 ? 16.594 30.319 -32.011 1.00 94.62 511 PRO A CA 1
ATOM 3893 C C . PRO A 1 511 ? 17.910 29.524 -31.915 1.00 94.62 511 PRO A C 1
ATOM 3895 O O . PRO A 1 511 ? 18.989 30.020 -32.229 1.00 94.62 511 PRO A O 1
ATOM 3898 N N . VAL A 1 512 ? 17.813 28.268 -31.471 1.00 97.25 512 VAL A N 1
ATOM 3899 C CA . VAL A 1 512 ? 18.898 27.289 -31.630 1.00 97.25 512 VAL A CA 1
ATOM 3900 C C . VAL A 1 512 ? 18.946 26.871 -33.093 1.00 97.25 512 VAL A C 1
ATOM 3902 O O . VAL A 1 512 ? 17.931 26.455 -33.655 1.00 97.25 512 VAL A O 1
ATOM 3905 N N . GLU A 1 513 ? 20.126 26.943 -33.689 1.00 96.50 513 GLU A N 1
ATOM 3906 C CA . GLU A 1 513 ? 20.332 26.674 -35.104 1.00 96.50 513 GLU A CA 1
ATOM 3907 C C . GLU A 1 513 ? 20.981 25.303 -35.314 1.00 96.50 513 GLU A C 1
ATOM 3909 O O . GLU A 1 513 ? 21.882 24.886 -34.582 1.00 96.50 513 GLU A O 1
ATOM 3914 N N . ARG A 1 514 ? 20.477 24.548 -36.294 1.00 97.19 514 ARG A N 1
ATOM 3915 C CA . ARG A 1 514 ? 20.947 23.186 -36.600 1.00 97.19 514 ARG A CA 1
ATOM 3916 C C . ARG A 1 514 ? 21.884 23.231 -37.794 1.00 97.19 514 ARG A C 1
ATOM 3918 O O . ARG A 1 514 ? 21.460 23.609 -38.879 1.00 97.19 514 ARG A O 1
ATOM 3925 N N . ASP A 1 515 ? 23.119 22.777 -37.597 1.00 96.12 515 ASP A N 1
ATOM 3926 C CA . ASP A 1 515 ? 24.188 22.739 -38.606 1.00 96.12 515 ASP A CA 1
ATOM 3927 C C . ASP A 1 515 ? 24.604 24.127 -39.148 1.00 96.12 515 ASP A C 1
ATOM 3929 O O . ASP A 1 515 ? 25.185 24.246 -40.228 1.00 96.12 515 ASP A O 1
ATOM 3933 N N . MET A 1 516 ? 24.320 25.181 -38.381 1.00 95.06 516 MET A N 1
ATOM 3934 C CA . MET A 1 516 ? 24.655 26.583 -38.651 1.00 95.06 516 MET A CA 1
ATOM 3935 C C . MET A 1 516 ? 24.794 27.350 -37.328 1.00 95.06 516 MET A C 1
ATOM 3937 O O . MET A 1 516 ? 24.250 26.906 -36.315 1.00 95.06 516 MET A O 1
ATOM 3941 N N . SER A 1 517 ? 25.541 28.456 -37.347 1.00 94.88 517 SER A N 1
ATOM 3942 C CA . SER A 1 517 ? 25.745 29.379 -36.222 1.00 94.88 517 SER A CA 1
ATOM 3943 C C . SER A 1 517 ? 24.437 30.071 -35.814 1.00 94.88 517 SER A C 1
ATOM 3945 O O . SER A 1 517 ? 23.430 29.981 -36.517 1.00 94.88 517 SER A O 1
ATOM 3947 N N . ASN A 1 518 ? 24.420 30.768 -34.675 1.00 94.12 518 ASN A N 1
ATOM 3948 C CA . ASN A 1 518 ? 23.252 31.544 -34.251 1.00 94.12 518 ASN A CA 1
ATOM 3949 C C . ASN A 1 518 ? 23.173 32.870 -35.034 1.00 94.12 518 ASN A C 1
ATOM 3951 O O . ASN A 1 518 ? 23.799 33.854 -34.669 1.00 94.12 518 ASN A O 1
ATOM 3955 N N . GLY A 1 519 ? 22.378 32.924 -36.102 1.00 86.25 519 GLY A N 1
ATOM 3956 C CA . GLY A 1 519 ? 22.366 34.044 -37.055 1.00 86.25 519 GLY A CA 1
ATOM 3957 C C . GLY A 1 519 ? 21.576 35.297 -36.663 1.00 86.25 519 GLY A C 1
ATOM 3958 O O . GLY A 1 519 ? 21.246 36.079 -37.554 1.00 86.25 519 GLY A O 1
ATOM 3959 N N . GLU A 1 520 ? 21.326 35.529 -35.366 1.00 89.81 520 GLU A N 1
ATOM 3960 C CA . GLU A 1 520 ? 20.429 36.547 -34.786 1.00 89.81 520 GLU A CA 1
ATOM 3961 C C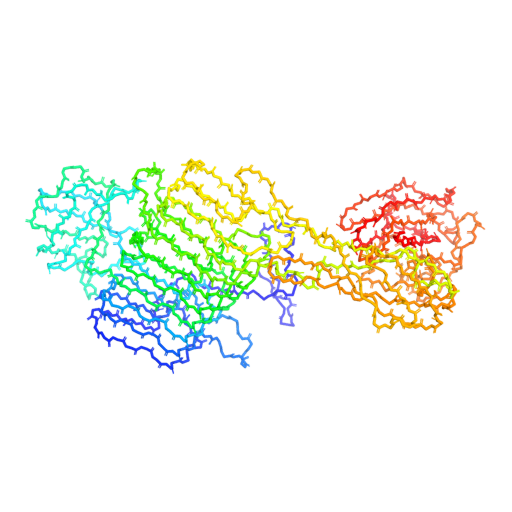 . GLU A 1 520 ? 18.968 36.075 -34.608 1.00 89.81 520 GLU A C 1
ATOM 3963 O O . GLU A 1 520 ? 18.715 35.096 -33.921 1.00 89.81 520 GLU A O 1
ATOM 3968 N N . GLN A 1 521 ? 17.960 36.828 -35.073 1.00 88.00 521 GLN A N 1
ATOM 3969 C CA . GLN A 1 521 ? 16.556 36.636 -34.658 1.00 88.00 521 GLN A CA 1
ATOM 3970 C C . GLN A 1 521 ? 15.735 35.721 -35.573 1.00 88.00 521 GLN A C 1
ATOM 3972 O O . GLN A 1 521 ? 14.642 35.297 -35.181 1.00 88.00 521 GLN A O 1
ATOM 3977 N N . GLY A 1 522 ? 16.182 35.499 -36.807 1.00 83.00 522 GLY A N 1
ATOM 3978 C CA . GLY A 1 522 ? 15.520 34.609 -37.748 1.00 83.00 522 GLY A CA 1
ATOM 3979 C C . GLY A 1 522 ? 15.838 33.152 -37.437 1.00 83.00 522 GLY A C 1
ATOM 3980 O O . GLY A 1 522 ? 16.772 32.853 -36.717 1.00 83.00 522 GLY A O 1
ATOM 3981 N N . GLY A 1 523 ? 15.011 32.243 -37.952 1.00 88.75 523 GLY A N 1
ATOM 3982 C CA . GLY A 1 523 ? 15.364 30.827 -38.014 1.00 88.75 523 GLY A CA 1
ATOM 3983 C C . GLY A 1 523 ? 16.018 30.526 -39.357 1.00 88.75 523 GLY A C 1
ATOM 3984 O O . GLY A 1 523 ? 15.459 30.899 -40.395 1.00 88.75 523 GLY A O 1
ATOM 3985 N N . GLY A 1 524 ? 17.146 29.829 -39.353 1.00 87.56 524 GLY A N 1
ATOM 3986 C CA . GLY A 1 524 ? 17.900 29.468 -40.546 1.00 87.56 524 GLY A CA 1
ATOM 3987 C C . GLY A 1 524 ? 18.692 30.621 -41.172 1.00 87.56 524 GLY A C 1
ATOM 3988 O O . GLY A 1 524 ? 18.955 30.583 -42.376 1.00 87.56 524 GLY A O 1
ATOM 3989 N N . ASP A 1 525 ? 19.005 31.668 -40.407 1.00 89.69 525 ASP A N 1
ATOM 3990 C CA . ASP A 1 525 ? 19.792 32.827 -40.855 1.00 89.69 525 ASP A CA 1
ATOM 3991 C C . ASP A 1 525 ? 21.286 32.737 -40.495 1.00 89.69 525 ASP A C 1
ATOM 3993 O O . ASP A 1 525 ? 22.065 33.605 -40.893 1.00 89.69 525 ASP A O 1
ATOM 3997 N N . GLY A 1 526 ? 21.682 31.660 -39.814 1.00 89.50 526 GLY A N 1
ATOM 3998 C CA . GLY A 1 526 ? 23.053 31.370 -39.411 1.00 89.50 526 GLY A CA 1
ATOM 3999 C C . GLY A 1 526 ? 24.037 31.147 -40.559 1.00 89.50 526 GLY A C 1
ATOM 4000 O O . GLY A 1 526 ? 23.699 30.686 -41.656 1.00 89.50 526 GLY A O 1
ATOM 4001 N N . ASN A 1 527 ? 25.304 31.436 -40.275 1.00 93.31 527 ASN A N 1
ATOM 4002 C CA . ASN A 1 527 ? 26.439 31.093 -41.124 1.00 93.31 527 ASN A CA 1
ATOM 4003 C C . ASN A 1 527 ? 26.871 29.634 -40.877 1.00 93.31 527 ASN A C 1
ATOM 4005 O O . ASN A 1 527 ? 26.352 28.965 -39.985 1.00 93.31 527 ASN A O 1
ATOM 4009 N N . PRO A 1 528 ? 27.808 29.071 -41.661 1.00 94.56 528 PRO A N 1
ATOM 4010 C CA . PRO A 1 528 ? 28.408 27.793 -41.295 1.00 94.56 528 PRO A CA 1
ATOM 4011 C C . PRO A 1 528 ? 29.122 27.885 -39.940 1.00 94.56 528 PRO A C 1
ATOM 4013 O O . PRO A 1 528 ? 29.915 28.804 -39.766 1.00 94.56 528 PRO A O 1
ATOM 4016 N N . LEU A 1 529 ? 28.907 26.894 -39.066 1.00 96.19 529 LEU A N 1
ATOM 4017 C CA . LEU A 1 529 ? 29.586 26.759 -37.767 1.00 96.19 529 LEU A CA 1
ATOM 4018 C C . LEU A 1 529 ? 31.102 26.878 -37.940 1.00 96.19 529 LEU A C 1
ATOM 4020 O O . LEU A 1 529 ? 31.705 26.091 -38.697 1.00 96.19 529 LEU A O 1
ATOM 4024 N N . GLN A 1 530 ? 31.724 27.845 -37.269 1.00 95.88 530 GLN A N 1
ATOM 4025 C CA . GLN A 1 530 ? 33.150 28.094 -37.421 1.00 95.88 530 GLN A CA 1
ATOM 4026 C C . GLN A 1 530 ? 33.816 28.519 -36.114 1.00 95.88 530 GLN A C 1
ATOM 4028 O O . GLN A 1 530 ? 33.569 29.596 -35.592 1.00 95.88 530 GLN A O 1
ATOM 4033 N N . ILE A 1 531 ? 34.778 27.714 -35.651 1.00 95.00 531 ILE A N 1
ATOM 4034 C CA . ILE A 1 531 ? 35.579 28.020 -34.460 1.00 95.00 531 ILE A CA 1
ATOM 4035 C C . ILE A 1 531 ? 37.040 28.210 -34.876 1.00 95.00 531 ILE A C 1
ATOM 4037 O O . ILE A 1 531 ? 37.702 27.272 -35.340 1.00 95.00 531 ILE A O 1
ATOM 4041 N N . ARG A 1 532 ? 37.574 29.425 -34.698 1.00 90.94 532 ARG A N 1
ATOM 4042 C CA . ARG A 1 532 ? 38.967 29.811 -35.012 1.00 90.94 532 ARG A CA 1
ATOM 4043 C C . ARG A 1 532 ? 39.393 29.407 -36.422 1.00 90.94 532 ARG A C 1
ATOM 4045 O O . ARG A 1 532 ? 40.462 28.829 -36.637 1.00 90.94 532 ARG A O 1
ATOM 4052 N N . GLY A 1 533 ? 38.541 29.700 -37.392 1.00 88.31 533 GLY A N 1
ATOM 4053 C CA . GLY A 1 533 ? 38.744 29.433 -38.808 1.00 88.31 533 GLY A CA 1
ATOM 4054 C C . GLY A 1 533 ? 38.446 27.995 -39.235 1.00 88.31 533 GLY A C 1
ATOM 4055 O O . GLY A 1 533 ? 38.435 27.726 -40.438 1.00 88.31 533 GLY A O 1
ATOM 4056 N N . THR A 1 534 ? 38.171 27.073 -38.306 1.00 89.69 534 THR A N 1
ATOM 4057 C CA . THR A 1 534 ? 37.816 25.683 -38.632 1.00 89.69 534 THR A CA 1
ATOM 4058 C C . THR A 1 534 ? 36.314 25.565 -38.815 1.00 89.69 534 THR A C 1
ATOM 4060 O O . THR A 1 534 ? 35.561 25.811 -37.879 1.00 89.69 534 THR A O 1
ATOM 4063 N N . ARG A 1 535 ? 35.889 25.191 -40.023 1.00 92.25 535 ARG A N 1
ATOM 4064 C CA . ARG A 1 535 ? 34.478 24.998 -40.368 1.00 92.25 535 ARG A CA 1
ATOM 4065 C C . ARG A 1 535 ? 34.009 23.590 -40.006 1.00 92.25 535 ARG A C 1
ATOM 4067 O O . ARG A 1 535 ? 34.733 22.628 -40.265 1.00 92.25 535 ARG A O 1
ATOM 4074 N N . TYR A 1 536 ? 32.776 23.487 -39.521 1.00 90.56 536 TYR A N 1
ATOM 4075 C CA . TYR A 1 536 ? 32.102 22.228 -39.221 1.00 90.56 536 TYR A CA 1
ATOM 4076 C C . TYR A 1 536 ? 30.787 22.115 -39.996 1.00 90.56 536 TYR A C 1
ATOM 4078 O O . TYR A 1 536 ? 30.049 23.086 -40.136 1.00 90.56 536 TYR A O 1
ATOM 4086 N N . ASP A 1 537 ? 30.504 20.921 -40.522 1.00 86.25 537 ASP A N 1
ATOM 4087 C CA . ASP A 1 537 ? 29.297 20.669 -41.324 1.00 86.25 537 ASP A CA 1
ATOM 4088 C C . ASP A 1 537 ? 28.090 20.256 -40.472 1.00 86.25 537 ASP A C 1
ATOM 4090 O O . ASP A 1 537 ? 26.959 20.308 -40.949 1.00 86.25 537 ASP A O 1
ATOM 4094 N N . LYS A 1 538 ? 28.329 19.808 -39.233 1.00 94.06 538 LYS A N 1
ATOM 4095 C CA . LYS A 1 538 ? 27.305 19.330 -38.301 1.00 94.06 538 LYS A CA 1
ATOM 4096 C C . LYS A 1 538 ? 27.520 19.930 -36.919 1.00 94.06 538 LYS A C 1
ATOM 4098 O O . LYS A 1 538 ? 28.664 20.084 -36.491 1.00 94.06 538 LYS A O 1
ATOM 4103 N N . GLY A 1 539 ? 26.435 20.222 -36.210 1.00 97.00 539 GLY A N 1
ATOM 4104 C CA . GLY A 1 539 ? 26.485 20.755 -34.847 1.00 97.00 539 GLY A CA 1
ATOM 4105 C C . GLY A 1 539 ? 25.299 21.653 -34.518 1.00 97.00 539 GLY A C 1
ATOM 4106 O O . GLY A 1 539 ? 24.322 21.688 -35.264 1.00 97.00 539 GLY A O 1
ATOM 4107 N N . LEU A 1 540 ? 25.382 22.367 -33.397 1.00 98.44 540 LEU A N 1
ATOM 4108 C CA . LEU A 1 540 ? 24.370 23.342 -32.981 1.00 98.44 540 LEU A CA 1
ATOM 4109 C C . LEU A 1 540 ? 25.000 24.718 -32.781 1.00 98.44 540 LEU A C 1
ATOM 4111 O O . LEU A 1 540 ? 25.970 24.816 -32.031 1.00 98.44 540 LEU A O 1
ATOM 4115 N N . GLY A 1 541 ? 24.407 25.746 -33.383 1.00 97.94 541 GLY A N 1
ATOM 4116 C CA . GLY A 1 541 ? 24.697 27.147 -33.094 1.00 97.94 541 GLY A CA 1
ATOM 4117 C C . GLY A 1 541 ? 23.728 27.672 -32.041 1.00 97.94 541 GLY A C 1
ATOM 4118 O O . GLY A 1 541 ? 22.508 27.528 -32.167 1.00 97.94 541 GLY A O 1
ATOM 4119 N N . VAL A 1 542 ? 24.255 28.247 -30.966 1.00 98.06 542 VAL A N 1
ATOM 4120 C CA . VAL A 1 542 ? 23.471 28.748 -29.830 1.00 98.06 542 VAL A CA 1
ATOM 4121 C C . VAL A 1 542 ? 23.988 30.104 -29.361 1.00 98.06 542 VAL A C 1
ATOM 4123 O O . VAL A 1 542 ? 25.056 30.551 -29.758 1.00 98.06 542 VAL A O 1
ATOM 4126 N N . HIS A 1 543 ? 23.231 30.750 -28.482 1.00 96.88 543 HIS A N 1
ATOM 4127 C CA . HIS A 1 543 ? 23.612 31.990 -27.827 1.00 96.88 543 HIS A CA 1
ATOM 4128 C C . HIS A 1 543 ? 23.384 31.903 -26.317 1.00 96.88 543 HIS A C 1
ATOM 4130 O O . HIS A 1 543 ? 22.287 31.563 -25.859 1.00 96.88 543 HIS A O 1
ATOM 4136 N N . ALA A 1 544 ? 24.389 32.246 -25.510 1.00 94.00 544 ALA A N 1
ATOM 4137 C CA . ALA A 1 544 ? 24.281 32.112 -24.059 1.00 94.00 544 ALA A CA 1
ATOM 4138 C C . ALA A 1 544 ? 23.237 33.075 -23.428 1.00 94.00 544 ALA A C 1
ATOM 4140 O O . ALA A 1 544 ? 23.011 34.183 -23.927 1.00 94.00 544 ALA A O 1
ATOM 4141 N N . PRO A 1 545 ? 22.591 32.687 -22.310 1.00 97.00 545 PRO A N 1
ATOM 4142 C CA . PRO A 1 545 ? 22.521 31.323 -21.795 1.00 97.00 545 PRO A CA 1
ATOM 4143 C C . PRO A 1 545 ? 21.628 30.440 -22.682 1.00 97.00 545 PRO A C 1
ATOM 4145 O O . PRO A 1 545 ? 20.534 30.849 -23.066 1.00 97.00 545 PRO A O 1
ATOM 4148 N N . SER A 1 546 ? 22.057 29.208 -22.951 1.00 98.00 546 SER A N 1
ATOM 4149 C CA . SER A 1 546 ? 21.301 28.252 -23.768 1.00 98.00 546 SER A CA 1
ATOM 4150 C C . SER A 1 546 ? 21.200 26.873 -23.121 1.00 98.00 546 SER A C 1
ATOM 4152 O O . SER A 1 546 ? 21.977 26.510 -22.231 1.00 98.00 546 SER A O 1
ATOM 4154 N N . SER A 1 547 ? 20.205 26.103 -23.561 1.00 97.75 547 SER A N 1
ATOM 4155 C CA . SER A 1 547 ? 19.973 24.722 -23.142 1.00 97.75 547 SER A CA 1
ATOM 4156 C C . SER A 1 547 ? 19.274 23.955 -24.255 1.00 97.75 547 SER A C 1
ATOM 4158 O O . SER A 1 547 ? 18.234 24.406 -24.726 1.00 97.75 547 SER A O 1
ATOM 4160 N N . VAL A 1 548 ? 19.796 22.789 -24.632 1.00 98.25 548 VAL A N 1
ATOM 4161 C CA . VAL A 1 548 ? 19.188 21.875 -25.614 1.00 98.25 548 VAL A CA 1
ATOM 4162 C C . VAL A 1 548 ? 19.168 20.467 -25.037 1.00 98.25 548 VAL A C 1
ATOM 4164 O O . VAL A 1 548 ? 20.221 19.942 -24.684 1.00 98.25 548 VAL A O 1
ATOM 4167 N N . SER A 1 549 ? 17.989 19.855 -24.951 1.00 97.31 549 SER A N 1
ATOM 4168 C CA . SER A 1 549 ? 17.785 18.521 -24.373 1.00 97.31 549 SER A CA 1
ATOM 4169 C C . SER A 1 549 ? 17.358 17.506 -25.435 1.00 97.31 549 SER A C 1
ATOM 4171 O O . SER A 1 549 ? 16.534 17.809 -26.300 1.00 97.31 549 SER A O 1
ATOM 4173 N N . VAL A 1 550 ? 17.905 16.290 -25.364 1.00 95.44 550 VAL A N 1
ATOM 4174 C CA . VAL A 1 550 ? 17.573 15.150 -26.236 1.00 95.44 550 VAL A CA 1
ATOM 4175 C C . VAL A 1 550 ? 17.436 13.856 -25.434 1.00 95.44 550 VAL A C 1
ATOM 4177 O O . VAL A 1 550 ? 18.156 13.638 -24.458 1.00 95.44 550 VAL A O 1
ATOM 4180 N N . LEU A 1 551 ? 16.551 12.955 -25.876 1.00 89.69 551 LEU A N 1
ATOM 4181 C CA . LEU A 1 551 ? 16.449 11.610 -25.298 1.00 89.69 551 LEU A CA 1
ATOM 4182 C C . LEU A 1 551 ? 17.527 10.698 -25.872 1.00 89.69 551 LEU A C 1
ATOM 4184 O O . LEU A 1 551 ? 17.606 10.489 -27.084 1.00 89.69 551 LEU A O 1
ATOM 4188 N N . LEU A 1 552 ? 18.318 10.112 -24.981 1.00 88.12 552 LEU A N 1
ATOM 4189 C CA . LEU A 1 552 ? 19.296 9.081 -25.305 1.00 88.12 552 LEU A CA 1
ATOM 4190 C C . LEU A 1 552 ? 18.728 7.669 -25.130 1.00 88.12 552 LEU A C 1
ATOM 4192 O O . LEU A 1 552 ? 19.193 6.750 -25.804 1.00 88.12 552 LEU A O 1
ATOM 4196 N N . ASP A 1 553 ? 17.737 7.481 -24.249 1.00 78.81 553 ASP A N 1
ATOM 4197 C CA . ASP A 1 553 ? 17.111 6.183 -23.935 1.00 78.81 553 ASP A CA 1
ATOM 4198 C C . ASP A 1 553 ? 18.126 5.064 -23.589 1.00 78.81 553 ASP A C 1
ATOM 4200 O O . ASP A 1 553 ? 17.870 3.879 -23.823 1.00 78.81 553 ASP A O 1
ATOM 4204 N N . GLY A 1 554 ? 19.310 5.421 -23.079 1.00 75.88 554 GLY A N 1
ATOM 4205 C CA . GLY A 1 554 ? 20.405 4.492 -22.793 1.00 75.88 554 GLY A CA 1
ATOM 4206 C C . GLY A 1 554 ? 21.033 3.824 -24.023 1.00 75.88 554 GLY A C 1
ATOM 4207 O O . GLY A 1 554 ? 21.650 2.771 -23.874 1.00 75.88 554 GLY A O 1
ATOM 4208 N N . ARG A 1 555 ? 20.859 4.383 -25.231 1.00 76.25 555 ARG A N 1
ATOM 4209 C CA . ARG A 1 555 ? 21.318 3.780 -26.503 1.00 76.25 555 ARG A CA 1
ATOM 4210 C C . ARG A 1 555 ? 22.745 4.155 -26.916 1.00 76.25 555 ARG A C 1
ATOM 4212 O O . ARG A 1 555 ? 23.231 3.637 -27.921 1.00 76.25 555 ARG A O 1
ATOM 4219 N N . TYR A 1 556 ? 23.389 5.066 -26.192 1.00 84.62 556 TYR A N 1
ATOM 4220 C CA . TYR A 1 556 ? 24.688 5.632 -26.552 1.00 84.62 556 TYR A CA 1
ATOM 4221 C C . TYR A 1 556 ? 25.701 5.427 -25.429 1.00 84.62 556 TYR A C 1
ATOM 4223 O O . TYR A 1 556 ? 25.345 5.414 -24.255 1.00 84.62 556 TYR A O 1
ATOM 4231 N N . GLU A 1 557 ? 26.963 5.229 -25.797 1.00 83.25 557 GLU A N 1
ATOM 4232 C CA . GLU A 1 557 ? 28.085 5.118 -24.861 1.00 83.25 557 GLU A CA 1
ATOM 4233 C C . GLU A 1 557 ? 28.789 6.446 -24.663 1.00 83.25 557 GLU A C 1
ATOM 4235 O O . GLU A 1 557 ? 29.212 6.745 -23.552 1.00 83.25 557 GLU A O 1
ATOM 4240 N N . ARG A 1 558 ? 28.941 7.246 -25.724 1.00 91.88 558 ARG A N 1
ATOM 4241 C CA . ARG A 1 558 ? 29.731 8.477 -25.646 1.00 91.88 558 ARG A CA 1
ATOM 4242 C C . ARG A 1 558 ? 29.064 9.646 -26.337 1.00 91.88 558 ARG A C 1
ATOM 4244 O O . ARG A 1 558 ? 28.435 9.470 -27.378 1.00 91.88 558 ARG A O 1
ATOM 4251 N N . PHE A 1 559 ? 29.265 10.830 -25.775 1.00 96.94 559 PHE A N 1
ATOM 4252 C CA . PHE A 1 559 ? 28.995 12.104 -26.424 1.00 96.94 559 PHE A CA 1
ATOM 4253 C C . PHE A 1 559 ? 30.320 12.815 -26.698 1.00 96.94 559 PHE A C 1
ATOM 4255 O O . PHE A 1 559 ? 31.158 12.929 -25.800 1.00 96.94 559 PHE A O 1
ATOM 4262 N N . VAL A 1 560 ? 30.492 13.290 -27.931 1.00 95.75 560 VAL A N 1
ATOM 4263 C CA . VAL A 1 560 ? 31.694 13.987 -28.391 1.00 95.75 560 VAL A CA 1
ATOM 4264 C C . VAL A 1 560 ? 31.290 15.273 -29.107 1.00 95.75 560 VAL A C 1
ATOM 4266 O O . VAL A 1 560 ? 30.358 15.271 -29.907 1.00 95.75 560 VAL A O 1
ATOM 4269 N N . SER A 1 561 ? 31.989 16.373 -28.828 1.00 98.06 561 SER A N 1
ATOM 4270 C CA . SER A 1 561 ? 31.828 17.648 -29.538 1.00 98.06 561 SER A CA 1
ATOM 4271 C C . SER A 1 561 ? 33.101 18.493 -29.450 1.00 98.06 561 SER A C 1
ATOM 4273 O O . SER A 1 561 ? 33.865 18.394 -28.487 1.00 98.06 561 SER A O 1
ATOM 4275 N N . GLN A 1 562 ? 33.328 19.336 -30.454 1.00 97.56 562 GLN A N 1
ATOM 4276 C CA . GLN A 1 562 ? 34.238 20.473 -30.378 1.00 97.56 562 GLN A CA 1
ATOM 4277 C C . GLN A 1 562 ? 33.433 21.709 -29.978 1.00 97.56 562 GLN A C 1
ATOM 4279 O O . GLN A 1 562 ? 32.464 22.044 -30.646 1.00 97.56 562 GLN A O 1
ATOM 4284 N N . VAL A 1 563 ? 33.824 22.386 -28.902 1.00 98.31 563 VAL A N 1
ATOM 4285 C CA . VAL A 1 563 ? 33.099 23.558 -28.400 1.00 98.31 563 VAL A CA 1
ATOM 4286 C C . VAL A 1 563 ? 33.945 24.820 -28.440 1.00 98.31 563 VAL A C 1
ATOM 4288 O O . VAL A 1 563 ? 35.164 24.762 -28.251 1.00 98.31 563 VAL A O 1
ATOM 4291 N N . GLY A 1 564 ? 33.306 25.960 -28.676 1.00 97.12 564 GLY A N 1
ATOM 4292 C CA . GLY A 1 564 ? 33.946 27.274 -28.716 1.00 97.12 564 GLY A CA 1
ATOM 4293 C C . GLY A 1 564 ? 32.971 28.370 -29.134 1.00 97.12 564 GLY A C 1
ATOM 4294 O O . GLY A 1 564 ? 31.825 28.079 -29.462 1.00 97.12 564 GLY A O 1
ATOM 4295 N N . LEU A 1 565 ? 33.416 29.627 -29.094 1.00 97.31 565 LEU A N 1
ATOM 4296 C CA . LEU A 1 565 ? 32.632 30.729 -29.653 1.00 97.31 565 LEU A CA 1
ATOM 4297 C C . LEU A 1 565 ? 32.735 30.716 -31.177 1.00 97.31 565 LEU A C 1
ATOM 4299 O O . LEU A 1 565 ? 33.810 30.416 -31.708 1.00 97.31 565 LEU A O 1
ATOM 4303 N N . ASP A 1 566 ? 31.633 31.054 -31.840 1.00 96.62 566 ASP A N 1
ATOM 4304 C CA . ASP A 1 566 ? 31.592 31.173 -33.294 1.00 96.62 566 ASP A CA 1
ATOM 4305 C C . ASP A 1 566 ? 32.379 32.416 -33.755 1.00 96.62 566 ASP A C 1
ATOM 4307 O O . ASP A 1 566 ? 32.412 33.464 -33.095 1.00 96.62 566 ASP A O 1
ATOM 4311 N N . ASP A 1 567 ? 33.045 32.299 -34.901 1.00 91.56 567 ASP A N 1
ATOM 4312 C CA . ASP A 1 567 ? 33.868 33.356 -35.484 1.00 91.56 567 ASP A CA 1
ATOM 4313 C C . ASP A 1 567 ? 33.056 34.615 -35.861 1.00 91.56 567 ASP A C 1
ATOM 4315 O O . ASP A 1 567 ? 33.635 35.706 -35.958 1.00 91.56 567 ASP A O 1
ATOM 4319 N N . GLU A 1 568 ? 31.733 34.517 -36.035 1.00 87.19 568 GLU A N 1
ATOM 4320 C CA . GLU A 1 568 ? 30.854 35.652 -36.342 1.00 87.19 568 GLU A CA 1
ATOM 4321 C C . GLU A 1 568 ? 30.816 36.704 -35.225 1.00 87.19 568 GLU A C 1
ATOM 4323 O O . GLU A 1 568 ? 30.667 37.897 -35.505 1.00 87.19 568 GLU A O 1
ATOM 4328 N N . GLY A 1 569 ? 31.092 36.301 -33.978 1.00 81.19 569 GLY A N 1
ATOM 4329 C CA . GLY A 1 569 ? 31.272 37.206 -32.839 1.00 81.19 569 GLY A CA 1
ATOM 4330 C C . GLY A 1 569 ? 32.517 38.101 -32.949 1.00 81.19 569 GLY A C 1
ATOM 4331 O O . GLY A 1 569 ? 32.755 38.969 -32.101 1.00 81.19 569 GLY A O 1
ATOM 4332 N N . GLY A 1 570 ? 33.352 37.911 -33.979 1.00 79.44 570 GLY A N 1
ATOM 4333 C CA . GLY A 1 570 ? 34.521 38.746 -34.260 1.00 79.44 570 GLY A CA 1
ATOM 4334 C C . GLY A 1 570 ? 35.606 38.667 -33.182 1.00 79.44 570 GLY A C 1
ATOM 4335 O O . GLY A 1 570 ? 36.398 39.600 -33.036 1.00 79.44 570 GLY A O 1
ATOM 4336 N N . GLY A 1 571 ? 35.630 37.576 -32.411 1.00 81.12 571 GLY A N 1
ATOM 4337 C CA . GLY A 1 571 ? 36.542 37.372 -31.284 1.00 81.12 571 GLY A CA 1
ATOM 4338 C C . GLY A 1 571 ? 36.052 37.923 -29.937 1.00 81.12 571 GLY A C 1
ATOM 4339 O O . GLY A 1 571 ? 36.824 37.888 -28.979 1.00 81.12 571 GLY A O 1
ATOM 4340 N N . ASN A 1 572 ? 34.818 38.433 -29.861 1.00 87.38 572 ASN A N 1
ATOM 4341 C CA . ASN A 1 572 ? 34.174 38.891 -28.622 1.00 87.38 572 ASN A CA 1
ATOM 4342 C C . ASN A 1 572 ? 33.355 37.761 -27.965 1.00 87.38 572 ASN A C 1
ATOM 4344 O O . ASN A 1 572 ? 33.278 36.668 -28.519 1.00 87.38 572 ASN A O 1
ATOM 4348 N N . GLY A 1 573 ? 32.769 38.039 -26.796 1.00 92.12 573 GLY A N 1
ATOM 4349 C CA . GLY A 1 573 ? 31.946 37.100 -26.026 1.00 92.12 573 GLY A CA 1
ATOM 4350 C C . GLY A 1 573 ? 32.745 36.259 -25.029 1.00 92.12 573 GLY A C 1
ATOM 4351 O O . GLY A 1 573 ? 33.968 36.080 -25.163 1.00 92.12 573 GLY A O 1
ATOM 4352 N N . SER A 1 574 ? 32.051 35.740 -24.020 1.00 95.62 574 SER A N 1
ATOM 4353 C CA . SER A 1 574 ? 32.621 34.817 -23.048 1.00 95.62 574 SER A CA 1
ATOM 4354 C C . SER A 1 574 ? 31.584 33.802 -22.559 1.00 95.62 574 SER A C 1
ATOM 4356 O O . SER A 1 574 ? 30.528 34.152 -22.048 1.00 95.62 574 SER A O 1
ATOM 4358 N N . VAL A 1 575 ? 31.879 32.507 -22.708 1.00 97.31 575 VAL A N 1
ATOM 4359 C CA . VAL A 1 575 ? 30.925 31.438 -22.364 1.00 97.31 575 VAL A CA 1
ATOM 4360 C C . VAL A 1 575 ? 31.590 30.252 -21.684 1.00 97.31 575 VAL A C 1
ATOM 4362 O O . VAL A 1 575 ? 32.790 30.029 -21.830 1.00 97.31 575 VAL A O 1
ATOM 4365 N N . ALA A 1 576 ? 30.813 29.430 -20.984 1.00 97.69 576 ALA A N 1
ATOM 4366 C CA . ALA A 1 576 ? 31.238 28.090 -20.581 1.00 97.69 576 ALA A CA 1
ATOM 4367 C C . ALA A 1 576 ? 30.224 27.035 -21.030 1.00 97.69 576 ALA A C 1
ATOM 4369 O O . ALA A 1 576 ? 29.019 27.273 -21.043 1.00 97.69 576 ALA A O 1
ATOM 4370 N N . PHE A 1 577 ? 30.724 25.856 -21.391 1.00 98.50 577 PHE A N 1
ATOM 4371 C CA . PHE A 1 577 ? 29.918 24.736 -21.860 1.00 98.50 577 PHE A CA 1
ATOM 4372 C C . PHE A 1 577 ? 29.750 23.709 -20.745 1.00 98.50 577 PHE A C 1
ATOM 4374 O O . PHE A 1 577 ? 30.722 23.339 -20.082 1.00 98.50 577 PHE A O 1
ATOM 4381 N N . GLU A 1 578 ? 28.532 23.203 -20.580 1.00 98.50 578 GLU A N 1
ATOM 4382 C CA . GLU A 1 578 ? 28.187 22.129 -19.655 1.00 98.50 578 GLU A CA 1
ATOM 4383 C C . GLU A 1 578 ? 27.458 21.000 -20.388 1.00 98.50 578 GLU A C 1
ATOM 4385 O O . GLU A 1 578 ? 26.531 21.232 -21.166 1.00 98.50 578 GLU A O 1
ATOM 4390 N N . VAL A 1 579 ? 27.838 19.760 -20.080 1.00 98.38 579 VAL A N 1
ATOM 4391 C CA . VAL A 1 579 ? 27.079 18.564 -20.461 1.00 98.38 579 VAL A CA 1
ATOM 4392 C C . VAL A 1 579 ? 26.391 18.019 -19.221 1.00 98.38 579 VAL A C 1
ATOM 4394 O O . VAL A 1 579 ? 27.051 17.702 -18.228 1.00 98.38 579 VAL A O 1
ATOM 4397 N N . VAL A 1 580 ? 25.067 17.902 -19.277 1.00 98.06 580 VAL A N 1
ATOM 4398 C CA . VAL A 1 580 ? 24.217 17.441 -18.178 1.00 98.06 580 VAL A CA 1
ATOM 4399 C C . VAL A 1 580 ? 23.543 16.132 -18.580 1.00 98.06 580 VAL A C 1
ATOM 4401 O O . VAL A 1 580 ? 22.807 16.093 -19.559 1.00 98.06 580 VAL A O 1
ATOM 4404 N N . ALA A 1 581 ? 23.774 15.067 -17.821 1.00 94.88 581 ALA A N 1
ATOM 4405 C CA . ALA A 1 581 ? 23.166 13.755 -18.017 1.00 94.88 581 ALA A CA 1
ATOM 4406 C C . ALA A 1 581 ? 22.194 13.456 -16.870 1.00 94.88 581 ALA A C 1
ATOM 4408 O O . ALA A 1 581 ? 22.590 13.515 -15.704 1.00 94.88 581 ALA A O 1
ATOM 4409 N N . ASP A 1 582 ? 20.928 13.178 -17.190 1.00 91.81 582 ASP A N 1
ATOM 4410 C CA . ASP A 1 582 ? 19.857 12.884 -16.222 1.00 91.81 582 ASP A CA 1
ATOM 4411 C C . ASP A 1 582 ? 19.800 13.891 -15.048 1.00 91.81 582 ASP A C 1
ATOM 4413 O O . ASP A 1 582 ? 19.660 13.535 -13.877 1.00 91.81 582 ASP A O 1
ATOM 4417 N N . GLY A 1 583 ? 19.965 15.181 -15.364 1.00 89.69 583 GLY A N 1
ATOM 4418 C CA . GLY A 1 583 ? 19.950 16.283 -14.394 1.00 89.69 583 GLY A CA 1
ATOM 4419 C C . GLY A 1 583 ? 21.269 16.533 -13.647 1.00 89.69 583 GLY A C 1
ATOM 4420 O O . GLY A 1 583 ? 21.331 17.445 -12.822 1.00 89.69 583 GLY A O 1
ATOM 4421 N N . LYS A 1 584 ? 22.340 15.781 -13.932 1.00 92.44 584 LYS A N 1
ATOM 4422 C CA . LYS A 1 584 ? 23.665 15.944 -13.312 1.00 92.44 584 LYS A CA 1
ATOM 4423 C C . LYS A 1 584 ? 24.710 16.432 -14.317 1.00 92.44 584 LYS A C 1
ATOM 4425 O O . LYS A 1 584 ? 24.899 15.818 -15.359 1.00 92.44 584 LYS A O 1
ATOM 4430 N N . VAL A 1 585 ? 25.448 17.492 -13.984 1.00 96.81 585 VAL A N 1
ATOM 4431 C CA . VAL A 1 585 ? 26.594 17.957 -14.789 1.00 96.81 585 VAL A CA 1
ATOM 4432 C C . VAL A 1 585 ? 27.704 16.897 -14.769 1.00 96.81 585 VAL A C 1
ATOM 4434 O O . VAL A 1 585 ? 28.167 16.502 -13.695 1.00 96.81 585 VAL A O 1
ATOM 4437 N N . ILE A 1 586 ? 28.122 16.436 -15.949 1.00 95.88 586 ILE A N 1
ATOM 4438 C CA . ILE A 1 586 ? 29.171 15.418 -16.133 1.00 95.88 586 ILE A CA 1
ATOM 4439 C C . ILE A 1 586 ? 30.437 15.965 -16.805 1.00 95.88 586 ILE A C 1
ATOM 4441 O O . ILE A 1 586 ? 31.505 15.380 -16.645 1.00 95.88 586 ILE A O 1
ATOM 4445 N N . ALA A 1 587 ? 30.349 17.106 -17.493 1.00 97.31 587 ALA A N 1
ATOM 4446 C CA . ALA A 1 587 ? 31.507 17.862 -17.960 1.00 97.31 587 ALA A CA 1
ATOM 4447 C C . ALA A 1 587 ? 31.223 19.361 -17.986 1.00 97.31 587 ALA A C 1
ATOM 4449 O O . ALA A 1 587 ? 30.099 19.779 -18.253 1.00 97.31 587 ALA A O 1
ATOM 4450 N N . THR A 1 588 ? 32.281 20.140 -17.758 1.00 97.44 588 THR A N 1
ATOM 4451 C CA . THR A 1 588 ? 32.265 21.604 -17.797 1.00 97.44 588 THR A CA 1
ATOM 4452 C C . THR A 1 588 ? 33.571 22.120 -18.395 1.00 97.44 588 THR A C 1
ATOM 4454 O O . THR A 1 588 ? 34.652 21.568 -18.136 1.00 97.44 588 THR A O 1
ATOM 4457 N N . THR A 1 589 ? 33.504 23.187 -19.186 1.00 97.31 589 THR A N 1
ATOM 4458 C CA . THR A 1 589 ? 34.697 23.925 -19.612 1.00 97.31 589 THR A CA 1
ATOM 4459 C C . THR A 1 589 ? 35.046 25.057 -18.651 1.00 97.31 589 THR A C 1
ATOM 4461 O O . THR A 1 589 ? 34.170 25.573 -17.965 1.00 97.31 589 THR A O 1
ATOM 4464 N N . PRO A 1 590 ? 36.315 25.504 -18.596 1.00 96.44 590 PRO A N 1
ATOM 4465 C CA . PRO A 1 590 ? 36.597 26.877 -18.194 1.00 96.44 590 PRO A CA 1
ATOM 4466 C C . PRO A 1 590 ? 35.792 27.864 -19.051 1.00 96.44 590 PRO A C 1
ATOM 4468 O O . PRO A 1 590 ? 35.317 27.496 -20.130 1.00 96.44 590 PRO A O 1
ATOM 4471 N N . VAL A 1 591 ? 35.699 29.115 -18.598 1.00 96.88 591 VAL A N 1
ATOM 4472 C CA . VAL A 1 591 ? 35.228 30.207 -19.459 1.00 96.88 591 VAL A CA 1
ATOM 4473 C C . VAL A 1 591 ? 36.148 30.292 -20.676 1.00 96.88 591 VAL A C 1
ATOM 4475 O O . VAL A 1 591 ? 37.373 30.306 -20.534 1.00 96.88 591 VAL A O 1
ATOM 4478 N N . MET A 1 592 ? 35.539 30.290 -21.852 1.00 96.44 592 MET A N 1
ATOM 4479 C CA . MET A 1 592 ? 36.163 30.395 -23.161 1.00 96.44 592 MET A CA 1
ATOM 4480 C C . MET A 1 592 ? 35.799 31.746 -23.769 1.00 96.44 592 MET A C 1
ATOM 4482 O O . MET A 1 592 ? 34.731 32.289 -23.502 1.00 96.44 592 MET A O 1
ATOM 4486 N N . THR A 1 593 ? 36.690 32.276 -24.593 1.00 94.25 593 THR A N 1
ATOM 4487 C CA . THR A 1 593 ? 36.537 33.535 -25.329 1.00 94.25 593 THR A CA 1
ATOM 4488 C C . THR A 1 593 ? 36.699 33.282 -26.823 1.00 94.25 593 THR A C 1
ATOM 4490 O O . THR A 1 593 ? 37.273 32.265 -27.220 1.00 94.25 593 THR A O 1
ATOM 4493 N N . GLY A 1 594 ? 36.305 34.231 -27.675 1.00 88.31 594 GLY A N 1
ATOM 4494 C CA . GLY A 1 594 ? 36.553 34.144 -29.124 1.00 88.31 594 GLY A CA 1
ATOM 4495 C C . GLY A 1 594 ? 38.043 34.081 -29.514 1.00 88.31 594 GLY A C 1
ATOM 4496 O O . GLY A 1 594 ? 38.393 33.923 -30.687 1.00 88.31 594 GLY A O 1
ATOM 4497 N N . SER A 1 595 ? 38.955 34.194 -28.538 1.00 89.12 595 SER A N 1
ATOM 4498 C CA . SER A 1 595 ? 40.394 34.001 -28.712 1.00 89.12 595 SER A CA 1
ATOM 4499 C C . SER A 1 595 ? 40.892 32.578 -28.396 1.00 89.12 595 SER A C 1
ATOM 4501 O O . SER A 1 595 ? 42.040 32.238 -28.705 1.00 89.12 595 SER A O 1
ATOM 4503 N N . ASP A 1 596 ? 40.052 31.708 -27.850 1.00 93.12 596 ASP A N 1
ATOM 4504 C CA . ASP A 1 596 ? 40.446 30.348 -27.489 1.00 93.12 596 ASP A CA 1
ATOM 4505 C C . ASP A 1 596 ? 40.281 29.375 -28.666 1.00 93.12 596 ASP A C 1
ATOM 4507 O O . ASP A 1 596 ? 39.394 29.556 -29.499 1.00 93.12 596 ASP A O 1
ATOM 4511 N N . PRO A 1 597 ? 41.149 28.353 -28.802 1.00 93.44 597 PRO A N 1
ATOM 4512 C CA . PRO A 1 597 ? 40.920 27.263 -29.747 1.00 93.44 597 PRO A CA 1
ATOM 4513 C C . PRO A 1 597 ? 39.687 26.441 -29.355 1.00 93.44 597 PRO A C 1
ATOM 4515 O O . PRO A 1 597 ? 39.327 26.377 -28.177 1.00 93.44 597 PRO A O 1
ATOM 4518 N N . ALA A 1 598 ? 39.102 25.741 -30.333 1.00 94.31 598 ALA A N 1
ATOM 4519 C CA . ALA A 1 598 ? 38.065 24.752 -30.067 1.00 94.31 598 ALA A CA 1
ATOM 4520 C C . ALA A 1 598 ? 38.545 23.738 -29.018 1.00 94.31 598 ALA A C 1
ATOM 4522 O O . ALA A 1 598 ? 39.687 23.260 -29.060 1.00 94.31 598 ALA A O 1
ATOM 4523 N N . ARG A 1 599 ? 37.669 23.406 -28.071 1.00 96.81 599 ARG A N 1
ATOM 4524 C CA . ARG A 1 599 ? 37.949 22.447 -27.007 1.00 96.81 599 ARG A CA 1
ATOM 4525 C C . ARG A 1 599 ? 37.121 21.194 -27.212 1.00 96.81 599 ARG A C 1
ATOM 4527 O O . ARG A 1 599 ? 35.911 21.262 -27.360 1.00 96.81 599 ARG A O 1
ATOM 4534 N N . THR A 1 600 ? 37.765 20.037 -27.151 1.00 97.25 600 THR A N 1
ATOM 4535 C CA . THR A 1 600 ? 37.043 18.767 -27.218 1.00 97.25 600 THR A CA 1
ATOM 4536 C C . THR A 1 600 ? 36.375 18.468 -25.880 1.00 97.25 600 THR A C 1
ATOM 4538 O O . THR A 1 600 ? 37.040 18.431 -24.840 1.00 97.25 600 THR A O 1
ATOM 4541 N N . ILE A 1 601 ? 35.070 18.222 -25.920 1.00 97.44 601 ILE A N 1
ATOM 4542 C CA . ILE A 1 601 ? 34.328 17.544 -24.863 1.00 97.44 601 ILE A CA 1
ATOM 4543 C C . ILE A 1 601 ? 34.104 16.115 -25.319 1.00 97.44 601 ILE A C 1
ATOM 4545 O O . ILE A 1 601 ? 33.628 15.868 -26.425 1.00 97.44 601 ILE A O 1
ATOM 4549 N N . ASP A 1 602 ? 34.471 15.188 -24.448 1.00 96.00 602 ASP A N 1
ATOM 4550 C CA . ASP A 1 602 ? 34.383 13.771 -24.714 1.00 96.00 602 ASP A CA 1
ATOM 4551 C C . ASP A 1 602 ? 34.055 13.024 -23.414 1.00 96.00 602 ASP A C 1
ATOM 4553 O O . ASP A 1 602 ? 34.891 12.943 -22.507 1.00 96.00 602 ASP A O 1
ATOM 4557 N N . VAL A 1 603 ? 32.814 12.549 -23.295 1.00 94.69 603 VAL A N 1
ATOM 4558 C CA . VAL A 1 603 ? 32.258 12.016 -22.043 1.00 94.69 603 VAL A CA 1
ATOM 4559 C C . VAL A 1 603 ? 31.471 10.727 -22.235 1.00 94.69 603 VAL A C 1
ATOM 4561 O O . VAL A 1 603 ? 30.834 10.506 -23.264 1.00 94.69 603 VAL A O 1
ATOM 4564 N N . ASP A 1 604 ? 31.505 9.894 -21.195 1.00 91.44 604 ASP A N 1
ATOM 4565 C CA . ASP A 1 604 ? 30.681 8.696 -21.058 1.00 91.44 604 ASP A CA 1
ATOM 4566 C C . ASP A 1 604 ? 29.223 9.090 -20.768 1.00 91.44 604 ASP A C 1
ATOM 4568 O O . ASP A 1 604 ? 28.942 9.857 -19.843 1.00 91.44 604 ASP A O 1
ATOM 4572 N N . VAL A 1 605 ? 28.309 8.571 -21.584 1.00 92.75 605 VAL A N 1
ATOM 4573 C CA . VAL A 1 605 ? 26.853 8.726 -21.457 1.00 92.75 605 VAL A CA 1
ATOM 4574 C C . VAL A 1 605 ? 26.142 7.369 -21.449 1.00 92.75 605 VAL A C 1
ATOM 4576 O O . VAL A 1 605 ? 24.943 7.286 -21.720 1.00 92.75 605 VAL A O 1
ATOM 4579 N N . ALA A 1 606 ? 26.856 6.292 -21.117 1.00 82.81 606 ALA A N 1
ATOM 4580 C CA . ALA A 1 606 ? 26.278 4.965 -21.002 1.00 82.81 606 ALA A CA 1
ATOM 4581 C C . ALA A 1 606 ? 25.098 4.957 -20.016 1.00 82.81 606 ALA A C 1
ATOM 4583 O O . ALA A 1 606 ? 25.187 5.435 -18.886 1.00 82.81 606 ALA A O 1
ATOM 4584 N N . SER A 1 607 ? 23.985 4.348 -20.436 1.00 80.44 607 SER A N 1
ATOM 4585 C CA . SER A 1 607 ? 22.727 4.240 -19.669 1.00 80.44 607 SER A CA 1
ATOM 4586 C C . SER A 1 607 ? 21.980 5.557 -19.395 1.00 80.44 607 SER A C 1
ATOM 4588 O O . SER A 1 607 ? 20.893 5.505 -18.814 1.00 80.44 607 SER A O 1
ATOM 4590 N N . VAL A 1 608 ? 22.497 6.707 -19.843 1.00 88.56 608 VAL A N 1
ATOM 4591 C CA . VAL A 1 608 ? 21.845 8.019 -19.687 1.00 88.56 608 VAL A CA 1
ATOM 4592 C C . VAL A 1 608 ? 20.522 8.045 -20.451 1.00 88.56 608 VAL A C 1
ATOM 4594 O O . VAL A 1 608 ? 20.448 7.569 -21.587 1.00 88.56 608 VAL A O 1
ATOM 4597 N N . GLN A 1 609 ? 19.464 8.575 -19.837 1.00 88.06 609 GLN A N 1
ATOM 4598 C CA . GLN A 1 609 ? 18.137 8.658 -20.460 1.00 88.06 609 GLN A CA 1
ATOM 4599 C C . GLN A 1 609 ? 17.949 9.970 -21.220 1.00 88.06 609 GLN A C 1
ATOM 4601 O O . GLN A 1 609 ? 17.447 9.952 -22.343 1.00 88.06 609 GLN A O 1
ATOM 4606 N N . GLU A 1 610 ? 18.388 11.085 -20.644 1.00 93.88 610 GLU A N 1
ATOM 4607 C CA . GLU A 1 610 ? 18.315 12.421 -21.230 1.00 93.88 610 GLU A CA 1
ATOM 4608 C C . GLU A 1 610 ? 19.668 13.137 -21.135 1.00 93.88 610 GLU A C 1
ATOM 4610 O O . GLU A 1 610 ? 20.301 13.183 -20.076 1.00 93.88 610 GLU A O 1
ATOM 4615 N N . LEU A 1 611 ? 20.100 13.723 -22.253 1.00 97.94 611 LEU A N 1
ATOM 4616 C CA . LEU A 1 611 ? 21.295 14.556 -22.347 1.00 97.94 611 LEU A CA 1
ATOM 4617 C C . LEU A 1 611 ? 20.878 15.999 -22.598 1.00 97.94 611 LEU A C 1
ATOM 4619 O O . LEU A 1 611 ? 20.086 16.267 -23.496 1.00 97.94 611 LEU A O 1
ATOM 4623 N N . THR A 1 612 ? 21.439 16.926 -21.830 1.00 98.56 612 THR A N 1
ATOM 4624 C CA . THR A 1 612 ? 21.218 18.360 -21.987 1.00 98.56 612 THR A CA 1
ATOM 4625 C C . THR A 1 612 ? 22.551 19.080 -22.190 1.00 98.56 612 THR A C 1
ATOM 4627 O O . THR A 1 612 ? 23.453 18.985 -21.356 1.00 98.56 612 THR A O 1
ATOM 4630 N N . LEU A 1 613 ? 22.670 19.800 -23.305 1.00 98.62 613 LEU A N 1
ATOM 4631 C CA . LEU A 1 613 ? 23.812 20.632 -23.675 1.00 98.62 613 LEU A CA 1
ATOM 4632 C C . LEU A 1 613 ? 23.521 22.077 -23.267 1.00 98.62 613 LEU A C 1
ATOM 4634 O O . LEU A 1 613 ? 22.531 22.649 -23.724 1.00 98.62 613 LEU A O 1
ATOM 4638 N N . ARG A 1 614 ? 24.341 22.663 -22.390 1.00 98.50 614 ARG A N 1
ATOM 4639 C CA . ARG A 1 614 ? 24.133 24.022 -21.860 1.00 98.50 614 ARG A CA 1
ATOM 4640 C C . ARG A 1 614 ? 25.317 24.925 -22.136 1.00 98.50 614 ARG A C 1
ATOM 4642 O O . ARG A 1 614 ? 26.461 24.513 -21.971 1.00 98.50 614 ARG A O 1
ATOM 4649 N N . VAL A 1 615 ? 25.023 26.174 -22.476 1.00 98.00 615 VAL A N 1
ATOM 4650 C CA . VAL A 1 615 ? 26.015 27.250 -22.529 1.00 98.00 615 VAL A CA 1
ATOM 4651 C C . VAL A 1 615 ? 25.633 28.298 -21.495 1.00 98.00 615 VAL A C 1
ATOM 4653 O O . VAL A 1 615 ? 24.483 28.737 -21.446 1.00 98.00 615 VAL A O 1
ATOM 4656 N N . THR A 1 616 ? 26.574 28.675 -20.637 1.00 96.06 616 THR A N 1
ATOM 4657 C CA . THR A 1 616 ? 26.395 29.717 -19.622 1.00 96.06 616 THR A CA 1
ATOM 4658 C C . THR A 1 616 ? 27.148 30.980 -20.013 1.00 96.06 616 THR A C 1
ATOM 4660 O O . THR A 1 616 ? 28.189 30.893 -20.660 1.00 96.06 616 THR A O 1
ATOM 4663 N N . ASP A 1 617 ? 26.658 32.126 -19.544 1.00 90.81 617 ASP A N 1
ATOM 4664 C CA . ASP A 1 617 ? 27.406 33.391 -19.518 1.00 90.81 617 ASP A CA 1
ATOM 4665 C C . ASP A 1 617 ? 28.741 33.196 -18.769 1.00 90.81 617 ASP A C 1
ATOM 4667 O O . ASP A 1 617 ? 28.786 32.521 -17.731 1.00 90.81 617 ASP A O 1
ATOM 4671 N N . GLY A 1 618 ? 29.828 33.752 -19.305 1.00 87.00 618 GLY A N 1
ATOM 4672 C CA . GLY A 1 618 ? 31.155 33.748 -18.686 1.00 87.00 618 GLY A CA 1
ATOM 4673 C C . GLY A 1 618 ? 31.302 34.730 -17.516 1.00 87.00 618 GLY A C 1
ATOM 4674 O O . GLY A 1 618 ? 32.336 34.735 -16.841 1.00 87.00 618 GLY A O 1
ATOM 4675 N N . GLY A 1 619 ? 30.252 35.496 -17.212 1.00 87.06 619 GLY A N 1
ATOM 4676 C CA . GLY A 1 619 ? 30.126 36.358 -16.038 1.00 87.06 619 GLY A CA 1
ATOM 4677 C C . GLY A 1 619 ? 30.251 37.851 -16.343 1.00 87.06 619 GLY A C 1
ATOM 4678 O O . GLY A 1 619 ? 30.358 38.647 -15.404 1.00 87.06 619 GLY A O 1
ATOM 4679 N N . ASP A 1 620 ? 30.250 38.234 -17.621 1.00 87.69 620 ASP A N 1
ATOM 4680 C CA . ASP A 1 620 ? 30.291 39.617 -18.102 1.00 87.69 620 ASP A CA 1
ATOM 4681 C C . ASP A 1 620 ? 29.030 40.040 -18.879 1.00 87.69 620 ASP A C 1
ATOM 4683 O O . ASP A 1 620 ? 28.936 41.186 -19.332 1.00 87.69 620 ASP A O 1
ATOM 4687 N N . GLY A 1 621 ? 28.008 39.179 -18.897 1.00 87.50 621 GLY A N 1
ATOM 4688 C CA . GLY A 1 621 ? 26.745 39.399 -19.587 1.00 87.50 621 GLY A CA 1
ATOM 4689 C C . GLY A 1 621 ? 26.799 38.881 -21.021 1.00 87.50 621 GLY A C 1
ATOM 4690 O O . GLY A 1 621 ? 27.854 38.750 -21.617 1.00 87.50 621 GLY A O 1
ATOM 4691 N N . ASN A 1 622 ? 25.637 38.639 -21.619 1.00 87.56 622 ASN A N 1
ATOM 4692 C CA . ASN A 1 622 ? 25.546 37.791 -22.808 1.00 87.56 622 ASN A CA 1
ATOM 4693 C C . ASN A 1 622 ? 25.901 38.450 -24.155 1.00 87.56 622 ASN A C 1
ATOM 4695 O O . ASN A 1 622 ? 25.435 38.012 -25.198 1.00 87.56 622 ASN A O 1
ATOM 4699 N N . SER A 1 623 ? 26.639 39.556 -24.182 1.00 89.06 623 SER A N 1
ATOM 4700 C CA . SER A 1 623 ? 26.890 40.250 -25.453 1.00 89.06 623 SER A CA 1
ATOM 4701 C C . SER A 1 623 ? 27.895 39.484 -26.317 1.00 89.06 623 SER A C 1
ATOM 4703 O O . SER A 1 623 ? 29.033 39.307 -25.897 1.00 89.06 623 SER A O 1
ATOM 4705 N N . TYR A 1 624 ? 27.513 39.155 -27.558 1.00 89.62 624 TYR A N 1
ATOM 4706 C CA . TYR A 1 624 ? 28.330 38.402 -28.528 1.00 89.62 624 TYR A CA 1
ATOM 4707 C C . TYR A 1 624 ? 28.603 36.939 -28.140 1.00 89.62 624 TYR A C 1
ATOM 4709 O O . TYR A 1 624 ? 29.530 36.329 -28.670 1.00 89.62 624 TYR A O 1
ATOM 4717 N N . ASP A 1 625 ? 27.785 36.352 -27.266 1.00 94.25 625 ASP A N 1
ATOM 4718 C CA . ASP A 1 625 ? 27.952 34.979 -26.774 1.00 94.25 625 ASP A CA 1
ATOM 4719 C C . ASP A 1 625 ? 27.420 33.921 -27.755 1.00 94.25 625 ASP A C 1
ATOM 4721 O O . ASP A 1 625 ? 26.701 32.993 -27.370 1.00 94.25 625 ASP A O 1
ATOM 4725 N N . HIS A 1 626 ? 27.773 34.066 -29.031 1.00 96.06 626 HIS A N 1
ATOM 4726 C CA . HIS A 1 626 ? 27.484 33.096 -30.081 1.00 96.06 626 HIS A CA 1
ATOM 4727 C C . HIS A 1 626 ? 28.440 31.917 -29.915 1.00 96.06 626 HIS A C 1
ATOM 4729 O O . HIS A 1 626 ? 29.663 32.079 -29.906 1.00 96.06 626 HIS A O 1
ATOM 4735 N N . ALA A 1 627 ? 27.881 30.732 -29.716 1.00 97.31 627 ALA A N 1
ATOM 4736 C CA . ALA A 1 627 ? 28.605 29.558 -29.273 1.00 97.31 627 ALA A CA 1
ATOM 4737 C C . ALA A 1 627 ? 28.201 28.327 -30.078 1.00 97.31 627 ALA A C 1
ATOM 4739 O O . ALA A 1 627 ? 27.021 28.092 -30.335 1.00 97.31 627 ALA A O 1
ATOM 4740 N N . ASP A 1 628 ? 29.192 27.498 -30.378 1.00 98.31 628 ASP A N 1
ATOM 4741 C CA . ASP A 1 628 ? 29.038 26.322 -31.215 1.00 98.31 628 ASP A CA 1
ATOM 4742 C C . ASP A 1 628 ? 29.264 25.042 -30.416 1.00 98.31 628 ASP A C 1
ATOM 4744 O O . ASP A 1 628 ? 30.309 24.835 -29.792 1.00 98.31 628 ASP A O 1
ATOM 4748 N N . TRP A 1 629 ? 28.297 24.131 -30.511 1.00 98.50 629 TRP A N 1
ATOM 4749 C CA . TRP A 1 629 ? 28.493 22.702 -30.278 1.00 98.50 629 TRP A CA 1
ATOM 4750 C C . TRP A 1 629 ? 28.830 22.034 -31.612 1.00 98.50 629 TRP A C 1
ATOM 4752 O O . TRP A 1 629 ? 27.997 21.357 -32.224 1.00 98.50 629 TRP A O 1
ATOM 4762 N N . ALA A 1 630 ? 30.045 22.261 -32.098 1.00 96.62 630 ALA A N 1
ATOM 4763 C CA . ALA A 1 630 ? 30.507 21.755 -33.378 1.00 96.62 630 ALA A CA 1
ATOM 4764 C C . ALA A 1 630 ? 30.782 20.242 -33.334 1.00 96.62 630 ALA A C 1
ATOM 4766 O O . ALA A 1 630 ? 31.249 19.694 -32.330 1.00 96.62 630 ALA A O 1
ATOM 4767 N N . ASP A 1 631 ? 30.463 19.550 -34.430 1.00 94.81 631 ASP A N 1
ATOM 4768 C CA . ASP A 1 631 ? 30.574 18.093 -34.577 1.00 94.81 631 ASP A CA 1
ATOM 4769 C C . ASP A 1 631 ? 29.922 17.318 -33.414 1.00 94.81 631 ASP A C 1
ATOM 4771 O O . ASP A 1 631 ? 30.404 16.265 -33.002 1.00 94.81 631 ASP A O 1
ATOM 4775 N N . ALA A 1 632 ? 28.847 17.862 -32.832 1.00 96.88 632 ALA A N 1
ATOM 4776 C CA . ALA A 1 632 ? 28.188 17.283 -31.668 1.00 96.88 632 ALA A CA 1
ATOM 4777 C C . ALA A 1 632 ? 27.482 15.974 -32.031 1.00 96.88 632 ALA A C 1
ATOM 4779 O O . ALA A 1 632 ? 26.427 15.974 -32.675 1.00 96.88 632 ALA A O 1
ATOM 4780 N N . HIS A 1 633 ? 28.050 14.852 -31.596 1.00 94.69 633 HIS A N 1
ATOM 4781 C CA . HIS A 1 633 ? 27.557 13.531 -31.943 1.00 94.69 633 HIS A CA 1
ATOM 4782 C C . HIS A 1 633 ? 27.611 12.532 -30.794 1.00 94.69 633 HIS A C 1
ATOM 4784 O O . HIS A 1 633 ? 28.368 12.647 -29.830 1.00 94.69 633 HIS A O 1
ATOM 4790 N N . LEU A 1 634 ? 26.779 11.511 -30.940 1.00 93.25 634 LEU A N 1
ATOM 4791 C CA . LEU A 1 634 ? 26.660 10.385 -30.043 1.00 93.25 634 LEU A CA 1
ATOM 4792 C C . LEU A 1 634 ? 27.186 9.131 -30.723 1.00 93.25 634 LEU A C 1
ATOM 4794 O O . LEU A 1 634 ? 26.890 8.854 -31.891 1.00 93.25 634 LEU A O 1
ATOM 4798 N N . VAL A 1 635 ? 27.941 8.358 -29.957 1.00 84.38 635 VAL A N 1
ATOM 4799 C CA . VAL A 1 635 ? 28.426 7.040 -30.347 1.00 84.38 635 VAL A CA 1
ATOM 4800 C C . VAL A 1 635 ? 27.494 6.005 -29.714 1.00 84.38 635 VAL A C 1
ATOM 4802 O O . VAL A 1 635 ? 27.385 5.986 -28.483 1.00 84.38 635 VAL A O 1
ATOM 4805 N N . PRO A 1 636 ? 26.786 5.180 -30.508 1.00 70.94 636 PRO A N 1
ATOM 4806 C CA . PRO A 1 636 ? 25.932 4.115 -30.008 1.00 70.94 636 PRO A CA 1
ATOM 4807 C C . PRO A 1 636 ? 26.703 3.174 -29.095 1.00 70.94 636 PRO A C 1
ATOM 4809 O O . PRO A 1 636 ? 27.905 2.969 -29.259 1.00 70.94 636 PRO A O 1
ATOM 4812 N N . THR A 1 637 ? 25.991 2.597 -28.140 1.00 59.00 637 THR A N 1
ATOM 4813 C CA . THR A 1 637 ? 26.523 1.543 -27.286 1.00 59.00 637 THR A CA 1
ATOM 4814 C C . THR A 1 637 ? 26.920 0.337 -28.136 1.00 59.00 637 THR A C 1
ATOM 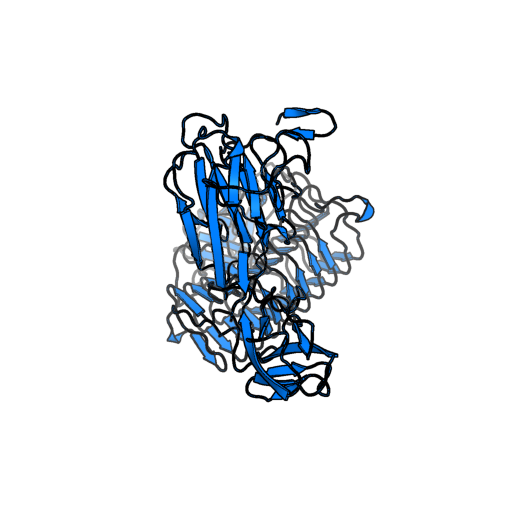4816 O O . THR A 1 637 ? 26.107 -0.129 -28.938 1.00 59.00 637 THR A O 1
ATOM 4819 N N . GLY A 1 638 ? 28.158 -0.133 -27.974 1.00 49.66 638 GLY A N 1
ATOM 4820 C CA . GLY A 1 638 ? 28.731 -1.240 -28.738 1.00 49.66 638 GLY A CA 1
ATOM 4821 C C . GLY A 1 638 ? 28.221 -2.620 -28.355 1.00 49.66 638 GLY A C 1
ATOM 4822 O O . GLY A 1 638 ? 27.604 -2.813 -27.268 1.00 49.66 638 GLY A O 1
#

Organism: Wenjunlia vitaminophila (NCBI:txid76728)

Secondary structure (DSSP, 8-state):
-EEEETTEEE---SSSSPPS-TTPPP----------SEEEES-EEEEEES-EE--BSS-SEEEES-EEEEEES-EES--GGGT---SBSS-SEEEES-EEEEEEES-EEE-BSS-SEEEEEEEEEEEEEEETTEEEEE--SGGG-SS----TT-EEEEEETTT-PEEEEEEEEEEEEES--SS--SS-SSEEEEEESSPPPTT--TTTEEEEESSS-EEEEEES-EEEEESS-SEEE--SS-EEEES-EEEEESS-SEEEEE-SSSS-EE---S-EEEES-EEES-SS-SEEEEE--SS--TTS-SEEEEEEES-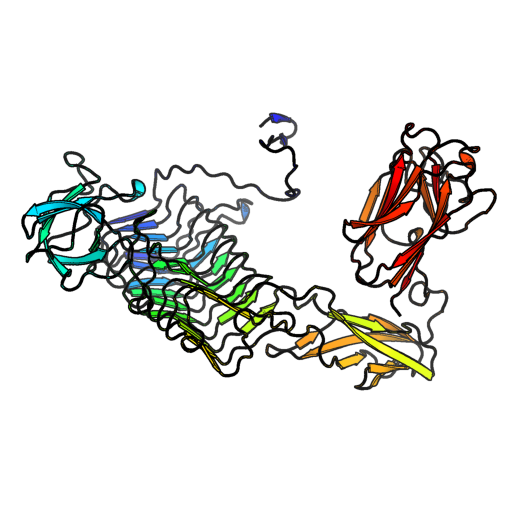EEEESS--SEEEESEEEEEEES-EEEETTGGGSEEEEES-SSPPTT-EEEEEEEESSPPP-S-SEEEES-BSEEEES-EE-TT-B-EEEEES--GGGEEEESS--EESS--B--SSSS-EEEES-TTTEEE-TTSEEEE-SSEEEEEEEEEEETTEEEEPPPEEEEET--TTSTTT-S-EEGGGSPEEEEE-SSS--EESS---SSSSS-PPPPEETTEE-SSEEEEESSEEEEEE-TT-EEEEEEEEEE-GGGTT--EEEEEEEETTEEEEEPPPEETTSPPEEEEEE-TT-SEEEEEEEE-SS-STT-EEEEEEEEEEEP-